Protein AF-0000000079969282 (afdb_homodimer)

Foldseek 3Di:
DPDLVVCLVVLVVAFWAWEFAEQVRDIDTGRLVLVVVQVQFLSNCCQPPPVVPDDPRHHYHHVHHPQLVVQVRCCSRNVGGERDDDDPDDPDDDDDDPPDPDDDDDDDDDDDDDPDDPDPPPPPPPPPPDPPVDDPLQDAFDPLLVLAVPPLPPDPPPGVHPPLPQDVDPSSLLRLLSLLQSLLSNLLVCVVRVVVSSNSVSSSSNSVSLNPHDLQNPNSLVSLLNSQVVNVVRDDAVVVPDDSSLLSSLSSCLVSVVSPPDDSVVVSVVVDDRSVVSNVSNNSSNVSNVVVVVVVVVVVVVVVVVVVVVVVVVVVVVVVVVVVVVVVVVVVVVVVVVVVVVVVVVVVVVD/DPDLVVCLVVLVVAFWAWEFAEPVRDIDTGRLVLVVVQVQFLSVCCQPPPVVPDDDRHHYHHVHHPQLVVQVRCCSRNVGGARDDDDPDDPDPPDDDPPDPDDDDDDDDDDPDDPDDPDPPPPPDPPPPDPPVDDPLQDAFDPLCVLAVPPLPPDPPCGVHHPLPQDVDLSSLLSLLSLLQSLLSNLLVCVVRVVVSSNSVSSSSNSVSLNPHDLQNPNSLVSLLNSQVVNVVRDDAVVVPDDSVLLSSLSSCLVSVVSPPDDSVVVSVVVDDRSVVSNVSNNSSNVSNVVVVVVVVVVVVVVVVVVVVVVVVVVVVVVVVVVVVVVVVVVVVVVVVVVVVVVVVVVVVVD

Solvent-accessible surface area (backbone atoms only — not comparable to full-atom values): 40357 Å² total; per-residue (Å²): 129,77,69,61,75,77,51,51,68,65,26,67,72,44,73,63,36,44,32,29,25,10,90,80,49,47,78,44,76,41,38,50,49,47,48,48,70,40,73,71,16,49,60,22,46,51,64,72,32,82,53,74,67,74,65,95,72,54,46,82,41,40,93,37,52,49,67,46,51,49,32,52,54,38,23,59,72,69,75,45,53,52,77,78,76,75,70,79,77,73,80,82,82,86,72,88,78,81,76,76,82,72,73,90,84,81,85,82,76,82,76,83,78,84,78,80,83,79,79,78,77,77,70,74,72,79,75,78,70,78,79,68,90,64,75,69,56,61,44,67,76,75,54,62,75,65,64,48,85,67,69,70,78,78,69,82,63,81,43,80,42,67,75,76,68,70,50,96,44,74,66,36,36,44,46,50,12,51,44,43,28,47,29,40,49,39,22,50,52,20,56,75,39,37,32,63,68,56,22,51,48,26,50,51,52,36,41,51,54,60,64,67,50,62,73,78,35,76,69,20,39,66,32,46,51,50,26,48,52,50,48,66,71,72,46,72,51,72,90,79,42,83,44,68,66,61,52,45,53,34,49,47,47,46,74,39,40,63,60,49,59,53,69,68,43,38,52,54,36,28,62,16,35,70,61,38,33,53,26,49,56,50,43,34,14,43,52,44,28,51,52,52,48,43,53,52,43,51,50,50,41,53,51,43,51,51,50,41,54,51,46,54,51,51,41,53,53,49,51,50,50,43,53,52,51,51,53,52,42,53,53,52,53,52,50,51,51,52,55,56,55,55,54,53,56,58,59,53,65,74,105,130,78,69,62,76,77,51,50,67,64,26,67,75,44,74,62,35,45,31,28,25,10,90,81,49,46,78,43,76,42,38,51,48,47,48,47,71,38,71,72,17,49,62,22,45,52,64,72,33,82,53,74,66,72,67,87,78,50,48,84,41,40,92,38,52,48,67,45,52,50,32,50,53,38,23,58,72,68,74,45,50,51,76,78,77,75,70,79,78,70,81,78,86,78,72,87,80,82,79,78,80,80,78,82,86,75,88,74,76,83,78,82,75,85,81,79,83,80,79,79,78,76,71,75,72,78,77,78,72,77,78,69,91,63,75,70,56,60,44,67,77,75,55,62,74,66,63,48,85,68,71,72,77,78,69,80,63,78,41,7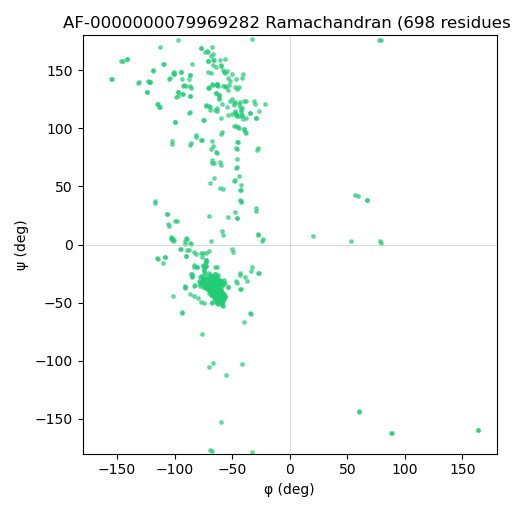7,42,64,73,77,66,71,51,96,44,73,66,35,36,44,47,50,12,51,44,44,27,47,28,41,49,39,22,51,51,18,57,75,38,38,31,62,69,55,23,51,49,25,48,51,51,38,41,51,53,59,66,67,50,64,73,77,36,76,69,20,39,65,33,46,52,51,26,50,52,52,48,66,70,72,46,72,52,71,90,79,40,82,45,66,65,60,51,46,54,33,49,47,47,44,75,39,41,63,60,49,59,52,70,68,44,38,54,54,36,29,63,18,35,69,60,38,34,52,26,48,57,49,43,35,16,44,51,45,28,50,52,52,49,42,52,53,43,52,51,50,40,51,53,42,50,51,51,41,54,52,47,53,52,50,43,51,53,50,51,51,49,42,51,52,51,50,52,53,42,51,53,52,53,51,52,52,51,51,55,56,55,55,51,52,53,60,59,54,64,73,105

pLDDT: mean 71.44, std 25.39, range [17.56, 96.44]

Nearest PDB structures (foldseek):
  8rir-assembly1_B  TM=7.239E-01  e=1.527E-01  Xenopus laevis
  2vkp-assembly1_B-2  TM=7.144E-01  e=1.966E-01  Homo sapiens
  8pnr-assembly2_E  TM=6.491E-01  e=3.430E-01  Homo sapiens
  4bgc-assembly1_A  TM=6.286E-01  e=3.608E-01  Homo sapiens
  7ej2-assembly1_B  TM=2.319E-01  e=1.565E+00  Homo sapiens

Organism: NCBI:txid1448308

Radius of gyration: 41.05 Å; Cα contacts (8 Å, |Δi|>4): 729; chains: 2; bounding box: 100×138×101 Å

InterPro domains:
  IPR011333 SKP1/BTB/POZ domain superfamily [G3DSA:3.30.710.10] (18-230)

Sequence (702 aa):
MKDPTTQFGVYLKEAPLKIFAGEEKTVYYIHVGVLLACKSSTANVRINGHWKDTGDGAIDWTHFDRQTVECVLHYLYTGDYYVPYFLPMKGSAVEGVQKSLDQAENNVDEPPSPLSTLSTCDALPPTESSLLEGDTTKRPLTPIRNCVKAGFPVENMKTAAGFVVVKDSEHDKHVIGASVLMHSKVYSFAHQHFFSDLANFALQRLTQVLALAPDDCALMFPYLADAIRHIYDTTPGPEIQEDPARKLLSQYVAMNYTHLAGEELSALVEEGGDLMIDISKKLVRLLTTNTSEIFCLERKVHSLSAEVGELQTICKDKEQEIQNLQARYESEVTTLSAIKNSRKKKSGSLYMKDPTTQFGVYLKEAPLKIFAGEEKTVYYIHVGVLLACKSSTANVRINGHWKDTGDGAIDWTHFDRQTVECVLHYLYTGDYYVPYFLPMKGSAVEGVQKSLDQAENNVDEPPSPLSTLSTCDALPPTESSLLEGDTTKRPLTPIRNCVKAGFPVENMKTAAGFVVVKDSEHDKHVIGASVLMHSKVYSFAHQHFFSDLANFALQRLTQVLALAPDDCALMFPYLADAIRHIYDTTPGPEIQEDPARKLLSQYVAMNYTHLAGEELSALVEEGGDLMIDISKKLVRLLTTNTSEIFCLERKVHSLSAEVGELQTICKDKEQEIQNLQARYESEVTTLSAIKNSRKKKSGSLY

Structure (mmCIF, N/CA/C/O backbone):
data_AF-0000000079969282-model_v1
#
loop_
_entity.id
_entity.type
_entity.pdbx_description
1 polymer 'BTB domain-containing protein'
#
loop_
_atom_site.group_PDB
_atom_site.id
_atom_site.type_symbol
_atom_site.label_atom_id
_atom_site.label_alt_id
_atom_site.label_comp_id
_atom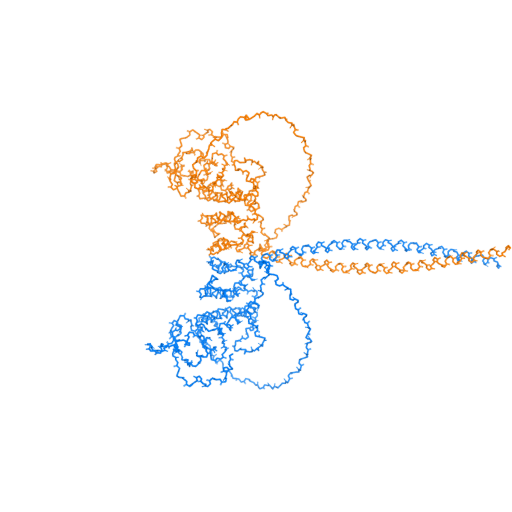_site.label_asym_id
_atom_site.label_entity_id
_atom_site.label_seq_id
_atom_site.pdbx_PDB_ins_code
_atom_site.Cartn_x
_atom_site.Cartn_y
_atom_site.Cartn_z
_atom_site.occupancy
_atom_site.B_iso_or_equiv
_atom_site.auth_seq_id
_atom_site.auth_comp_id
_atom_site.auth_asym_id
_atom_site.auth_atom_id
_atom_site.pdbx_PDB_model_num
ATOM 1 N N . MET A 1 1 ? -39.781 -12.375 -2.195 1 30.23 1 MET A N 1
ATOM 2 C CA . MET A 1 1 ? -39.969 -13.797 -1.923 1 30.23 1 MET A CA 1
ATOM 3 C C . MET A 1 1 ? -41.094 -14.016 -0.913 1 30.23 1 MET A C 1
ATOM 5 O O . MET A 1 1 ? -41.125 -13.352 0.125 1 30.23 1 MET A O 1
ATOM 9 N N . LYS A 1 2 ? -42.125 -14.703 -1.209 1 39.41 2 LYS A N 1
ATOM 10 C CA . LYS A 1 2 ? -43.281 -14.953 -0.346 1 39.41 2 LYS A CA 1
ATOM 11 C C . LYS A 1 2 ? -42.844 -15.523 1 1 39.41 2 LYS A C 1
ATOM 13 O O . LYS A 1 2 ? -41.781 -16.141 1.105 1 39.41 2 LYS A O 1
ATOM 18 N N . ASP A 1 3 ? -43.438 -15.188 2.039 1 41.91 3 ASP A N 1
ATOM 19 C CA . ASP A 1 3 ? -43.25 -15.617 3.42 1 41.91 3 ASP A CA 1
ATOM 20 C C . ASP A 1 3 ? -43.094 -17.141 3.502 1 41.91 3 ASP A C 1
ATOM 22 O O . ASP A 1 3 ? -44 -17.875 3.129 1 41.91 3 ASP A O 1
ATOM 26 N N . PRO A 1 4 ? -41.969 -17.703 3.391 1 47.59 4 PRO A N 1
ATOM 27 C CA . PRO A 1 4 ? -41.75 -19.141 3.404 1 47.59 4 PRO A CA 1
ATOM 28 C C . PRO A 1 4 ? -42.562 -19.844 4.492 1 47.59 4 PRO A C 1
ATOM 30 O O . PRO A 1 4 ? -42.75 -21.062 4.453 1 47.59 4 PRO A O 1
ATOM 33 N N . THR A 1 5 ? -42.844 -19.094 5.484 1 46.47 5 THR A N 1
ATOM 34 C CA . THR A 1 5 ? -43.531 -19.781 6.574 1 46.47 5 THR A CA 1
ATOM 35 C C . THR A 1 5 ? -44.906 -20.297 6.117 1 46.47 5 THR A C 1
ATOM 37 O O . THR A 1 5 ? -45.344 -21.359 6.559 1 46.47 5 THR A O 1
ATOM 40 N N . THR A 1 6 ? -45.469 -19.484 5.359 1 49.09 6 THR A N 1
ATOM 41 C CA . THR A 1 6 ? -46.875 -19.844 5.094 1 49.09 6 THR A CA 1
ATOM 42 C C . THR A 1 6 ? -46.938 -21.094 4.23 1 49.09 6 THR A C 1
ATOM 44 O O . THR A 1 6 ? -47.906 -21.859 4.336 1 49.09 6 THR A O 1
ATOM 47 N N . GLN A 1 7 ? -45.938 -21.344 3.375 1 55.78 7 GLN A N 1
ATOM 48 C CA . GLN A 1 7 ? -46.156 -22.391 2.385 1 55.78 7 GLN A CA 1
ATOM 49 C C . GLN A 1 7 ? -45.375 -23.641 2.742 1 55.78 7 GLN A C 1
ATOM 51 O O . GLN A 1 7 ? -45.219 -24.547 1.917 1 55.78 7 GLN A O 1
ATOM 56 N N . PHE A 1 8 ? -44.938 -23.75 3.977 1 60.38 8 PHE A N 1
ATOM 57 C CA . PHE A 1 8 ? -44.125 -24.906 4.387 1 60.38 8 PHE A CA 1
ATOM 58 C C . PHE A 1 8 ? -44.906 -26.203 4.223 1 60.38 8 PHE A C 1
ATOM 60 O O . PHE A 1 8 ? -44.375 -27.219 3.814 1 60.38 8 PHE A O 1
ATOM 67 N N . GLY A 1 9 ? -46.125 -26.078 4.441 1 63.78 9 GLY A N 1
ATOM 68 C CA . GLY A 1 9 ? -46.938 -27.281 4.32 1 63.78 9 GLY A CA 1
ATOM 69 C C . GLY A 1 9 ? -47 -27.828 2.902 1 63.78 9 GLY A C 1
ATOM 70 O O . GLY A 1 9 ? -47.094 -29.031 2.695 1 63.78 9 GLY A O 1
ATOM 71 N N . VAL A 1 10 ? -46.906 -26.969 2.043 1 64.31 10 VAL A N 1
ATOM 72 C CA . VAL A 1 10 ? -47.031 -27.375 0.646 1 64.31 10 VAL A CA 1
ATOM 73 C C . VAL A 1 10 ? -45.781 -28.188 0.236 1 64.31 10 VAL A C 1
ATOM 75 O O . VAL A 1 10 ? -45.906 -29.125 -0.558 1 64.31 10 VAL A O 1
ATOM 78 N N . TYR A 1 11 ? -44.625 -28.016 0.905 1 65.94 11 TYR A N 1
ATOM 79 C CA . TYR A 1 11 ? -43.406 -28.719 0.543 1 65.94 11 TYR A CA 1
ATOM 80 C C . TYR A 1 11 ? -43.469 -30.172 0.99 1 65.94 11 TYR A C 1
ATOM 82 O O . TYR A 1 11 ? -42.812 -31.031 0.397 1 65.94 11 TYR A O 1
ATOM 90 N N . LEU A 1 12 ? -44.375 -30.375 1.895 1 69.5 12 LEU A N 1
ATOM 91 C CA . LEU A 1 12 ? -44.375 -31.688 2.533 1 69.5 12 LEU A CA 1
ATOM 92 C C . LEU A 1 12 ? -45.219 -32.688 1.746 1 69.5 12 LEU A C 1
ATOM 94 O O . LEU A 1 12 ? -45.219 -33.875 2.047 1 69.5 12 LEU A O 1
ATOM 98 N N . LYS A 1 13 ? -45.812 -32.156 0.773 1 69.12 13 LYS A N 1
ATOM 99 C CA . LYS A 1 13 ? -46.688 -33 -0.001 1 69.12 13 LYS A CA 1
ATOM 100 C C . LYS A 1 13 ? -45.906 -33.812 -1.042 1 69.12 13 LYS A C 1
ATOM 102 O O . LYS A 1 13 ? -46.406 -34.812 -1.543 1 69.12 13 LYS A O 1
ATOM 107 N N . GLU A 1 14 ? -44.812 -33.438 -1.347 1 72.25 14 GLU A N 1
ATOM 108 C CA . GLU A 1 14 ? -44 -34.094 -2.373 1 72.25 14 GLU A CA 1
ATOM 109 C C . GLU A 1 14 ? -42.938 -35 -1.749 1 72.25 14 GLU A C 1
ATOM 111 O O . GLU A 1 14 ? -42.5 -34.75 -0.635 1 72.25 14 GLU A O 1
ATOM 116 N N . ALA A 1 15 ? -42.656 -36.094 -2.48 1 75.94 15 ALA A N 1
ATOM 117 C CA . ALA A 1 15 ? -41.656 -37.062 -2.012 1 75.94 15 ALA A CA 1
ATOM 118 C C . ALA A 1 15 ? -40.281 -36.406 -1.934 1 75.94 15 ALA A C 1
ATOM 120 O O . ALA A 1 15 ? -39.906 -35.594 -2.803 1 75.94 15 ALA A O 1
ATOM 121 N N . PRO A 1 16 ? -39.594 -36.75 -0.814 1 83.06 16 PRO A N 1
ATOM 122 C CA . PRO A 1 16 ? -38.25 -36.156 -0.653 1 83.06 16 PRO A CA 1
ATOM 123 C C . PRO A 1 16 ? -37.25 -36.75 -1.638 1 83.06 16 PRO A C 1
ATOM 125 O O . PRO A 1 16 ? -37.438 -37.844 -2.148 1 83.06 16 PRO A O 1
ATOM 128 N N . LEU A 1 17 ? -36.312 -35.969 -2.039 1 83.69 17 LEU A N 1
ATOM 129 C CA . LEU A 1 17 ? -35.188 -36.344 -2.891 1 83.69 17 LEU A CA 1
ATOM 130 C C . LEU A 1 17 ? -33.938 -36.562 -2.066 1 83.69 17 LEU A C 1
ATOM 132 O O . LEU A 1 17 ? -33.719 -35.875 -1.068 1 83.69 17 LEU A O 1
ATOM 136 N N . LYS A 1 18 ? -33.156 -37.5 -2.564 1 87.62 18 LYS A N 1
ATOM 137 C CA . LYS A 1 18 ? -31.906 -37.812 -1.891 1 87.62 18 LYS A CA 1
ATOM 138 C C . LYS A 1 18 ? -30.797 -36.875 -2.357 1 87.62 18 LYS A C 1
ATOM 140 O O . LYS A 1 18 ? -30.672 -36.594 -3.553 1 87.62 18 LYS A O 1
ATOM 145 N N . ILE A 1 19 ? -30.031 -36.375 -1.367 1 88.88 19 ILE A N 1
ATOM 146 C CA . ILE A 1 19 ? -28.859 -35.531 -1.647 1 88.88 19 ILE A CA 1
ATOM 147 C C . ILE A 1 19 ? -27.625 -36.156 -0.989 1 88.88 19 ILE A C 1
ATOM 149 O O . ILE A 1 19 ? -27.672 -36.562 0.176 1 88.88 19 ILE A O 1
ATOM 153 N N . PHE A 1 20 ? -26.578 -36.281 -1.736 1 91.56 20 PHE A N 1
ATOM 154 C CA . PHE A 1 20 ? -25.297 -36.719 -1.184 1 91.56 20 PHE A CA 1
ATOM 155 C C . PHE A 1 20 ? -24.422 -35.5 -0.882 1 91.56 20 PHE A C 1
ATOM 157 O O . PHE A 1 20 ? -24.281 -34.594 -1.713 1 91.56 20 PHE A O 1
ATOM 164 N N . ALA A 1 21 ? -23.859 -35.5 0.352 1 92.12 21 ALA A N 1
ATOM 165 C CA . ALA A 1 21 ? -23.047 -34.344 0.749 1 92.12 21 ALA A CA 1
ATOM 166 C C . ALA A 1 21 ? -21.719 -34.812 1.339 1 92.12 21 ALA A C 1
ATOM 168 O O . ALA A 1 21 ? -21.672 -35.781 2.102 1 92.12 21 ALA A O 1
ATOM 169 N N . GLY A 1 22 ? -20.609 -34.156 1.021 1 92.12 22 GLY A N 1
ATOM 170 C CA . GLY A 1 22 ? -19.312 -34.375 1.635 1 92.12 22 GLY A CA 1
ATOM 171 C C . GLY A 1 22 ? -18.594 -35.594 1.085 1 92.12 22 GLY A C 1
ATOM 172 O O . GLY A 1 22 ? -19.156 -36.344 0.303 1 92.12 22 GLY A O 1
ATOM 173 N N . GLU A 1 23 ? -17.391 -35.75 1.564 1 91.06 23 GLU A N 1
ATOM 174 C CA . GLU A 1 23 ? -16.547 -36.875 1.143 1 91.06 23 GLU A CA 1
ATOM 175 C C . GLU A 1 23 ? -17.125 -38.188 1.628 1 91.06 23 GLU A C 1
ATOM 177 O O . GLU A 1 23 ? -16.984 -39.219 0.962 1 91.06 23 GLU A O 1
ATOM 182 N N . GLU A 1 24 ? -17.812 -38.125 2.678 1 91.25 24 GLU A N 1
ATOM 183 C CA . GLU A 1 24 ? -18.406 -39.312 3.27 1 91.25 24 GLU A CA 1
ATOM 184 C C . GLU A 1 24 ? -19.719 -39.688 2.576 1 91.25 24 GLU A C 1
ATOM 186 O O . GLU A 1 24 ? -20.312 -40.719 2.869 1 91.25 24 GLU A O 1
ATOM 191 N N . LYS A 1 25 ? -20.203 -38.906 1.73 1 91.5 25 LYS A N 1
ATOM 192 C CA . LYS A 1 25 ? -21.438 -39.125 0.99 1 91.5 25 LYS A CA 1
ATOM 193 C C . LYS A 1 25 ? -22.625 -39.281 1.938 1 91.5 25 LYS A C 1
ATOM 195 O O . LYS A 1 25 ? -23.422 -40.219 1.782 1 91.5 25 LYS A O 1
ATOM 200 N N . THR A 1 26 ? -22.594 -38.438 2.936 1 92.88 26 THR A N 1
ATOM 201 C CA . THR A 1 26 ? -23.734 -38.438 3.846 1 92.88 26 THR A CA 1
ATOM 202 C C . THR A 1 26 ? -25.031 -38.156 3.084 1 92.88 26 THR A C 1
ATOM 204 O O . THR A 1 26 ? -25.078 -37.344 2.186 1 92.88 26 THR A O 1
ATOM 207 N N . VAL A 1 27 ? -26.094 -38.906 3.381 1 91.94 27 VAL A N 1
ATOM 208 C CA . VAL A 1 27 ? -27.359 -38.812 2.645 1 91.94 27 VAL A CA 1
ATOM 209 C C . VAL A 1 27 ? -28.328 -37.906 3.391 1 91.94 27 VAL A C 1
ATOM 211 O O . VAL A 1 27 ? -28.5 -38.031 4.605 1 91.94 27 VAL A O 1
ATOM 214 N N . TYR A 1 28 ? -28.859 -36.938 2.658 1 89.88 28 TYR A N 1
ATOM 215 C CA . TYR A 1 28 ? -29.938 -36.062 3.145 1 89.88 28 TYR A CA 1
ATOM 216 C C . TYR A 1 28 ? -31.188 -36.219 2.273 1 89.88 28 TYR A C 1
ATOM 218 O O . TYR A 1 28 ? -31.078 -36.594 1.101 1 89.88 28 TYR A O 1
ATOM 226 N N . TYR A 1 29 ? -32.344 -36.031 2.912 1 86.56 29 TYR A N 1
ATOM 227 C CA . TYR A 1 29 ? -33.594 -36.062 2.174 1 86.56 29 TYR A CA 1
ATOM 228 C C . TYR A 1 29 ? -34.281 -34.688 2.195 1 86.56 29 TYR A C 1
ATOM 230 O O . TYR A 1 29 ? -34.469 -34.094 3.262 1 86.56 29 TYR A O 1
ATOM 238 N N . ILE A 1 30 ? -34.5 -34.125 1.019 1 84.44 30 ILE A N 1
ATOM 239 C CA . ILE A 1 30 ? -35.062 -32.781 0.917 1 84.44 30 ILE A CA 1
ATOM 240 C C . ILE A 1 30 ? -36.344 -32.844 0.09 1 84.44 30 ILE A C 1
ATOM 242 O O . ILE A 1 30 ? -36.438 -33.594 -0.876 1 84.44 30 ILE A O 1
ATOM 246 N N . HIS A 1 31 ? -37.281 -32.094 0.562 1 81.44 31 HIS A N 1
ATOM 247 C CA . HIS A 1 31 ? -38.531 -31.953 -0.22 1 81.44 31 HIS A CA 1
ATOM 248 C C . HIS A 1 31 ? -38.281 -31.141 -1.489 1 81.44 31 HIS A C 1
ATOM 250 O O . HIS A 1 31 ? -37.688 -30.062 -1.438 1 81.44 31 HIS A O 1
ATOM 256 N N . VAL A 1 32 ? -38.781 -31.578 -2.533 1 76.88 32 VAL A N 1
ATOM 257 C CA . VAL A 1 32 ? -38.5 -31.016 -3.854 1 76.88 32 VAL A CA 1
ATOM 258 C C . VAL A 1 32 ? -39.062 -29.578 -3.916 1 76.88 32 VAL A C 1
ATOM 260 O O . VAL A 1 32 ? -38.469 -28.719 -4.578 1 76.88 32 VAL A O 1
ATOM 263 N N . GLY A 1 33 ? -40.094 -29.344 -3.318 1 74.88 33 GLY A N 1
ATOM 264 C CA . GLY A 1 33 ? -40.719 -28.016 -3.33 1 74.88 33 GLY A CA 1
ATOM 265 C C . GLY A 1 33 ? -39.781 -26.938 -2.811 1 74.88 33 GLY A C 1
ATOM 266 O O . GLY A 1 33 ? -39.875 -25.781 -3.258 1 74.88 33 GLY A O 1
ATOM 267 N N . VAL A 1 34 ? -38.969 -27.312 -1.899 1 76.5 34 VAL A N 1
ATOM 268 C CA . VAL A 1 34 ? -38.062 -26.359 -1.289 1 76.5 34 VAL A CA 1
ATOM 269 C C . VAL A 1 34 ? -37 -25.953 -2.305 1 76.5 34 VAL A C 1
ATOM 271 O O . VAL A 1 34 ? -36.562 -24.797 -2.338 1 76.5 34 VAL A O 1
ATOM 274 N N . LEU A 1 35 ? -36.594 -26.875 -3.096 1 76.25 35 LEU A N 1
ATOM 275 C CA . LEU A 1 35 ? -35.625 -26.609 -4.125 1 76.25 35 LEU A CA 1
ATOM 276 C C . LEU A 1 35 ? -36.219 -25.812 -5.281 1 76.25 35 LEU A C 1
ATOM 278 O O . LEU A 1 35 ? -35.531 -24.984 -5.891 1 76.25 35 LEU A O 1
ATOM 282 N N . LEU A 1 36 ? -37.5 -26 -5.496 1 71.81 36 LEU A N 1
ATOM 283 C CA . LEU A 1 36 ? -38.188 -25.375 -6.621 1 71.81 36 LEU A CA 1
ATOM 284 C C . LEU A 1 36 ? -38.531 -23.938 -6.309 1 71.81 36 LEU A C 1
ATOM 286 O O . LEU A 1 36 ? -38.781 -23.141 -7.223 1 71.81 36 LEU A O 1
ATOM 290 N N . ALA A 1 37 ? -38.531 -23.688 -5.066 1 69.81 37 ALA A N 1
ATOM 291 C CA . ALA A 1 37 ? -38.875 -22.312 -4.672 1 69.81 37 ALA A CA 1
ATOM 292 C C . ALA A 1 37 ? -37.812 -21.344 -5.195 1 69.81 37 ALA A C 1
ATOM 294 O O . ALA A 1 37 ? -38.094 -20.141 -5.359 1 69.81 37 ALA A O 1
ATOM 295 N N . CYS A 1 38 ? -36.719 -21.859 -5.5 1 68.19 38 CYS A N 1
ATOM 296 C CA . CYS A 1 38 ? -35.688 -21.031 -6.105 1 68.19 38 CYS A CA 1
ATOM 297 C C . CYS A 1 38 ? -35.625 -21.266 -7.609 1 68.19 38 CYS A C 1
ATOM 299 O O . CYS A 1 38 ? -34.906 -22.141 -8.086 1 68.19 38 CYS A O 1
ATOM 301 N N . LYS A 1 39 ? -36.375 -20.531 -8.352 1 64.44 39 LYS A N 1
ATOM 302 C CA . LYS A 1 39 ? -36.625 -20.766 -9.773 1 64.44 39 LYS A CA 1
ATOM 303 C C . LYS A 1 39 ? -35.344 -20.688 -10.578 1 64.44 39 LYS A C 1
ATOM 305 O O . LYS A 1 39 ? -35.188 -21.391 -11.586 1 64.44 39 LYS A O 1
ATOM 310 N N . SER A 1 40 ? -34.438 -19.922 -10.195 1 63.56 40 SER A N 1
ATOM 311 C CA . SER A 1 40 ? -33.219 -19.703 -10.992 1 63.56 40 SER A CA 1
ATOM 312 C C . SER A 1 40 ? -32.156 -20.719 -10.617 1 63.56 40 SER A C 1
ATOM 314 O O . SER A 1 40 ? -31.109 -20.781 -11.281 1 63.56 40 SER A O 1
ATOM 316 N N . SER A 1 41 ? -32.406 -21.688 -9.773 1 72.31 41 SER A N 1
ATOM 317 C CA . SER A 1 41 ? -31.391 -22.578 -9.266 1 72.31 41 SER A CA 1
ATOM 318 C C . SER A 1 41 ? -31.172 -23.766 -10.211 1 72.31 41 SER A C 1
ATOM 320 O O . SER A 1 41 ? -32.094 -24.156 -10.93 1 72.31 41 SER A O 1
ATOM 322 N N . THR A 1 42 ? -29.922 -24.234 -10.297 1 70.75 42 THR A N 1
ATOM 323 C CA . THR A 1 42 ? -29.594 -25.422 -11.07 1 70.75 42 THR A CA 1
ATOM 324 C C . THR A 1 42 ? -30.406 -26.625 -10.586 1 70.75 42 THR A C 1
ATOM 326 O O . THR A 1 42 ? -30.734 -27.516 -11.367 1 70.75 42 THR A O 1
ATOM 329 N N . ALA A 1 43 ? -30.688 -26.562 -9.336 1 68.12 43 ALA A N 1
ATOM 330 C CA . ALA A 1 43 ? -31.469 -27.672 -8.789 1 68.12 43 ALA A CA 1
ATOM 331 C C . ALA A 1 43 ? -32.875 -27.703 -9.398 1 68.12 43 ALA A C 1
ATOM 333 O O . ALA A 1 43 ? -33.406 -28.781 -9.68 1 68.12 43 ALA A O 1
ATOM 334 N N . ASN A 1 44 ? -33.312 -26.562 -9.68 1 64.88 44 ASN A N 1
ATOM 335 C CA . ASN A 1 44 ? -34.594 -26.469 -10.328 1 64.88 44 ASN A CA 1
ATOM 336 C C . ASN A 1 44 ? -34.562 -27.047 -11.734 1 64.88 44 ASN A C 1
ATOM 338 O O . ASN A 1 44 ? -35.469 -27.781 -12.133 1 64.88 44 ASN A O 1
ATOM 342 N N . VAL A 1 45 ? -33.5 -26.734 -12.391 1 63.44 45 VAL A N 1
ATOM 343 C CA . VAL A 1 45 ? -33.375 -27.188 -13.773 1 63.44 45 VAL A CA 1
ATOM 344 C C . VAL A 1 45 ? -33.219 -28.703 -13.805 1 63.44 45 VAL A C 1
ATOM 346 O O . VAL A 1 45 ? -33.812 -29.375 -14.672 1 63.44 45 VAL A O 1
ATOM 349 N N . ARG A 1 46 ? -32.469 -29.125 -12.859 1 63.34 46 ARG A N 1
ATOM 350 C CA . ARG A 1 46 ? -32.25 -30.562 -12.805 1 63.34 46 ARG A CA 1
ATOM 351 C C . ARG A 1 46 ? -33.531 -31.297 -12.492 1 63.34 46 ARG A C 1
ATOM 353 O O . ARG A 1 46 ? -33.781 -32.375 -13.047 1 63.34 46 ARG A O 1
ATOM 360 N N . ILE A 1 47 ? -34.281 -30.75 -11.586 1 62 47 ILE A N 1
ATOM 361 C CA . ILE A 1 47 ? -35.531 -31.406 -11.156 1 62 47 ILE A CA 1
ATOM 362 C C . ILE A 1 47 ? -36.594 -31.25 -12.227 1 62 47 ILE A C 1
ATOM 364 O O . ILE A 1 47 ? -37.312 -32.219 -12.547 1 62 47 ILE A O 1
ATOM 368 N N . ASN A 1 48 ? -36.719 -30 -12.625 1 60.09 48 ASN A N 1
ATOM 369 C CA . ASN A 1 48 ? -37.75 -29.75 -13.625 1 60.09 48 ASN A CA 1
ATOM 370 C C . ASN A 1 48 ? -37.281 -30.172 -15.023 1 60.09 48 ASN A C 1
ATOM 372 O O . ASN A 1 48 ? -38.094 -30.422 -15.906 1 60.09 48 ASN A O 1
ATOM 376 N N . GLY A 1 49 ? -35.906 -30.016 -15.203 1 55.56 49 GLY A N 1
ATOM 377 C CA . GLY A 1 49 ? -35.5 -30.469 -16.516 1 55.56 49 GLY A CA 1
ATOM 378 C C . GLY A 1 49 ? -35.656 -31.969 -16.719 1 55.56 49 GLY A C 1
ATOM 379 O O . GLY A 1 49 ? -35.969 -32.688 -15.781 1 55.56 49 GLY A O 1
ATOM 380 N N . HIS A 1 50 ? -35.625 -32.406 -18.062 1 48.56 50 HIS A N 1
ATOM 381 C CA . HIS A 1 50 ? -35.844 -33.719 -18.625 1 48.56 50 HIS A CA 1
ATOM 382 C C . HIS A 1 50 ? -35 -34.781 -17.906 1 48.56 50 HIS A C 1
ATOM 384 O O . HIS A 1 50 ? -35 -35.938 -18.297 1 48.56 50 HIS A O 1
ATOM 390 N N . TRP A 1 51 ? -34.25 -34.344 -17.047 1 43.91 51 TRP A N 1
ATOM 391 C CA . TRP A 1 51 ? -33.375 -35.312 -16.438 1 43.91 51 TRP A CA 1
ATOM 392 C C . TRP A 1 51 ? -34.156 -36.25 -15.5 1 43.91 51 TRP A C 1
ATOM 394 O O . TRP A 1 51 ? -33.594 -37.156 -14.883 1 43.91 51 TRP A O 1
ATOM 404 N N . LYS A 1 52 ? -35.375 -36 -15.25 1 47.06 52 LYS A N 1
ATOM 405 C CA . LYS A 1 52 ? -36.188 -37.031 -14.602 1 47.06 52 LYS A CA 1
ATOM 406 C C . LYS A 1 52 ? -35.844 -38.406 -15.148 1 47.06 52 LYS A C 1
ATOM 408 O O . LYS A 1 52 ? -36.125 -39.438 -14.492 1 47.06 52 LYS A O 1
ATOM 413 N N . ASP A 1 53 ? -35.375 -38.531 -16.391 1 41.38 53 ASP A N 1
ATOM 414 C CA . ASP A 1 53 ? -35.344 -39.844 -17.016 1 41.38 53 ASP A CA 1
ATOM 415 C C . ASP A 1 53 ? -34.062 -40.594 -16.672 1 41.38 53 ASP A C 1
ATOM 417 O O . ASP A 1 53 ? -33.938 -41.781 -16.969 1 41.38 53 ASP A O 1
ATOM 421 N N . THR A 1 54 ? -32.875 -39.906 -16.688 1 44.19 54 THR A N 1
ATOM 422 C CA . THR A 1 54 ? -31.812 -40.906 -16.797 1 44.19 54 THR A CA 1
ATOM 423 C C . THR A 1 54 ? -31.578 -41.594 -15.469 1 44.19 54 THR A C 1
ATOM 425 O O . THR A 1 54 ? -31.219 -42.781 -15.438 1 44.19 54 THR A O 1
ATOM 428 N N . GLY A 1 55 ? -30.875 -41.125 -14.297 1 46.25 55 GLY A N 1
ATOM 429 C CA . GLY A 1 55 ? -30.375 -41.906 -13.164 1 46.25 55 GLY A CA 1
ATOM 430 C C . GLY A 1 55 ? -31.125 -41.594 -11.875 1 46.25 55 GLY A C 1
ATOM 431 O O . GLY A 1 55 ? -32.094 -40.844 -11.875 1 46.25 55 GLY A O 1
ATOM 432 N N . ASP A 1 56 ? -30.891 -42.469 -10.695 1 53.59 56 ASP A N 1
ATOM 433 C CA . ASP A 1 56 ? -31.5 -42.656 -9.391 1 53.59 56 ASP A CA 1
ATOM 434 C C . ASP A 1 56 ? -31.844 -41.312 -8.734 1 53.59 56 ASP A C 1
ATOM 436 O O . ASP A 1 56 ? -32.25 -41.281 -7.574 1 53.59 56 ASP A O 1
ATOM 440 N N . GLY A 1 57 ? -32.312 -40.188 -9.422 1 70.38 57 GLY A N 1
ATOM 441 C CA . GLY A 1 57 ? -33 -38.969 -9.016 1 70.38 57 GLY A CA 1
ATOM 442 C C . GLY A 1 57 ? -32.281 -38.25 -7.902 1 70.38 57 GLY A C 1
ATOM 443 O O . GLY A 1 57 ? -32.844 -37.344 -7.273 1 70.38 57 GLY A O 1
ATOM 444 N N . ALA A 1 58 ? -31.125 -38.719 -7.457 1 80.69 58 ALA A N 1
ATOM 445 C CA . ALA A 1 58 ? -30.469 -38.094 -6.309 1 80.69 58 ALA A CA 1
ATOM 446 C C . ALA A 1 58 ? -29.562 -36.938 -6.742 1 80.69 58 ALA A C 1
ATOM 448 O O . ALA A 1 58 ? -29.062 -36.938 -7.863 1 80.69 58 ALA A O 1
ATOM 449 N N . ILE A 1 59 ? -29.469 -35.875 -6.035 1 85.25 59 ILE A N 1
ATOM 450 C CA . ILE A 1 59 ? -28.594 -34.75 -6.262 1 85.25 59 ILE A CA 1
ATOM 451 C C . ILE A 1 59 ? -27.234 -34.969 -5.633 1 85.25 59 ILE A C 1
ATOM 453 O O . ILE A 1 59 ? -27.141 -35.375 -4.469 1 85.25 59 ILE A O 1
ATOM 457 N N . ASP A 1 60 ? -26.156 -34.812 -6.402 1 89.25 60 ASP A N 1
ATOM 458 C CA . ASP A 1 60 ? -24.797 -35.062 -5.926 1 89.25 60 ASP A CA 1
ATOM 459 C C . ASP A 1 60 ? -24.109 -33.75 -5.555 1 89.25 60 ASP A C 1
ATOM 461 O O . ASP A 1 60 ? -23.656 -33 -6.43 1 89.25 60 ASP A O 1
ATOM 465 N N . TRP A 1 61 ? -23.984 -33.531 -4.297 1 91.44 61 TRP A N 1
ATOM 466 C CA . TRP A 1 61 ? -23.266 -32.375 -3.764 1 91.44 61 TRP A CA 1
ATOM 467 C C . TRP A 1 61 ? -22.047 -32.812 -2.951 1 91.44 61 TRP A C 1
ATOM 469 O O . TRP A 1 61 ? -21.703 -32.219 -1.941 1 91.44 61 TRP A O 1
ATOM 479 N N . THR A 1 62 ? -21.391 -33.844 -3.35 1 91.5 62 THR A N 1
ATOM 480 C CA . THR A 1 62 ? -20.281 -34.438 -2.605 1 91.5 62 THR A CA 1
ATOM 481 C C . THR A 1 62 ? -19.031 -33.562 -2.689 1 91.5 62 THR A C 1
ATOM 483 O O . THR A 1 62 ? -18.125 -33.688 -1.878 1 91.5 62 THR A O 1
ATOM 486 N N . HIS A 1 63 ? -18.906 -32.656 -3.607 1 90.56 63 HIS A N 1
ATOM 487 C CA . HIS A 1 63 ? -17.781 -31.75 -3.75 1 90.56 63 HIS A CA 1
ATOM 488 C C . HIS A 1 63 ? -17.797 -30.672 -2.67 1 90.56 63 HIS A C 1
ATOM 490 O O . HIS A 1 63 ? -16.812 -29.969 -2.471 1 90.56 63 HIS A O 1
ATOM 496 N N . PHE A 1 64 ? -18.922 -30.578 -2.049 1 93.06 64 PHE A N 1
ATOM 497 C CA . PHE A 1 64 ? -19.047 -29.641 -0.94 1 93.06 64 PHE A CA 1
ATOM 498 C C . PHE A 1 64 ? -19.031 -30.375 0.395 1 93.06 64 PHE A C 1
ATOM 500 O O . PHE A 1 64 ? -19.547 -31.484 0.499 1 93.06 64 PHE A O 1
ATOM 507 N N . ASP A 1 65 ? -18.375 -29.719 1.364 1 92.06 65 ASP A N 1
ATOM 508 C CA . ASP A 1 65 ? -18.328 -30.359 2.678 1 92.06 65 ASP A CA 1
ATOM 509 C C . ASP A 1 65 ? -19.719 -30.422 3.309 1 92.06 65 ASP A C 1
ATOM 511 O O . ASP A 1 65 ? -20.594 -29.625 2.961 1 92.06 65 ASP A O 1
ATOM 515 N N . ARG A 1 66 ? -19.844 -31.312 4.23 1 91.94 66 ARG A N 1
ATOM 516 C CA . ARG A 1 66 ? -21.125 -31.594 4.883 1 91.94 66 ARG A CA 1
ATOM 517 C C . ARG A 1 66 ? -21.688 -30.344 5.547 1 91.94 66 ARG A C 1
ATOM 519 O O . ARG A 1 66 ? -22.875 -30.062 5.418 1 91.94 66 ARG A O 1
ATOM 526 N N . GLN A 1 67 ? -20.875 -29.594 6.195 1 90.19 67 GLN A N 1
ATOM 527 C CA . GLN A 1 67 ? -21.328 -28.422 6.93 1 90.19 67 GLN A CA 1
ATOM 528 C C . GLN A 1 67 ? -21.906 -27.375 5.988 1 90.19 67 GLN A C 1
ATOM 530 O O . GLN A 1 67 ? -22.938 -26.75 6.289 1 90.19 67 GLN A O 1
ATOM 535 N N . THR A 1 68 ? -21.297 -27.156 4.941 1 94.5 68 THR A N 1
ATOM 536 C CA . THR A 1 68 ? -21.766 -26.203 3.953 1 94.5 68 THR A CA 1
ATOM 537 C C . THR A 1 68 ? -23.156 -26.594 3.438 1 94.5 68 THR A C 1
ATOM 539 O O . THR A 1 68 ? -24.062 -25.766 3.391 1 94.5 68 THR A O 1
ATOM 542 N N . VAL A 1 69 ? -23.297 -27.844 3.08 1 92.62 69 VAL A N 1
ATOM 543 C CA . VAL A 1 69 ? -24.562 -28.344 2.557 1 92.62 69 VAL A CA 1
ATOM 544 C C . VAL A 1 69 ? -25.656 -28.203 3.617 1 92.62 69 VAL A C 1
ATOM 546 O O . VAL A 1 69 ? -26.781 -27.812 3.309 1 92.62 69 VAL A O 1
ATOM 549 N N . GLU A 1 70 ? -25.281 -28.438 4.824 1 90.56 70 GLU A N 1
ATOM 550 C CA . GLU A 1 70 ? -26.234 -28.312 5.918 1 90.56 70 GLU A CA 1
ATOM 551 C C . GLU A 1 70 ? -26.703 -26.859 6.07 1 90.56 70 GLU A C 1
ATOM 553 O O . GLU A 1 70 ? -27.891 -26.609 6.305 1 90.56 70 GLU A O 1
ATOM 558 N N . CYS A 1 71 ? -25.844 -25.969 5.961 1 91.5 71 CYS A N 1
ATOM 559 C CA . CYS A 1 71 ? -26.219 -24.562 6.02 1 91.5 71 CYS A CA 1
ATOM 560 C C . CYS A 1 71 ? -27.156 -24.188 4.875 1 91.5 71 CYS A C 1
ATOM 562 O O . CYS A 1 71 ? -28.141 -23.469 5.074 1 91.5 71 CYS A O 1
ATOM 564 N N . VAL A 1 72 ? -26.875 -24.719 3.715 1 91.94 72 VAL A N 1
ATOM 565 C CA . VAL A 1 72 ? -27.688 -24.453 2.537 1 91.94 72 VAL A CA 1
ATOM 566 C C . VAL A 1 72 ? -29.094 -25.016 2.742 1 91.94 72 VAL A C 1
ATOM 568 O O . VAL A 1 72 ? -30.078 -24.312 2.498 1 91.94 72 VAL A O 1
ATOM 571 N N . LEU A 1 73 ? -29.125 -26.266 3.215 1 87.38 73 LEU A N 1
ATOM 572 C CA . LEU A 1 73 ? -30.422 -26.906 3.439 1 87.38 73 LEU A CA 1
ATOM 573 C C . LEU A 1 73 ? -31.219 -26.156 4.504 1 87.38 73 LEU A C 1
ATOM 575 O O . LEU A 1 73 ? -32.438 -25.969 4.363 1 87.38 73 LEU A O 1
ATOM 579 N N . HIS A 1 74 ? -30.547 -25.719 5.52 1 85.94 74 HIS A N 1
ATOM 580 C CA . HIS A 1 74 ? -31.203 -24.953 6.566 1 85.94 74 HIS A CA 1
ATOM 581 C C . HIS A 1 74 ? -31.828 -23.672 6.004 1 85.94 74 HIS A C 1
ATOM 583 O O . HIS A 1 74 ? -32.969 -23.344 6.336 1 85.94 74 HIS A O 1
ATOM 589 N N . TYR A 1 75 ? -31.125 -23.016 5.168 1 88.06 75 TYR A N 1
ATOM 590 C CA . TYR A 1 75 ? -31.609 -21.797 4.562 1 88.06 75 TYR A CA 1
ATOM 591 C C . TYR A 1 75 ? -32.812 -22.062 3.678 1 88.06 75 TYR A C 1
ATOM 593 O O . TYR A 1 75 ? -33.781 -21.297 3.695 1 88.06 75 TYR A O 1
ATOM 601 N N . LEU A 1 76 ? -32.75 -23.094 2.908 1 83.88 76 LEU A N 1
ATOM 602 C CA . LEU A 1 76 ? -33.812 -23.422 1.973 1 83.88 76 LEU A CA 1
ATOM 603 C C . LEU A 1 76 ? -35.125 -23.672 2.711 1 83.88 76 LEU A C 1
ATOM 605 O O . LEU A 1 76 ? -36.219 -23.359 2.195 1 83.88 76 LEU A O 1
ATOM 609 N N . TYR A 1 77 ? -35 -24.172 3.932 1 80.88 77 TYR A N 1
ATOM 610 C CA . TYR A 1 77 ? -36.188 -24.5 4.688 1 80.88 77 TYR A CA 1
ATOM 611 C C . TYR A 1 77 ? -36.656 -23.312 5.535 1 80.88 77 TYR A C 1
ATOM 613 O O . TYR A 1 77 ? -37.844 -23.078 5.711 1 80.88 77 TYR A O 1
ATOM 621 N N . THR A 1 78 ? -35.688 -22.547 6.094 1 78.75 78 THR A N 1
ATOM 622 C CA . THR A 1 78 ? -36.031 -21.578 7.125 1 78.75 78 THR A CA 1
ATOM 623 C C . THR A 1 78 ? -35.781 -20.156 6.645 1 78.75 78 THR A C 1
ATOM 625 O O . THR A 1 78 ? -36.281 -19.188 7.234 1 78.75 78 THR A O 1
ATOM 628 N N . GLY A 1 79 ? -35.062 -19.984 5.512 1 81.12 79 GLY A N 1
ATOM 629 C CA . GLY A 1 79 ? -34.656 -18.656 5.062 1 81.12 79 GLY A CA 1
ATOM 630 C C . GLY A 1 79 ? -33.469 -18.094 5.809 1 81.12 79 GLY A C 1
ATOM 631 O O . GLY A 1 79 ? -33.094 -16.938 5.609 1 81.12 79 GLY A O 1
ATOM 632 N N . ASP A 1 80 ? -32.969 -18.938 6.695 1 84.06 80 ASP A N 1
ATOM 633 C CA . ASP A 1 80 ? -31.797 -18.578 7.48 1 84.06 80 ASP A CA 1
ATOM 634 C C . ASP A 1 80 ? -30.938 -19.812 7.758 1 84.06 80 ASP A C 1
ATOM 636 O O . ASP A 1 80 ? -31.344 -20.938 7.492 1 84.06 80 ASP A O 1
ATOM 640 N N . TYR A 1 81 ? -29.641 -19.516 8.055 1 86.5 81 TYR A N 1
ATOM 641 C CA . TYR A 1 81 ? -28.797 -20.609 8.516 1 86.5 81 TYR A CA 1
ATOM 642 C C . TYR A 1 81 ? -27.859 -20.141 9.617 1 86.5 81 TYR A C 1
ATOM 644 O O . TYR A 1 81 ? -27.656 -18.938 9.812 1 86.5 81 TYR A O 1
ATOM 652 N N . TYR A 1 82 ? -27.344 -21.156 10.422 1 78.94 82 TYR A N 1
ATOM 653 C CA . TYR A 1 82 ? -26.422 -20.875 11.516 1 78.94 82 TYR A CA 1
ATOM 654 C C . TYR A 1 82 ? -25.094 -21.609 11.328 1 78.94 82 TYR A C 1
ATOM 656 O O . TYR A 1 82 ? -25.078 -22.734 10.805 1 78.94 82 TYR A O 1
ATOM 664 N N . VAL A 1 83 ? -24.062 -20.875 11.656 1 80.75 83 VAL A N 1
ATOM 665 C CA . VAL A 1 83 ? -22.734 -21.484 11.594 1 80.75 83 VAL A CA 1
ATOM 666 C C . VAL A 1 83 ? -22.438 -22.203 12.906 1 80.75 83 VAL A C 1
ATOM 668 O O . VAL A 1 83 ? -22.422 -21.578 13.969 1 80.75 83 VAL A O 1
ATOM 671 N N . PRO A 1 84 ? -22.328 -23.516 12.852 1 64.56 84 PRO A N 1
ATOM 672 C CA . PRO A 1 84 ? -22.047 -24.234 14.094 1 64.56 84 PRO A CA 1
ATOM 673 C C . PRO A 1 84 ? -20.625 -23.984 14.602 1 64.56 84 PRO A C 1
ATOM 675 O O . PRO A 1 84 ? -19.719 -23.781 13.805 1 64.56 84 PRO A O 1
ATOM 678 N N . TYR A 1 85 ? -20.344 -23.438 15.758 1 58.19 85 TYR A N 1
ATOM 679 C CA . TYR A 1 85 ? -19.016 -23.266 16.344 1 58.19 85 TYR A CA 1
ATOM 680 C C . TYR A 1 85 ? -18.328 -24.609 16.531 1 58.19 85 TYR A C 1
ATOM 682 O O . TYR A 1 85 ? -18.906 -25.531 17.125 1 58.19 85 TYR A O 1
ATOM 690 N N . PHE A 1 86 ? -17.547 -25.031 15.664 1 47.69 86 PHE A N 1
ATOM 691 C CA . PHE A 1 86 ? -16.766 -26.219 16 1 47.69 86 PHE A CA 1
ATOM 692 C C . PHE A 1 86 ? -15.617 -25.859 16.938 1 47.69 86 PHE A C 1
ATOM 694 O O . PHE A 1 86 ? -14.797 -25 16.625 1 47.69 86 PHE A O 1
ATOM 701 N N . LEU A 1 87 ? -15.742 -25.875 18.328 1 40.69 87 LEU A N 1
ATOM 702 C CA . LEU A 1 87 ? -14.555 -25.938 19.172 1 40.69 87 LEU A CA 1
ATOM 703 C C . LEU A 1 87 ? -13.57 -26.969 18.641 1 40.69 87 LEU A C 1
ATOM 705 O O . LEU A 1 87 ? -13.977 -28.047 18.203 1 40.69 87 LEU A O 1
ATOM 709 N N . PRO A 1 88 ? -12.375 -26.594 18.312 1 38.62 88 PRO A N 1
ATOM 710 C CA . PRO A 1 88 ? -11.461 -27.719 18.094 1 38.62 88 PRO A CA 1
ATOM 711 C C . PRO A 1 88 ? -11.602 -28.812 19.125 1 38.62 88 PRO A C 1
ATOM 713 O O . PRO A 1 88 ? -11.844 -28.531 20.297 1 38.62 88 PRO A O 1
ATOM 716 N N . MET A 1 89 ? -12.047 -30.062 18.859 1 30.91 89 MET A N 1
ATOM 717 C CA . MET A 1 89 ? -11.953 -31.219 19.734 1 30.91 89 MET A CA 1
ATOM 718 C C . MET A 1 89 ? -10.609 -31.25 20.453 1 30.91 89 MET A C 1
ATOM 720 O O . MET A 1 89 ? -9.555 -31.234 19.812 1 30.91 89 MET A O 1
ATOM 724 N N . LYS A 1 90 ? -10.367 -30.828 21.766 1 30.77 90 LYS A N 1
ATOM 725 C CA . LYS A 1 90 ? -9.312 -31.516 22.5 1 30.77 90 LYS A CA 1
ATOM 726 C C . LYS A 1 90 ? -9.352 -33.031 22.25 1 30.77 90 LYS A C 1
ATOM 728 O O . LYS A 1 90 ? -10.406 -33.594 21.938 1 30.77 90 LYS A O 1
ATOM 733 N N . GLY A 1 91 ? -8.18 -33.812 22.141 1 25.81 91 GLY A N 1
ATOM 734 C CA . GLY A 1 91 ? -8.156 -35.25 22.312 1 25.81 91 GLY A CA 1
ATOM 735 C C . GLY A 1 91 ? -9.172 -35.75 23.312 1 25.81 91 GLY A C 1
ATOM 736 O O . GLY A 1 91 ? -9.742 -34.969 24.078 1 25.81 91 GLY A O 1
ATOM 737 N N . SER A 1 92 ? -9.312 -37.125 23.531 1 25.52 92 SER A N 1
ATOM 738 C CA . SER A 1 92 ? -10.102 -38.125 24.25 1 25.52 92 SER A CA 1
ATOM 739 C C . SER A 1 92 ? -10.031 -37.875 25.766 1 25.52 92 SER A C 1
ATOM 741 O O . SER A 1 92 ? -9.398 -38.656 26.484 1 25.52 92 SER A O 1
ATOM 743 N N . ALA A 1 93 ? -9.664 -37.031 26.625 1 23.7 93 ALA A N 1
ATOM 744 C CA . ALA A 1 93 ? -9.945 -37.562 27.953 1 23.7 93 ALA A CA 1
ATOM 745 C C . ALA A 1 93 ? -11.422 -37.938 28.094 1 23.7 93 ALA A C 1
ATOM 747 O O . ALA A 1 93 ? -12.289 -37.312 27.5 1 23.7 93 ALA A O 1
ATOM 748 N N . VAL A 1 94 ? -11.773 -39.156 28.703 1 22.8 94 VAL A N 1
ATOM 749 C CA . VAL A 1 94 ? -12.883 -40 29.078 1 22.8 94 VAL A CA 1
ATOM 750 C C . VAL A 1 94 ? -14.023 -39.156 29.641 1 22.8 94 VAL A C 1
ATOM 752 O O . VAL A 1 94 ? -15.156 -39.25 29.156 1 22.8 94 VAL A O 1
ATOM 755 N N . GLU A 1 95 ? -14.172 -39.156 31.016 1 22.67 95 GLU A N 1
ATOM 756 C CA . GLU A 1 95 ? -15.273 -39.625 31.844 1 22.67 95 GLU A CA 1
ATOM 757 C C . GLU A 1 95 ? -16.281 -38.531 32.125 1 22.67 95 GLU A C 1
ATOM 759 O O . GLU A 1 95 ? -17.391 -38.812 32.594 1 22.67 95 GLU A O 1
ATOM 764 N N . GLY A 1 96 ? -15.852 -37.188 32.312 1 20.16 96 GLY A N 1
ATOM 765 C CA . GLY A 1 96 ? -16.594 -36.688 33.469 1 20.16 96 GLY A CA 1
ATOM 766 C C . GLY A 1 96 ? -18.094 -36.625 33.219 1 20.16 96 GLY A C 1
ATOM 767 O O . GLY A 1 96 ? -18.531 -36.656 32.062 1 20.16 96 GLY A O 1
ATOM 768 N N . VAL A 1 97 ? -18.922 -36.75 34.344 1 19.55 97 VAL A N 1
ATOM 769 C CA . VAL A 1 97 ? -20.266 -36.938 34.875 1 19.55 97 VAL A CA 1
ATOM 770 C C . VAL A 1 97 ? -21.172 -35.812 34.375 1 19.55 97 VAL A C 1
ATOM 772 O O . VAL A 1 97 ? -20.75 -34.656 34.312 1 19.55 97 VAL A O 1
ATOM 775 N N . GLN A 1 98 ? -22.219 -36.188 33.688 1 19.72 98 GLN A N 1
ATOM 776 C CA . GLN A 1 98 ? -23.484 -35.625 33.219 1 19.72 98 GLN A CA 1
ATOM 777 C C . GLN A 1 98 ? -24.141 -34.781 34.344 1 19.72 98 GLN A C 1
ATOM 779 O O . GLN A 1 98 ? -24.75 -35.344 35.25 1 19.72 98 GLN A O 1
ATOM 784 N N . LYS A 1 99 ? -23.359 -33.781 35 1 20.33 99 LYS A N 1
ATOM 785 C CA . LYS A 1 99 ? -24.203 -33.156 36 1 20.33 99 LYS A CA 1
ATOM 786 C C . LYS A 1 99 ? -25.547 -32.75 35.438 1 20.33 99 LYS A C 1
ATOM 788 O O . LYS A 1 99 ? -25.625 -32.25 34.312 1 20.33 99 LYS A O 1
ATOM 793 N N . SER A 1 100 ? -26.625 -33.25 36 1 18.34 100 SER A N 1
ATOM 794 C CA . SER A 1 100 ? -28.078 -33.125 35.969 1 18.34 100 SER A CA 1
ATOM 795 C C . SER A 1 100 ? -28.516 -31.672 36 1 18.34 100 SER A C 1
ATOM 797 O O . SER A 1 100 ? -27.953 -30.859 36.719 1 18.34 100 SER A O 1
ATOM 799 N N . LEU A 1 101 ? -29.094 -31.156 34.875 1 19.61 101 LEU A N 1
ATOM 800 C CA . LEU A 1 101 ? -29.797 -29.938 34.531 1 19.61 101 LEU A CA 1
ATOM 801 C C . LEU A 1 101 ? -30.875 -29.609 35.562 1 19.61 101 LEU A C 1
ATOM 803 O O . LEU A 1 101 ? -32.062 -29.688 35.25 1 19.61 101 LEU A O 1
ATOM 807 N N . ASP A 1 102 ? -30.672 -30.047 36.812 1 18.05 102 ASP A N 1
ATOM 808 C CA . ASP A 1 102 ? -32 -29.953 37.438 1 18.05 102 ASP A CA 1
ATOM 809 C C . ASP A 1 102 ? -32.562 -28.531 37.312 1 18.05 102 ASP A C 1
ATOM 811 O O . ASP A 1 102 ? -33.688 -28.344 36.812 1 18.05 102 ASP A O 1
ATOM 815 N N . GLN A 1 103 ? -32.719 -27.75 38.438 1 17.56 103 GLN A N 1
ATOM 816 C CA . GLN A 1 103 ? -33.906 -27.281 39.125 1 17.56 103 GLN A CA 1
ATOM 817 C C . GLN A 1 103 ? -34.188 -25.828 38.781 1 17.56 103 GLN A C 1
ATOM 819 O O . GLN A 1 103 ? -35.312 -25.359 38.938 1 17.56 103 GLN A O 1
ATOM 824 N N . ALA A 1 104 ? -33.219 -24.859 38.75 1 18.42 104 ALA A N 1
ATOM 825 C CA . ALA A 1 104 ? -33.656 -23.719 39.562 1 18.42 104 ALA A CA 1
ATOM 826 C C . ALA A 1 104 ? -34.844 -23.031 38.906 1 18.42 104 ALA A C 1
ATOM 828 O O . ALA A 1 104 ? -35.062 -23.125 37.719 1 18.42 104 ALA A O 1
ATOM 829 N N . GLU A 1 105 ? -35.531 -22 39.75 1 18.83 105 GLU A N 1
ATOM 830 C CA . GLU A 1 105 ? -36.781 -21.344 40.156 1 18.83 105 GLU A CA 1
ATOM 831 C C . GLU A 1 105 ? -37.156 -20.219 39.219 1 18.83 105 GLU A C 1
ATOM 833 O O . GLU A 1 105 ? -36.281 -19.672 38.5 1 18.83 105 GLU A O 1
ATOM 838 N N . ASN A 1 106 ? -38.5 -19.844 39.125 1 19.27 106 ASN A N 1
ATOM 839 C CA . ASN A 1 106 ? -39.562 -19.156 38.406 1 19.27 106 ASN A CA 1
ATOM 840 C C . ASN A 1 106 ? -39.406 -17.656 38.406 1 19.27 106 ASN A C 1
ATOM 842 O O . ASN A 1 106 ? -40.312 -16.906 38.031 1 19.27 106 ASN A O 1
ATOM 846 N N . ASN A 1 107 ? -38.25 -17.062 39.031 1 19.12 107 ASN A N 1
ATOM 847 C CA . ASN A 1 107 ? -38.688 -15.766 39.531 1 19.12 107 ASN A CA 1
ATOM 848 C C . ASN A 1 107 ? -39.125 -14.852 38.375 1 19.12 107 ASN A C 1
ATOM 850 O O . ASN A 1 107 ? -38.562 -14.867 37.312 1 19.12 107 ASN A O 1
ATOM 854 N N . VAL A 1 108 ? -40.25 -14.141 38.625 1 19.78 108 VAL A N 1
ATOM 855 C CA . VAL A 1 108 ? -41.375 -13.391 38.031 1 19.78 108 VAL A CA 1
ATOM 856 C C . VAL A 1 108 ? -40.812 -12.219 37.219 1 19.78 108 VAL A C 1
ATOM 858 O O . VAL A 1 108 ? -39.656 -11.852 37.344 1 19.78 108 VAL A O 1
ATOM 861 N N . ASP A 1 109 ? -41.625 -11.117 37.094 1 20.31 109 ASP A N 1
ATOM 862 C CA . ASP A 1 109 ? -42.406 -10.359 36.094 1 20.31 109 ASP A CA 1
ATOM 863 C C . ASP A 1 109 ? -41.75 -9.008 35.812 1 20.31 109 ASP A C 1
ATOM 865 O O . ASP A 1 109 ? -42.156 -8.305 34.875 1 20.31 109 ASP A O 1
ATOM 869 N N . GLU A 1 110 ? -40.75 -8.414 36.656 1 21.8 110 GLU A N 1
ATOM 870 C CA . GLU A 1 110 ? -41.125 -7.008 36.781 1 21.8 110 GLU A CA 1
ATOM 871 C C . GLU A 1 110 ? -40.906 -6.285 35.438 1 21.8 110 GLU A C 1
ATOM 873 O O . GLU A 1 110 ? -39.938 -6.586 34.719 1 21.8 110 GLU A O 1
ATOM 878 N N . PRO A 1 111 ? -41.906 -5.441 35 1 23.34 111 PRO A N 1
ATOM 879 C CA . PRO A 1 111 ? -42.188 -4.77 33.719 1 23.34 111 PRO A CA 1
ATOM 880 C C . PRO A 1 111 ? -41.156 -3.688 33.375 1 23.34 111 PRO A C 1
ATOM 882 O O . PRO A 1 111 ? -40.969 -2.756 34.188 1 23.34 111 PRO A O 1
ATOM 885 N N . PRO A 1 112 ? -39.938 -3.996 33 1 20.64 112 PRO A N 1
ATOM 886 C CA . PRO A 1 112 ? -39 -2.865 33.031 1 20.64 112 PRO A CA 1
ATOM 887 C C . PRO A 1 112 ? -39.5 -1.655 32.25 1 20.64 112 PRO A C 1
ATOM 889 O O . PRO A 1 112 ? -40.344 -1.804 31.328 1 20.64 112 PRO A O 1
ATOM 892 N N . SER A 1 113 ? -39.438 -0.425 32.812 1 20.86 113 SER A N 1
ATOM 893 C CA . SER A 1 113 ? -39.844 0.956 32.562 1 20.86 113 SER A CA 1
ATOM 894 C C . SER A 1 113 ? -39.344 1.446 31.219 1 20.86 113 SER A C 1
ATOM 896 O O . SER A 1 113 ? -38.312 0.952 30.703 1 20.86 113 SER A O 1
ATOM 898 N N . PRO A 1 114 ? -40.156 2.381 30.609 1 20.83 114 PRO A N 1
ATOM 899 C CA . PRO A 1 114 ? -40.312 2.916 29.25 1 20.83 114 PRO A CA 1
ATOM 900 C C . PRO A 1 114 ? -39.094 3.721 28.797 1 20.83 114 PRO A C 1
ATOM 902 O O . PRO A 1 114 ? -38.594 4.586 29.531 1 20.83 114 PRO A O 1
ATOM 905 N N . LEU A 1 115 ? -38.062 3.107 28.266 1 18.61 115 LEU A N 1
ATOM 906 C CA . LEU A 1 115 ? -36.844 3.77 27.844 1 18.61 115 LEU A CA 1
ATOM 907 C C . LEU A 1 115 ? -37.156 4.969 26.953 1 18.61 115 LEU A C 1
ATOM 909 O O . LEU A 1 115 ? -37.938 4.867 26.016 1 18.61 115 LEU A O 1
ATOM 913 N N . SER A 1 116 ? -36.875 6.203 27.469 1 19.25 116 SER A N 1
ATOM 914 C CA . SER A 1 116 ? -37 7.574 26.984 1 19.25 116 SER A CA 1
ATOM 915 C C . SER A 1 116 ? -36.469 7.715 25.562 1 19.25 116 SER A C 1
ATOM 917 O O . SER A 1 116 ? -35.594 6.949 25.156 1 19.25 116 SER A O 1
ATOM 919 N N . THR A 1 117 ? -37.125 8.539 24.719 1 18.72 117 THR A N 1
ATOM 920 C CA . THR A 1 117 ? -37.312 8.984 23.344 1 18.72 117 THR A CA 1
ATOM 921 C C . THR A 1 117 ? -36.031 9.672 22.844 1 18.72 117 THR A C 1
ATOM 923 O O . THR A 1 117 ? -35.719 10.781 23.281 1 18.72 117 THR A O 1
ATOM 926 N N . LEU A 1 118 ? -34.875 9.094 22.828 1 18.34 118 LEU A N 1
ATOM 927 C CA . LEU A 1 118 ? -33.719 9.852 22.375 1 18.34 118 LEU A CA 1
ATOM 928 C C . LEU A 1 118 ? -33.969 10.453 21 1 18.34 118 LEU A C 1
ATOM 930 O O . LEU A 1 118 ? -34.406 9.766 20.078 1 18.34 118 LEU A O 1
ATOM 934 N N . SER A 1 119 ? -34.094 11.797 20.906 1 18.83 119 SER A N 1
ATOM 935 C CA . SER A 1 119 ? -34.344 12.758 19.844 1 18.83 119 SER A CA 1
ATOM 936 C C . SER A 1 119 ? -33.438 12.492 18.641 1 18.83 119 SER A C 1
ATOM 938 O O . SER A 1 119 ? -32.281 12.094 18.797 1 18.83 119 SER A O 1
ATOM 940 N N . THR A 1 120 ? -34.031 12.273 17.484 1 20 120 THR A N 1
ATOM 941 C CA . THR A 1 120 ? -33.75 11.984 16.094 1 20 120 THR A CA 1
ATOM 942 C C . THR A 1 120 ? -32.875 13.078 15.484 1 20 120 THR A C 1
ATOM 944 O O . THR A 1 120 ? -33.344 14.18 15.195 1 20 120 THR A O 1
ATOM 947 N N . CYS A 1 121 ? -31.766 13.539 16.109 1 19.25 121 CYS A N 1
ATOM 948 C CA . CYS A 1 121 ? -31.062 14.625 15.43 1 19.25 121 CYS A CA 1
ATOM 949 C C . CYS A 1 121 ? -30.938 14.336 13.938 1 19.25 121 CYS A C 1
ATOM 951 O O . CYS A 1 121 ? -30.531 13.242 13.547 1 19.25 121 CYS A O 1
ATOM 953 N N . ASP A 1 122 ? -31.641 15.07 13.117 1 20.42 122 ASP A N 1
ATOM 954 C CA . ASP A 1 122 ? -31.828 15.242 11.68 1 20.42 122 ASP A CA 1
ATOM 955 C C . ASP A 1 122 ? -30.484 15.289 10.953 1 20.42 122 ASP A C 1
ATOM 957 O O . ASP A 1 122 ? -29.719 16.234 11.133 1 20.42 122 ASP A O 1
ATOM 961 N N . ALA A 1 123 ? -29.797 14.305 10.93 1 24.33 123 ALA A N 1
ATOM 962 C CA . ALA A 1 123 ? -28.578 14.312 10.117 1 24.33 123 ALA A CA 1
ATOM 963 C C . ALA A 1 123 ? -28.859 14.875 8.719 1 24.33 123 ALA A C 1
ATOM 965 O O . ALA A 1 123 ? -29.812 14.469 8.062 1 24.33 123 ALA A O 1
ATOM 966 N N . LEU A 1 124 ? -28.5 16.109 8.484 1 23.12 124 LEU A N 1
ATOM 967 C CA . LEU A 1 124 ? -28.562 16.812 7.207 1 23.12 124 LEU A CA 1
ATOM 968 C C . LEU A 1 124 ? -28.156 15.891 6.062 1 23.12 124 LEU A C 1
ATOM 970 O O . LEU A 1 124 ? -27.328 14.992 6.25 1 23.12 124 LEU A O 1
ATOM 974 N N . PRO A 1 125 ? -28.984 15.711 5.086 1 24.98 125 PRO A N 1
ATOM 975 C CA . PRO A 1 125 ? -28.797 14.883 3.893 1 24.98 125 PRO A CA 1
ATOM 976 C C . PRO A 1 125 ? -27.438 15.094 3.236 1 24.98 125 PRO A C 1
ATOM 978 O O . PRO A 1 125 ? -26.891 16.203 3.287 1 24.98 125 PRO A O 1
ATOM 981 N N . PRO A 1 126 ? -26.609 14.148 3.262 1 24.77 126 PRO A N 1
ATOM 982 C CA . PRO A 1 126 ? -25.344 14.336 2.547 1 24.77 126 PRO A CA 1
ATOM 983 C C . PRO A 1 126 ? -25.531 14.969 1.17 1 24.77 126 PRO A C 1
ATOM 985 O O . PRO A 1 126 ? -26.562 14.75 0.523 1 24.77 126 PRO A O 1
ATOM 988 N N . THR A 1 127 ? -25.297 16.234 1.041 1 24.84 127 THR A N 1
ATOM 989 C CA . THR A 1 127 ? -25.266 16.922 -0.249 1 24.84 127 THR A CA 1
ATOM 990 C C . THR A 1 127 ? -24.688 16 -1.325 1 24.84 127 THR A C 1
ATOM 992 O O . THR A 1 127 ? -23.656 15.352 -1.109 1 24.84 127 THR A O 1
ATOM 995 N N . GLU A 1 128 ? -25.5 15.594 -2.299 1 27.05 128 GLU A N 1
ATOM 996 C CA . GLU A 1 128 ? -25.266 14.898 -3.561 1 27.05 128 GLU A CA 1
ATOM 997 C C . GLU A 1 128 ? -24.031 15.445 -4.281 1 27.05 128 GLU A C 1
ATOM 999 O O . GLU A 1 128 ? -24.109 16.5 -4.926 1 27.05 128 GLU A O 1
ATOM 1004 N N . SER A 1 129 ? -22.922 15.648 -3.68 1 25.73 129 SER A N 1
ATOM 1005 C CA . SER A 1 129 ? -21.859 16.125 -4.559 1 25.73 129 SER A CA 1
ATOM 1006 C C . SER A 1 129 ? -21.859 15.383 -5.891 1 25.73 129 SER A C 1
ATOM 1008 O O . SER A 1 129 ? -22.156 14.188 -5.938 1 25.73 129 SER A O 1
ATOM 1010 N N . SER A 1 130 ? -22.188 16 -6.996 1 27.16 130 SER A N 1
ATOM 1011 C CA . SER A 1 130 ? -22.141 15.641 -8.406 1 27.16 130 SER A CA 1
ATOM 1012 C C . SER A 1 130 ? -21 14.664 -8.688 1 27.16 130 SER A C 1
ATOM 1014 O O . SER A 1 130 ? -19.875 14.852 -8.219 1 27.16 130 SER A O 1
ATOM 1016 N N . LEU A 1 131 ? -21.281 13.438 -8.977 1 28.91 131 LEU A N 1
ATOM 1017 C CA . LEU A 1 131 ? -20.516 12.336 -9.562 1 28.91 131 LEU A CA 1
ATOM 1018 C C . LEU A 1 131 ? -19.688 12.812 -10.742 1 28.91 131 LEU A C 1
ATOM 1020 O O . LEU A 1 131 ? -20.141 12.781 -11.891 1 28.91 131 LEU A O 1
ATOM 1024 N N . LEU A 1 132 ? -19.109 13.977 -10.703 1 28.31 132 LEU A N 1
ATOM 1025 C CA . LEU A 1 132 ? -18.266 14.148 -11.883 1 28.31 132 LEU A CA 1
ATOM 1026 C C . LEU A 1 132 ? -17.469 12.883 -12.18 1 28.31 132 LEU A C 1
ATOM 1028 O O . LEU A 1 132 ? -17.062 12.18 -11.25 1 28.31 132 LEU A O 1
ATOM 1032 N N . GLU A 1 133 ? -17.578 12.148 -13.328 1 34.09 133 GLU A N 1
ATOM 1033 C CA . GLU A 1 133 ? -16.906 11.062 -14.039 1 34.09 133 GLU A CA 1
ATOM 1034 C C . GLU A 1 133 ? -15.422 11.016 -13.703 1 34.09 133 GLU A C 1
ATOM 1036 O O . GLU A 1 133 ? -14.594 10.781 -14.586 1 34.09 133 GLU A O 1
ATOM 1041 N N . GLY A 1 134 ? -14.906 11.727 -12.766 1 33.12 134 GLY A N 1
ATOM 1042 C CA . GLY A 1 134 ? -13.469 11.906 -12.602 1 33.12 134 GLY A CA 1
ATOM 1043 C C . GLY A 1 134 ? -12.75 10.633 -12.195 1 33.12 134 GLY A C 1
ATOM 1044 O O . GLY A 1 134 ? -13.375 9.594 -12 1 33.12 134 GLY A O 1
ATOM 1045 N N . ASP A 1 135 ? -11.289 10.656 -11.945 1 41.12 135 ASP A N 1
ATOM 1046 C CA . ASP A 1 135 ? -10.25 9.648 -11.758 1 41.12 135 ASP A CA 1
ATOM 1047 C C . ASP A 1 135 ? -10.508 8.812 -10.508 1 41.12 135 ASP A C 1
ATOM 1049 O O . ASP A 1 135 ? -10.492 9.336 -9.391 1 41.12 135 ASP A O 1
ATOM 1053 N N . THR A 1 136 ? -11.359 7.902 -10.57 1 47.72 136 THR A N 1
ATOM 1054 C CA . THR A 1 136 ? -11.711 6.891 -9.578 1 47.72 136 THR A CA 1
ATOM 1055 C C . THR A 1 136 ? -10.523 6.59 -8.672 1 47.72 136 THR A C 1
ATOM 1057 O O . THR A 1 136 ? -10.695 6.043 -7.578 1 47.72 136 THR A O 1
ATOM 1060 N N . THR A 1 137 ? -9.242 6.82 -9.094 1 51.72 137 THR A N 1
ATOM 1061 C CA . THR A 1 137 ? -8.078 6.445 -8.305 1 51.72 137 THR A CA 1
ATOM 1062 C C . THR A 1 137 ? -7.914 7.371 -7.105 1 51.72 137 THR A C 1
ATOM 1064 O O . THR A 1 137 ? -7.18 7.059 -6.168 1 51.72 137 THR A O 1
ATOM 1067 N N . LYS A 1 138 ? -8.656 8.508 -7.105 1 56.5 138 LYS A N 1
ATOM 1068 C CA . LYS A 1 138 ? -8.438 9.484 -6.043 1 56.5 138 LYS A CA 1
ATOM 1069 C C . LYS A 1 138 ? -9.508 9.375 -4.965 1 56.5 138 LYS A C 1
ATOM 1071 O O . LYS A 1 138 ? -9.539 10.172 -4.023 1 56.5 138 LYS A O 1
ATOM 1076 N N . ARG A 1 139 ? -10.43 8.328 -5.156 1 56.66 139 ARG A N 1
ATOM 1077 C CA . ARG A 1 139 ? -11.492 8.18 -4.168 1 56.66 139 ARG A CA 1
ATOM 1078 C C . ARG A 1 139 ? -11.086 7.203 -3.066 1 56.66 139 ARG A C 1
ATOM 1080 O O . ARG A 1 139 ? -10.438 6.188 -3.34 1 56.66 139 ARG A O 1
ATOM 1087 N N . PRO A 1 140 ? -11.383 7.559 -1.785 1 63.75 140 PRO A N 1
ATOM 1088 C CA . PRO A 1 140 ? -11.086 6.625 -0.695 1 63.75 140 PRO A CA 1
ATOM 1089 C C . PRO A 1 140 ? -11.82 5.293 -0.843 1 63.75 140 PRO A C 1
ATOM 1091 O O . PRO A 1 140 ? -12.789 5.199 -1.597 1 63.75 140 PRO A O 1
ATOM 1094 N N . LEU A 1 141 ? -11.234 4.379 -0.28 1 62.06 141 LEU A N 1
ATOM 1095 C CA . LEU A 1 141 ? -11.859 3.062 -0.317 1 62.06 141 LEU A CA 1
ATOM 1096 C C . LEU A 1 141 ? -13.203 3.08 0.403 1 62.06 141 LEU A C 1
ATOM 1098 O O . LEU A 1 141 ? -13.352 3.73 1.44 1 62.06 141 LEU A O 1
ATOM 1102 N N . THR A 1 142 ? -14.25 2.398 -0.231 1 60.84 142 THR A N 1
ATOM 1103 C CA . THR A 1 142 ? -15.562 2.252 0.382 1 60.84 142 THR A CA 1
ATOM 1104 C C . THR A 1 142 ? -15.477 1.415 1.655 1 60.84 142 THR A C 1
ATOM 1106 O O . THR A 1 142 ? -14.828 0.366 1.672 1 60.84 142 THR A O 1
ATOM 1109 N N . PRO A 1 143 ? -16.094 1.987 2.715 1 62.41 143 PRO A N 1
ATOM 1110 C CA . PRO A 1 143 ? -16.109 1.186 3.939 1 62.41 143 PRO A CA 1
ATOM 1111 C C . PRO A 1 143 ? -16.766 -0.18 3.736 1 62.41 143 PRO A C 1
ATOM 1113 O O . PRO A 1 143 ? -17.625 -0.333 2.867 1 62.41 143 PRO A O 1
ATOM 1116 N N . ILE A 1 144 ? -16.281 -1.141 4.48 1 62.06 144 ILE A N 1
ATOM 1117 C CA . ILE A 1 144 ? -16.672 -2.539 4.332 1 62.06 144 ILE A CA 1
ATOM 1118 C C . ILE A 1 144 ? -18.188 -2.666 4.406 1 62.06 144 ILE A C 1
ATOM 1120 O O . ILE A 1 144 ? -18.797 -3.445 3.666 1 62.06 144 ILE A O 1
ATOM 1124 N N . ARG A 1 145 ? -18.812 -1.875 5.246 1 62.47 145 ARG A N 1
ATOM 1125 C CA . ARG A 1 145 ? -20.25 -1.95 5.469 1 62.47 145 ARG A CA 1
ATOM 1126 C C . ARG A 1 145 ? -21.031 -1.577 4.203 1 62.47 145 ARG A C 1
ATOM 1128 O O . ARG A 1 145 ? -22.141 -2.057 3.984 1 62.47 145 ARG A O 1
ATOM 1135 N N . ASN A 1 146 ? -20.359 -0.791 3.385 1 63.75 146 ASN A N 1
ATOM 1136 C CA . ASN A 1 146 ? -21.031 -0.267 2.205 1 63.75 146 ASN A CA 1
ATOM 1137 C C . ASN A 1 146 ? -20.609 -1.014 0.94 1 63.75 146 ASN A C 1
ATOM 1139 O O . ASN A 1 146 ? -20.969 -0.61 -0.169 1 63.75 146 ASN A O 1
ATOM 1143 N N . CYS A 1 147 ? -19.906 -1.972 1.176 1 58.28 147 CYS A N 1
ATOM 1144 C CA . CYS A 1 147 ? -19.391 -2.688 0.009 1 58.28 147 CYS A CA 1
ATOM 1145 C C . CYS A 1 147 ? -20.5 -3.525 -0.635 1 58.28 147 CYS A C 1
ATOM 1147 O O . CYS A 1 147 ? -20.375 -3.922 -1.796 1 58.28 147 CYS A O 1
ATOM 1149 N N . VAL A 1 148 ? -21.5 -3.873 0.222 1 58.56 148 VAL A N 1
ATOM 1150 C CA . VAL A 1 148 ? -22.578 -4.699 -0.317 1 58.56 148 VAL A CA 1
ATOM 1151 C C . VAL A 1 148 ? -23.875 -3.9 -0.345 1 58.56 148 VAL A C 1
ATOM 1153 O O . VAL A 1 148 ? -24.156 -3.133 0.578 1 58.56 148 VAL A O 1
ATOM 1156 N N . LYS A 1 149 ? -24.469 -3.662 -1.476 1 47.97 149 LYS A N 1
ATOM 1157 C CA . LYS A 1 149 ? -25.703 -2.918 -1.684 1 47.97 149 LYS A CA 1
ATOM 1158 C C . LYS A 1 149 ? -26.781 -3.346 -0.687 1 47.97 149 LYS A C 1
ATOM 1160 O O . LYS A 1 149 ? -27.688 -2.568 -0.362 1 47.97 149 LYS A O 1
ATOM 1165 N N . ALA A 1 150 ? -26.828 -4.488 -0.315 1 45.72 150 ALA A N 1
ATOM 1166 C CA . ALA A 1 150 ? -27.969 -4.949 0.487 1 45.72 150 ALA A CA 1
ATOM 1167 C C . ALA A 1 150 ? -27.875 -4.43 1.919 1 45.72 150 ALA A C 1
ATOM 1169 O O . ALA A 1 150 ? -26.797 -4.438 2.518 1 45.72 150 ALA A O 1
ATOM 1170 N N . GLY A 1 151 ? -28.766 -3.434 2.26 1 42.22 151 GLY A N 1
ATOM 1171 C CA . GLY A 1 151 ? -28.938 -2.838 3.574 1 42.22 151 GLY A CA 1
ATOM 1172 C C . GLY A 1 151 ? -28.625 -3.795 4.707 1 42.22 151 GLY A C 1
ATOM 1173 O O . GLY A 1 151 ? -28.672 -5.016 4.527 1 42.22 151 GLY A O 1
ATOM 1174 N N . PHE A 1 152 ? -27.594 -3.363 5.562 1 44.38 152 PHE A N 1
ATOM 1175 C CA . PHE A 1 152 ? -27.422 -4.125 6.797 1 44.38 152 PHE A CA 1
ATOM 1176 C C . PHE A 1 152 ? -28.781 -4.535 7.367 1 44.38 152 PHE A C 1
ATOM 1178 O O . PHE A 1 152 ? -29.719 -3.744 7.371 1 44.38 152 PHE A O 1
ATOM 1185 N N . PRO A 1 153 ? -29.172 -5.668 7.352 1 38.31 153 PRO A N 1
ATOM 1186 C CA . PRO A 1 153 ? -30.422 -5.875 8.094 1 38.31 153 PRO A CA 1
ATOM 1187 C C . PRO A 1 153 ? -30.484 -5.066 9.383 1 38.31 153 PRO A C 1
ATOM 1189 O O . PRO A 1 153 ? -29.5 -4.98 10.109 1 38.31 153 PRO A O 1
ATOM 1192 N N . VAL A 1 154 ? -31.125 -3.881 9.391 1 33.44 154 VAL A N 1
ATOM 1193 C CA . VAL A 1 154 ? -31.375 -3.049 10.562 1 33.44 154 VAL A CA 1
ATOM 1194 C C . VAL A 1 154 ? -31.609 -3.934 11.781 1 33.44 154 VAL A C 1
ATOM 1196 O O . VAL A 1 154 ? -31.375 -3.514 12.914 1 33.44 154 VAL A O 1
ATOM 1199 N N . GLU A 1 155 ? -32.719 -4.836 11.688 1 32.53 155 GLU A N 1
ATOM 1200 C CA . GLU A 1 155 ? -33.281 -5.434 12.883 1 32.53 155 GLU A CA 1
ATOM 1201 C C . GLU A 1 155 ? -32.281 -6.355 13.578 1 32.53 155 GLU A C 1
ATOM 1203 O O . GLU A 1 155 ? -31.531 -7.066 12.914 1 32.53 155 GLU A O 1
ATOM 1208 N N . ASN A 1 156 ? -31.859 -6.008 14.805 1 32.44 156 ASN A N 1
ATOM 1209 C CA . ASN A 1 156 ? -31.453 -6.93 15.859 1 32.44 156 ASN A CA 1
ATOM 1210 C C . ASN A 1 156 ? -32.062 -8.32 15.656 1 32.44 156 ASN A C 1
ATOM 1212 O O . ASN A 1 156 ? -32.938 -8.719 16.391 1 32.44 156 ASN A O 1
ATOM 1216 N N . MET A 1 157 ? -32.75 -8.586 14.625 1 30.34 157 MET A N 1
ATOM 1217 C CA . MET A 1 157 ? -33.406 -9.891 14.727 1 30.34 157 MET A CA 1
ATOM 1218 C C . MET A 1 157 ? -32.406 -10.945 15.203 1 30.34 157 MET A C 1
ATOM 1220 O O . MET A 1 157 ? -31.281 -11.016 14.711 1 30.34 157 MET A O 1
ATOM 1224 N N . LYS A 1 158 ? -32.625 -11.492 16.391 1 32.34 158 LYS A N 1
ATOM 1225 C CA . LYS A 1 158 ? -32.188 -12.773 16.906 1 32.34 158 LYS A CA 1
ATOM 1226 C C . LYS A 1 158 ? -32.031 -13.797 15.773 1 32.34 158 LYS A C 1
ATOM 1228 O O . LYS A 1 158 ? -33 -14.5 15.445 1 32.34 158 LYS A O 1
ATOM 1233 N N . THR A 1 159 ? -31.75 -13.492 14.656 1 32.5 159 THR A N 1
ATOM 1234 C CA . THR A 1 159 ? -31.734 -14.594 13.703 1 32.5 159 THR A CA 1
ATOM 1235 C C . THR A 1 159 ? -31 -15.797 14.281 1 32.5 159 THR A C 1
ATOM 1237 O O . THR A 1 159 ? -30.188 -15.656 15.203 1 32.5 159 THR A O 1
ATOM 1240 N N . ALA A 1 160 ? -31.531 -16.922 14.172 1 31.78 160 ALA A N 1
ATOM 1241 C CA . ALA A 1 160 ? -30.797 -18.109 14.57 1 31.78 160 ALA A CA 1
ATOM 1242 C C . ALA A 1 160 ? -29.297 -17.938 14.305 1 31.78 160 ALA A C 1
ATOM 1244 O O . ALA A 1 160 ? -28.516 -18.875 14.508 1 31.78 160 ALA A O 1
ATOM 1245 N N . ALA A 1 161 ? -28.906 -17.016 13.461 1 34.91 161 ALA A N 1
ATOM 1246 C CA . ALA A 1 161 ? -27.469 -16.734 13.406 1 34.91 161 ALA A CA 1
ATOM 1247 C C . ALA A 1 161 ? -26.984 -16.094 14.703 1 34.91 161 ALA A C 1
ATOM 1249 O O . ALA A 1 161 ? -27.562 -15.094 15.164 1 34.91 161 ALA A O 1
ATOM 1250 N N . GLY A 1 162 ? -26.594 -16.781 15.656 1 35.25 162 GLY A N 1
ATOM 1251 C CA . GLY A 1 162 ? -26.031 -16.406 16.938 1 35.25 162 GLY A CA 1
ATOM 1252 C C . GLY A 1 162 ? -25.312 -15.07 16.906 1 35.25 162 GLY A C 1
ATOM 1253 O O . GLY A 1 162 ? -24.922 -14.602 15.828 1 35.25 162 GLY A O 1
ATOM 1254 N N . PHE A 1 163 ? -25.875 -14.117 17.656 1 36.53 163 PHE A N 1
ATOM 1255 C CA . PHE A 1 163 ? -25.156 -12.906 18.016 1 36.53 163 PHE A CA 1
ATOM 1256 C C . PHE A 1 163 ? -23.656 -13.148 18.062 1 36.53 163 PHE A C 1
ATOM 1258 O O . PHE A 1 163 ? -23.188 -14.094 18.703 1 36.53 163 PHE A O 1
ATOM 1265 N N . VAL A 1 164 ? -23.109 -13.078 16.938 1 41.69 164 VAL A N 1
ATOM 1266 C CA . VAL A 1 164 ? -21.688 -13.047 17.219 1 41.69 164 VAL A CA 1
ATOM 1267 C C . VAL A 1 164 ? -21.391 -12.008 18.297 1 41.69 164 VAL A C 1
ATOM 1269 O O . VAL A 1 164 ? -21.484 -10.797 18.047 1 41.69 164 VAL A O 1
ATOM 1272 N N . VAL A 1 165 ? -22.062 -12.086 19.484 1 40.03 165 VAL A N 1
ATOM 1273 C CA . VAL A 1 165 ? -21.547 -11.281 20.578 1 40.03 165 VAL A CA 1
ATOM 1274 C C . VAL A 1 165 ? -20.031 -11.438 20.672 1 40.03 165 VAL A C 1
ATOM 1276 O O . VAL A 1 165 ? -19.531 -12.539 20.938 1 40.03 165 VAL A O 1
ATOM 1279 N N . VAL A 1 166 ? -19.375 -10.719 19.891 1 41.81 166 VAL A N 1
ATOM 1280 C CA . VAL A 1 166 ? -17.922 -10.68 19.953 1 41.81 166 VAL A CA 1
ATOM 1281 C C . VAL A 1 166 ? -17.484 -10.203 21.344 1 41.81 166 VAL A C 1
ATOM 1283 O O . VAL A 1 166 ? -17.703 -9.047 21.703 1 41.81 166 VAL A O 1
ATOM 1286 N N . LYS A 1 167 ? -17.719 -11.039 22.359 1 42.31 167 LYS A N 1
ATOM 1287 C CA . LYS A 1 167 ? -16.906 -10.758 23.531 1 42.31 167 LYS A CA 1
ATOM 1288 C C . LYS A 1 167 ? -15.422 -10.891 23.234 1 42.31 167 LYS A C 1
ATOM 1290 O O . LYS A 1 167 ? -15.023 -11.703 22.391 1 42.31 167 LYS A O 1
ATOM 1295 N N . ASP A 1 168 ? -14.664 -9.953 23.547 1 54.28 168 ASP A N 1
ATOM 1296 C CA . ASP A 1 168 ? -13.227 -9.734 23.391 1 54.28 168 ASP A CA 1
ATOM 1297 C C . ASP A 1 168 ? -12.445 -10.977 23.797 1 54.28 168 ASP A C 1
ATOM 1299 O O . ASP A 1 168 ? -11.32 -10.875 24.312 1 54.28 168 ASP A O 1
ATOM 1303 N N . SER A 1 169 ? -13.141 -12.18 23.75 1 57.69 169 SER A N 1
ATOM 1304 C CA . SER A 1 169 ? -12.32 -13.32 24.125 1 57.69 169 SER A CA 1
ATOM 1305 C C . SER A 1 169 ? -11.703 -14 22.906 1 57.69 169 SER A C 1
ATOM 1307 O O . SER A 1 169 ? -12.156 -13.789 21.781 1 57.69 169 SER A O 1
ATOM 1309 N N . GLU A 1 170 ? -10.531 -14.547 23.109 1 60.25 170 GLU A N 1
ATOM 1310 C CA . GLU A 1 170 ? -9.82 -15.352 22.125 1 60.25 170 GLU A CA 1
ATOM 1311 C C . GLU A 1 170 ? -10.766 -16.312 21.406 1 60.25 170 GLU A C 1
ATOM 1313 O O . GLU A 1 170 ? -10.633 -16.516 20.203 1 60.25 170 GLU A O 1
ATOM 1318 N N . HIS A 1 171 ? -11.633 -16.797 22.172 1 59.66 171 HIS A N 1
ATOM 1319 C CA . HIS A 1 171 ? -12.633 -17.703 21.625 1 59.66 171 HIS A CA 1
ATOM 1320 C C . HIS A 1 171 ? -13.516 -17 20.594 1 59.66 171 HIS A C 1
ATOM 1322 O O . HIS A 1 171 ? -13.859 -17.578 19.562 1 59.66 171 HIS A O 1
ATOM 1328 N N . ASP A 1 172 ? -13.625 -15.781 20.844 1 67.44 172 ASP A N 1
ATOM 1329 C CA . ASP A 1 172 ? -14.516 -15.023 19.969 1 67.44 172 ASP A CA 1
ATOM 1330 C C . ASP A 1 172 ? -13.875 -14.781 18.609 1 67.44 172 ASP A C 1
ATOM 1332 O O . ASP A 1 172 ? -14.555 -14.844 17.578 1 67.44 172 ASP A O 1
ATOM 1336 N N . LYS A 1 173 ? -12.633 -14.867 18.672 1 73.56 173 LYS A N 1
ATOM 1337 C CA . LYS A 1 173 ? -11.945 -14.57 17.422 1 73.56 173 LYS A CA 1
ATOM 1338 C C . LYS A 1 173 ? -11.922 -15.797 16.5 1 73.56 173 LYS A C 1
ATOM 1340 O O . LYS A 1 173 ? -12.047 -15.664 15.281 1 73.56 173 LYS A O 1
ATOM 1345 N N . HIS A 1 174 ? -11.812 -16.953 17.078 1 77.94 174 HIS A N 1
ATOM 1346 C CA . HIS A 1 174 ? -11.867 -18.188 16.297 1 77.94 174 HIS A CA 1
ATOM 1347 C C . HIS A 1 174 ? -13.25 -18.391 15.703 1 77.94 174 HIS A C 1
ATOM 1349 O O . HIS A 1 174 ? -13.375 -18.828 14.555 1 77.94 174 HIS A O 1
ATOM 1355 N N . VAL A 1 175 ? -14.164 -17.969 16.531 1 78.81 175 VAL A N 1
ATOM 1356 C CA . VAL A 1 175 ? -15.547 -18.125 16.078 1 78.81 175 VAL A CA 1
ATOM 1357 C C . VAL A 1 175 ? -15.828 -17.188 14.906 1 78.81 175 VAL A C 1
ATOM 1359 O O . VAL A 1 175 ? -16.469 -17.594 13.93 1 78.81 175 VAL A O 1
ATOM 1362 N N . ILE A 1 176 ? -15.297 -16.109 14.984 1 82.88 176 ILE A N 1
ATOM 1363 C CA . ILE A 1 176 ? -15.484 -15.133 13.906 1 82.88 176 ILE A CA 1
ATOM 1364 C C . ILE A 1 176 ? -14.82 -15.641 12.633 1 82.88 176 ILE A C 1
ATOM 1366 O O . ILE A 1 176 ? -15.414 -15.586 11.555 1 82.88 176 ILE A O 1
ATOM 1370 N N . GLY A 1 177 ? -13.633 -16.172 12.828 1 87.06 177 GLY A N 1
ATOM 1371 C CA . GLY A 1 177 ? -12.914 -16.703 11.688 1 87.06 177 GLY A CA 1
ATOM 1372 C C . GLY A 1 177 ? -13.633 -17.875 11.023 1 87.06 177 GLY A C 1
ATOM 1373 O O . GLY A 1 177 ? -13.742 -17.922 9.797 1 87.06 177 GLY A O 1
ATOM 1374 N N . ALA A 1 178 ? -14.109 -18.719 11.797 1 87.94 178 ALA A N 1
ATOM 1375 C CA . ALA A 1 178 ? -14.844 -19.875 11.281 1 87.94 178 ALA A CA 1
ATOM 1376 C C . ALA A 1 178 ? -16.109 -19.438 10.555 1 87.94 178 ALA A C 1
ATOM 1378 O O . ALA A 1 178 ? -16.484 -20.031 9.539 1 87.94 178 ALA A O 1
ATOM 1379 N N . SER A 1 179 ? -16.719 -18.453 11.125 1 90.12 179 SER A N 1
ATOM 1380 C CA . SER A 1 179 ? -17.922 -17.922 10.492 1 90.12 179 SER A CA 1
ATOM 1381 C C . SER A 1 179 ? -17.609 -17.312 9.125 1 90.12 179 SER A C 1
ATOM 1383 O O . SER A 1 179 ? -18.375 -17.484 8.172 1 90.12 179 SER A O 1
ATOM 1385 N N . VAL A 1 180 ? -16.516 -16.672 9.062 1 92.31 180 VAL A N 1
ATOM 1386 C CA . VAL A 1 180 ? -16.094 -16.078 7.797 1 92.31 180 VAL A CA 1
ATOM 1387 C C . VAL A 1 180 ? -15.914 -17.156 6.742 1 92.31 180 VAL A C 1
ATOM 1389 O O . VAL A 1 180 ? -16.406 -17.031 5.617 1 92.31 180 VAL A O 1
ATOM 1392 N N . LEU A 1 181 ? -15.266 -18.188 7.098 1 94.56 181 LEU A N 1
ATOM 1393 C CA . LEU A 1 181 ? -15.016 -19.281 6.176 1 94.56 181 LEU A CA 1
ATOM 1394 C C . LEU A 1 181 ? -16.328 -19.953 5.766 1 94.56 181 LEU A C 1
ATOM 1396 O O . LEU A 1 181 ? -16.531 -20.25 4.586 1 94.56 181 LEU A O 1
ATOM 1400 N N . MET A 1 182 ? -17.172 -20.109 6.664 1 94 182 MET A N 1
ATOM 1401 C CA . MET A 1 182 ? -18.422 -20.797 6.387 1 94 182 MET A CA 1
ATOM 1402 C C . MET A 1 182 ? -19.297 -19.984 5.441 1 94 182 MET A C 1
ATOM 1404 O O . MET A 1 182 ? -19.844 -20.516 4.477 1 94 182 MET A O 1
ATOM 1408 N N . HIS A 1 183 ? -19.484 -18.75 5.746 1 94.31 183 HIS A N 1
ATOM 1409 C CA . HIS A 1 183 ? -20.266 -17.906 4.871 1 94.31 183 HIS A CA 1
ATOM 1410 C C . HIS A 1 183 ? -19.688 -17.859 3.463 1 94.31 183 HIS A C 1
ATOM 1412 O O . HIS A 1 183 ? -20.438 -17.797 2.48 1 94.31 183 HIS A O 1
ATOM 1418 N N . SER A 1 184 ? -18.375 -17.906 3.404 1 95.88 184 SER A N 1
ATOM 1419 C CA . SER A 1 184 ? -17.719 -17.906 2.096 1 95.88 184 SER A CA 1
ATOM 1420 C C . SER A 1 184 ? -18.031 -19.203 1.341 1 95.88 184 SER A C 1
ATOM 1422 O O . SER A 1 184 ? -18.266 -19.172 0.132 1 95.88 184 SER A O 1
ATOM 1424 N N . LYS A 1 185 ? -17.984 -20.266 2.035 1 96.31 185 LYS A N 1
ATOM 1425 C CA . LYS A 1 185 ? -18.297 -21.547 1.409 1 96.31 185 LYS A CA 1
ATOM 1426 C C . LYS A 1 185 ? -19.75 -21.594 0.938 1 96.31 185 LYS A C 1
ATOM 1428 O O . LYS A 1 185 ? -20.031 -22.062 -0.161 1 96.31 185 LYS A O 1
ATOM 1433 N N . VAL A 1 186 ? -20.625 -21.094 1.744 1 95.69 186 VAL A N 1
ATOM 1434 C CA . VAL A 1 186 ? -22.047 -21.062 1.382 1 95.69 186 VAL A CA 1
ATOM 1435 C C . VAL A 1 186 ? -22.25 -20.156 0.177 1 95.69 186 VAL A C 1
ATOM 1437 O O . VAL A 1 186 ? -23.016 -20.469 -0.729 1 95.69 186 VAL A O 1
ATOM 1440 N N . TYR A 1 187 ? -21.562 -19.062 0.196 1 95.62 187 TYR A N 1
ATOM 1441 C CA . TYR A 1 187 ? -21.641 -18.156 -0.944 1 95.62 187 TYR A CA 1
ATOM 1442 C C . TYR A 1 187 ? -21.203 -18.859 -2.225 1 95.62 187 TYR A C 1
ATOM 1444 O O . TYR A 1 187 ? -21.859 -18.766 -3.256 1 95.62 187 TYR A O 1
ATOM 1452 N N . SER A 1 188 ? -20.094 -19.562 -2.164 1 95.81 188 SER A N 1
ATOM 1453 C CA . SER A 1 188 ? -19.578 -20.266 -3.332 1 95.81 188 SER A CA 1
ATOM 1454 C C . SER A 1 188 ? -20.562 -21.312 -3.83 1 95.81 188 SER A C 1
ATOM 1456 O O . SER A 1 188 ? -20.766 -21.453 -5.039 1 95.81 188 SER A O 1
ATOM 1458 N N . PHE A 1 189 ? -21.156 -22.031 -2.932 1 93.75 189 PHE A N 1
ATOM 1459 C CA . PHE A 1 189 ? -22.172 -23.016 -3.291 1 93.75 189 PHE A CA 1
ATOM 1460 C C . PHE A 1 189 ? -23.328 -22.359 -4.02 1 93.75 189 PHE A C 1
ATOM 1462 O O . PHE A 1 189 ? -23.75 -22.812 -5.086 1 93.75 189 PHE A O 1
ATOM 1469 N N . ALA A 1 190 ? -23.828 -21.312 -3.359 1 93 190 ALA A N 1
ATOM 1470 C CA . ALA A 1 190 ? -25 -20.609 -3.895 1 93 190 ALA A CA 1
ATOM 1471 C C . ALA A 1 190 ? -24.688 -20.031 -5.273 1 93 190 ALA A C 1
ATOM 1473 O O . ALA A 1 190 ? -25.547 -20.062 -6.168 1 93 190 ALA A O 1
ATOM 1474 N N . HIS A 1 191 ? -23.5 -19.516 -5.395 1 90.25 191 HIS A N 1
ATOM 1475 C CA . HIS A 1 191 ? -23.078 -18.906 -6.656 1 90.25 191 HIS A CA 1
ATOM 1476 C C . HIS A 1 191 ? -22.969 -19.953 -7.758 1 90.25 191 HIS A C 1
ATOM 1478 O O . HIS A 1 191 ? -23.422 -19.734 -8.883 1 90.25 191 HIS A O 1
ATOM 1484 N N . GLN A 1 192 ? -22.438 -21.078 -7.523 1 89.94 192 GLN A N 1
ATOM 1485 C CA . GLN A 1 192 ? -22.219 -22.141 -8.492 1 89.94 192 GLN A CA 1
ATOM 1486 C C . GLN A 1 192 ? -23.547 -22.781 -8.914 1 89.94 192 GLN A C 1
ATOM 1488 O O . GLN A 1 192 ? -23.719 -23.188 -10.062 1 89.94 192 GLN A O 1
ATOM 1493 N N . HIS A 1 193 ? -24.453 -22.844 -8.031 1 89.19 193 HIS A N 1
ATOM 1494 C CA . HIS A 1 193 ? -25.719 -23.5 -8.312 1 89.19 193 HIS A CA 1
ATOM 1495 C C . HIS A 1 193 ? -26.812 -22.484 -8.578 1 89.19 193 HIS A C 1
ATOM 1497 O O . HIS A 1 193 ? -28 -22.828 -8.617 1 89.19 193 HIS A O 1
ATOM 1503 N N . PHE A 1 194 ? -26.484 -21.172 -8.617 1 88.12 194 PHE A N 1
ATOM 1504 C CA . PHE A 1 194 ? -27.328 -20.078 -9.039 1 88.12 194 PHE A CA 1
ATOM 1505 C C . PHE A 1 194 ? -28.484 -19.875 -8.062 1 88.12 194 PHE A C 1
ATOM 1507 O O . PHE A 1 194 ? -29.625 -19.656 -8.477 1 88.12 194 PHE A O 1
ATOM 1514 N N . PHE A 1 195 ? -28.203 -20.031 -6.762 1 88.88 195 PHE A N 1
ATOM 1515 C CA . PHE A 1 195 ? -29.109 -19.578 -5.715 1 88.88 195 PHE A CA 1
ATOM 1516 C C . PHE A 1 195 ? -28.859 -18.125 -5.375 1 88.88 195 PHE A C 1
ATOM 1518 O O . PHE A 1 195 ? -28.141 -17.812 -4.418 1 88.88 195 PHE A O 1
ATOM 1525 N N . SER A 1 196 ? -29.438 -17.219 -6.062 1 88.06 196 SER A N 1
ATOM 1526 C CA . SER A 1 196 ? -29.109 -15.797 -5.984 1 88.06 196 SER A CA 1
ATOM 1527 C C . SER A 1 196 ? -29.453 -15.219 -4.617 1 88.06 196 SER A C 1
ATOM 1529 O O . SER A 1 196 ? -28.656 -14.469 -4.039 1 88.06 196 SER A O 1
ATOM 1531 N N . ASP A 1 197 ? -30.625 -15.562 -4.145 1 88.19 197 ASP A N 1
ATOM 1532 C CA . ASP A 1 197 ? -31.031 -15.031 -2.854 1 88.19 197 ASP A CA 1
ATOM 1533 C C . ASP A 1 197 ? -30.125 -15.539 -1.733 1 88.19 197 ASP A C 1
ATOM 1535 O O . ASP A 1 197 ? -29.766 -14.781 -0.826 1 88.19 197 ASP A O 1
ATOM 1539 N N . LEU A 1 198 ? -29.781 -16.781 -1.778 1 89.62 198 LEU A N 1
ATOM 1540 C CA . LEU A 1 198 ? -28.875 -17.344 -0.786 1 89.62 198 LEU A CA 1
ATOM 1541 C C . LEU A 1 198 ? -27.5 -16.703 -0.89 1 89.62 198 LEU A C 1
ATOM 1543 O O . LEU A 1 198 ? -26.844 -16.453 0.128 1 89.62 198 LEU A O 1
ATOM 1547 N N . ALA A 1 199 ? -27.062 -16.5 -2.084 1 92.56 199 ALA A N 1
ATOM 1548 C CA . ALA A 1 199 ? -25.766 -15.852 -2.291 1 92.56 199 ALA A CA 1
ATOM 1549 C C . ALA A 1 199 ? -25.75 -14.461 -1.659 1 92.56 199 ALA A C 1
ATOM 1551 O O . ALA A 1 199 ? -24.797 -14.102 -0.964 1 92.56 199 ALA A O 1
ATOM 1552 N N . ASN A 1 200 ? -26.797 -13.75 -1.921 1 90.19 200 ASN A N 1
ATOM 1553 C CA . ASN A 1 200 ? -26.906 -12.414 -1.337 1 90.19 200 ASN A CA 1
ATOM 1554 C C . ASN A 1 200 ? -26.969 -12.477 0.187 1 90.19 200 ASN A C 1
ATOM 1556 O O . ASN A 1 200 ? -26.344 -11.648 0.867 1 90.19 200 ASN A O 1
ATOM 1560 N N . PHE A 1 201 ? -27.688 -13.406 0.612 1 88.12 201 PHE A N 1
ATOM 1561 C CA . PHE A 1 201 ? -27.812 -13.578 2.055 1 88.12 201 PHE A CA 1
ATOM 1562 C C . PHE A 1 201 ? -26.453 -13.898 2.676 1 88.12 201 PHE A C 1
ATOM 1564 O O . PHE A 1 201 ? -26.062 -13.305 3.684 1 88.12 201 PHE A O 1
ATOM 1571 N N . ALA A 1 202 ? -25.766 -14.867 2.137 1 92.69 202 ALA A N 1
ATOM 1572 C CA . ALA A 1 202 ? -24.453 -15.258 2.619 1 92.69 202 ALA A CA 1
ATOM 1573 C C . ALA A 1 202 ? -23.484 -14.078 2.584 1 92.69 202 ALA A C 1
ATOM 1575 O O . ALA A 1 202 ? -22.688 -13.891 3.508 1 92.69 202 ALA A O 1
ATOM 1576 N N . LEU A 1 203 ? -23.531 -13.32 1.519 1 91.56 203 LEU A N 1
ATOM 1577 C CA . LEU A 1 203 ? -22.672 -12.148 1.368 1 91.56 203 LEU A CA 1
ATOM 1578 C C . LEU A 1 203 ? -22.969 -11.117 2.447 1 91.56 203 LEU A C 1
ATOM 1580 O O . LEU A 1 203 ? -22.062 -10.492 2.99 1 91.56 203 LEU A O 1
ATOM 1584 N N . GLN A 1 204 ? -24.172 -10.914 2.67 1 88.62 204 GLN A N 1
ATOM 1585 C CA . GLN A 1 204 ? -24.578 -9.977 3.719 1 88.62 204 GLN A CA 1
ATOM 1586 C C . GLN A 1 204 ? -24.031 -10.414 5.078 1 88.62 204 GLN A C 1
ATOM 1588 O O . GLN A 1 204 ? -23.516 -9.594 5.832 1 88.62 204 GLN A O 1
ATOM 1593 N N . ARG A 1 205 ? -24.234 -11.617 5.375 1 87.38 205 ARG A N 1
ATOM 1594 C CA . ARG A 1 205 ? -23.734 -12.133 6.645 1 87.38 205 ARG A CA 1
ATOM 1595 C C . ARG A 1 205 ? -22.219 -12.023 6.723 1 87.38 205 ARG A C 1
ATOM 1597 O O . ARG A 1 205 ? -21.656 -11.688 7.773 1 87.38 205 ARG A O 1
ATOM 1604 N N . LEU A 1 206 ? -21.594 -12.367 5.66 1 90.19 206 LEU A N 1
ATOM 1605 C CA . LEU A 1 206 ? -20.141 -12.242 5.594 1 90.19 206 LEU A CA 1
ATOM 1606 C C . LEU A 1 206 ? -19.703 -10.805 5.867 1 90.19 206 LEU A C 1
ATOM 1608 O O . LEU A 1 206 ? -18.766 -10.57 6.633 1 90.19 206 LEU A O 1
ATOM 1612 N N . THR A 1 207 ? -20.359 -9.867 5.254 1 88.12 207 THR A N 1
ATOM 1613 C CA . THR A 1 207 ? -20.062 -8.453 5.445 1 88.12 207 THR A CA 1
ATOM 1614 C C . THR A 1 207 ? -20.25 -8.055 6.906 1 88.12 207 THR A C 1
ATOM 1616 O O . THR A 1 207 ? -19.422 -7.328 7.465 1 88.12 207 THR A O 1
ATOM 1619 N N . GLN A 1 208 ? -21.281 -8.555 7.453 1 82.75 208 GLN A N 1
ATOM 1620 C CA . GLN A 1 208 ? -21.578 -8.242 8.844 1 82.75 208 GLN A CA 1
ATOM 1621 C C . GLN A 1 208 ? -20.484 -8.758 9.773 1 82.75 208 GLN A C 1
ATOM 1623 O O . GLN A 1 208 ? -20.016 -8.039 10.664 1 82.75 208 GLN A O 1
ATOM 1628 N N . VAL A 1 209 ? -20.125 -9.945 9.586 1 85 209 VAL A N 1
ATOM 1629 C CA . VAL A 1 209 ? -19.109 -10.562 10.43 1 85 209 VAL A CA 1
ATOM 1630 C C . VAL A 1 209 ? -17.797 -9.82 10.273 1 85 209 VAL A C 1
ATOM 1632 O O . VAL A 1 209 ? -17.078 -9.586 11.258 1 85 209 VAL A O 1
ATOM 1635 N N . LEU A 1 210 ? -17.406 -9.422 9.07 1 86.5 210 LEU A N 1
ATOM 1636 C CA . LEU A 1 210 ? -16.156 -8.727 8.82 1 86.5 210 LEU A CA 1
ATOM 1637 C C . LEU A 1 210 ? -16.172 -7.324 9.422 1 86.5 210 LEU A C 1
ATOM 1639 O O . LEU A 1 210 ? -15.148 -6.812 9.859 1 86.5 210 LEU A O 1
ATOM 1643 N N . ALA A 1 211 ? -17.297 -6.711 9.391 1 80.75 211 ALA A N 1
ATOM 1644 C CA . ALA A 1 211 ? -17.438 -5.371 9.953 1 80.75 211 ALA A CA 1
ATOM 1645 C C . ALA A 1 211 ? -17.25 -5.391 11.469 1 80.75 211 ALA A C 1
ATOM 1647 O O . ALA A 1 211 ? -16.781 -4.414 12.062 1 80.75 211 ALA A O 1
ATOM 1648 N N . LEU A 1 212 ? -17.578 -6.547 12.055 1 77.56 212 LEU A N 1
ATOM 1649 C CA . LEU A 1 212 ? -17.516 -6.656 13.508 1 77.56 212 LEU A CA 1
ATOM 1650 C C . LEU A 1 212 ? -16.188 -7.242 13.953 1 77.56 212 LEU A C 1
ATOM 1652 O O . LEU A 1 212 ? -15.891 -7.289 15.148 1 77.56 212 LEU A O 1
ATOM 1656 N N . ALA A 1 213 ? -15.398 -7.602 13.031 1 81.38 213 ALA A N 1
ATOM 1657 C CA . ALA A 1 213 ? -14.125 -8.234 13.367 1 81.38 213 ALA A CA 1
ATOM 1658 C C . ALA A 1 213 ? -13.195 -7.254 14.07 1 81.38 213 ALA A C 1
ATOM 1660 O O . ALA A 1 213 ? -13.125 -6.078 13.703 1 81.38 213 ALA A O 1
ATOM 1661 N N . PRO A 1 214 ? -12.57 -7.781 15.094 1 75.75 214 PRO A N 1
ATOM 1662 C CA . PRO A 1 214 ? -11.633 -6.906 15.812 1 75.75 214 PRO A CA 1
ATOM 1663 C C . PRO A 1 214 ? -10.375 -6.605 15.008 1 75.75 214 PRO A C 1
ATOM 1665 O O . PRO A 1 214 ? -10.086 -7.293 14.023 1 75.75 214 PRO A O 1
ATOM 1668 N N . ASP A 1 215 ? -9.633 -5.621 15.445 1 72.31 215 ASP A N 1
ATOM 1669 C CA . ASP A 1 215 ? -8.414 -5.188 14.773 1 72.31 215 ASP A CA 1
ATOM 1670 C C . ASP A 1 215 ? -7.309 -6.23 14.906 1 72.31 215 ASP A C 1
ATOM 1672 O O . ASP A 1 215 ? -6.48 -6.387 14.008 1 72.31 215 ASP A O 1
ATOM 1676 N N . ASP A 1 216 ? -7.426 -6.859 16.016 1 74.75 216 ASP A N 1
ATOM 1677 C CA . ASP A 1 216 ? -6.441 -7.926 16.172 1 74.75 216 ASP A CA 1
ATOM 1678 C C . ASP A 1 216 ? -6.883 -9.188 15.43 1 74.75 216 ASP A C 1
ATOM 1680 O O . ASP A 1 216 ? -7.66 -9.984 15.969 1 74.75 216 ASP A O 1
ATOM 1684 N N . CYS A 1 217 ? -6.469 -9.297 14.273 1 73.31 217 CYS A N 1
ATOM 1685 C CA . CYS A 1 217 ? -6.949 -10.344 13.375 1 73.31 217 CYS A CA 1
ATOM 1686 C C . CYS A 1 217 ? -5.984 -11.523 13.352 1 73.31 217 CYS A C 1
ATOM 1688 O O . CYS A 1 217 ? -6.09 -12.398 12.484 1 73.31 217 CYS A O 1
ATOM 1690 N N . ALA A 1 218 ? -5.168 -11.688 14.305 1 77 218 ALA A N 1
ATOM 1691 C CA . ALA A 1 218 ? -4.152 -12.742 14.234 1 77 218 ALA A CA 1
ATOM 1692 C C . ALA A 1 218 ? -4.793 -14.125 14.297 1 77 218 ALA A C 1
ATOM 1694 O O . ALA A 1 218 ? -4.402 -15.031 13.555 1 77 218 ALA A O 1
ATOM 1695 N N . LEU A 1 219 ? -5.863 -14.242 15.125 1 78.81 219 LEU A N 1
ATOM 1696 C CA . LEU A 1 219 ? -6.465 -15.562 15.32 1 78.81 219 LEU A CA 1
ATOM 1697 C C . LEU A 1 219 ? -7.469 -15.867 14.211 1 78.81 219 LEU A C 1
ATOM 1699 O O . LEU A 1 219 ? -7.715 -17.031 13.898 1 78.81 219 LEU A O 1
ATOM 1703 N N . MET A 1 220 ? -8 -14.852 13.648 1 85.38 220 MET A N 1
ATOM 1704 C CA . MET A 1 220 ? -9.016 -15.07 12.625 1 85.38 220 MET A CA 1
ATOM 1705 C C . MET A 1 220 ? -8.383 -15.172 11.242 1 85.38 220 MET A C 1
ATOM 1707 O O . MET A 1 220 ? -9.008 -15.672 10.305 1 85.38 220 MET A O 1
ATOM 1711 N N . PHE A 1 221 ? -7.094 -14.859 11.086 1 88.12 221 PHE A N 1
ATOM 1712 C CA . PHE A 1 221 ? -6.504 -14.641 9.773 1 88.12 221 PHE A CA 1
ATOM 1713 C C . PHE A 1 221 ? -6.344 -15.961 9.023 1 88.12 221 PHE A C 1
ATOM 1715 O O . PHE A 1 221 ? -6.574 -16.016 7.812 1 88.12 221 PHE A O 1
ATOM 1722 N N . PRO A 1 222 ? -6.008 -17.031 9.688 1 88.88 222 PRO A N 1
ATOM 1723 C CA . PRO A 1 222 ? -5.922 -18.281 8.922 1 88.88 222 PRO A CA 1
ATOM 1724 C C . PRO A 1 222 ? -7.246 -18.656 8.266 1 88.88 222 PRO A C 1
ATOM 1726 O O . PRO A 1 222 ? -7.258 -19.125 7.117 1 88.88 222 PRO A O 1
ATOM 1729 N N . TYR A 1 223 ? -8.328 -18.422 8.977 1 90.62 223 TYR A N 1
ATOM 1730 C CA . TYR A 1 223 ? -9.648 -18.703 8.414 1 90.62 223 TYR A CA 1
ATOM 1731 C C . TYR A 1 223 ? -9.961 -17.734 7.281 1 90.62 223 TYR A C 1
ATOM 1733 O O . TYR A 1 223 ? -10.531 -18.125 6.262 1 90.62 223 TYR A O 1
ATOM 1741 N N . LEU A 1 224 ? -9.602 -16.5 7.547 1 92.06 224 LEU A N 1
ATOM 1742 C CA . LEU A 1 224 ? -9.812 -15.5 6.512 1 92.06 224 LEU A CA 1
ATOM 1743 C C . LEU A 1 224 ? -9.023 -15.844 5.25 1 92.06 224 LEU A C 1
ATOM 1745 O O . LEU A 1 224 ? -9.547 -15.734 4.141 1 92.06 224 LEU A O 1
ATOM 1749 N N . ALA A 1 225 ? -7.781 -16.266 5.445 1 93.75 225 ALA A N 1
ATOM 1750 C CA . ALA A 1 225 ? -6.941 -16.656 4.316 1 93.75 225 ALA A CA 1
ATOM 1751 C C . ALA A 1 225 ? -7.559 -17.812 3.541 1 93.75 225 ALA A C 1
ATOM 1753 O O . ALA A 1 225 ? -7.602 -17.797 2.309 1 93.75 225 ALA A O 1
ATOM 1754 N N . ASP A 1 226 ? -8.023 -18.781 4.227 1 94.5 226 ASP A N 1
ATOM 1755 C CA . ASP A 1 226 ? -8.672 -19.922 3.586 1 94.5 226 ASP A CA 1
ATOM 1756 C C . ASP A 1 226 ? -9.93 -19.484 2.832 1 94.5 226 ASP A C 1
ATOM 1758 O O . ASP A 1 226 ? -10.211 -19.984 1.739 1 94.5 226 ASP A O 1
ATOM 1762 N N . ALA A 1 227 ? -10.711 -18.641 3.471 1 95.31 227 ALA A N 1
ATOM 1763 C CA . ALA A 1 227 ? -11.914 -18.125 2.83 1 95.31 227 ALA A CA 1
ATOM 1764 C C . ALA A 1 227 ? -11.57 -17.406 1.524 1 95.31 227 ALA A C 1
ATOM 1766 O O . ALA A 1 227 ? -12.25 -17.594 0.511 1 95.31 227 ALA A O 1
ATOM 1767 N N . ILE A 1 228 ? -10.531 -16.641 1.572 1 95.44 228 ILE A N 1
ATOM 1768 C CA . ILE A 1 228 ? -10.086 -15.883 0.404 1 95.44 228 ILE A CA 1
ATOM 1769 C C . ILE A 1 228 ? -9.656 -16.844 -0.699 1 95.44 228 ILE A C 1
ATOM 1771 O O . ILE A 1 228 ? -10.086 -16.719 -1.848 1 95.44 228 ILE A O 1
ATOM 1775 N N . ARG A 1 229 ? -8.898 -17.781 -0.346 1 95.44 229 ARG A N 1
ATOM 1776 C CA . ARG A 1 229 ? -8.461 -18.781 -1.321 1 95.44 229 ARG A CA 1
ATOM 1777 C C . ARG A 1 229 ? -9.656 -19.5 -1.95 1 95.44 229 ARG A C 1
ATOM 1779 O O . ARG A 1 229 ? -9.703 -19.688 -3.168 1 95.44 229 ARG A O 1
ATOM 1786 N N . HIS A 1 230 ? -10.539 -19.844 -1.109 1 95.88 230 HIS A N 1
ATOM 1787 C CA . HIS A 1 230 ? -11.719 -20.562 -1.576 1 95.88 230 HIS A CA 1
ATOM 1788 C C . HIS A 1 230 ? -12.508 -19.734 -2.574 1 95.88 230 HIS A C 1
ATOM 1790 O O . HIS A 1 230 ? -12.883 -20.219 -3.645 1 95.88 230 HIS A O 1
ATOM 1796 N N . ILE A 1 231 ? -12.789 -18.484 -2.277 1 96 231 ILE A N 1
ATOM 1797 C CA . ILE A 1 231 ? -13.578 -17.609 -3.125 1 96 231 ILE A CA 1
ATOM 1798 C C . ILE A 1 231 ? -12.852 -17.359 -4.441 1 96 231 ILE A C 1
ATOM 1800 O O . ILE A 1 231 ? -13.445 -17.438 -5.52 1 96 231 ILE A O 1
ATOM 1804 N N . TYR A 1 232 ? -11.602 -17.125 -4.41 1 95.12 232 TYR A N 1
ATOM 1805 C CA . TYR A 1 232 ? -10.859 -16.797 -5.621 1 95.12 232 TYR A CA 1
ATOM 1806 C C . TYR A 1 232 ? -10.656 -18.031 -6.496 1 95.12 232 TYR A C 1
ATOM 1808 O O . TYR A 1 232 ? -10.477 -17.906 -7.707 1 95.12 232 TYR A O 1
ATOM 1816 N N . ASP A 1 233 ? -10.781 -19.172 -5.934 1 94.25 233 ASP A N 1
ATOM 1817 C CA . ASP A 1 233 ? -10.664 -20.422 -6.695 1 94.25 233 ASP A CA 1
ATOM 1818 C C . ASP A 1 233 ? -12 -20.797 -7.332 1 94.25 233 ASP A C 1
ATOM 1820 O O . ASP A 1 233 ? -12.031 -21.484 -8.352 1 94.25 233 ASP A O 1
ATOM 1824 N N . THR A 1 234 ? -13.07 -20.375 -6.715 1 93.69 234 THR A N 1
ATOM 1825 C CA . THR A 1 234 ? -14.367 -20.922 -7.121 1 93.69 234 THR A CA 1
ATOM 1826 C C . THR A 1 234 ? -15.172 -19.859 -7.875 1 93.69 234 THR A C 1
ATOM 1828 O O . THR A 1 234 ? -16.234 -20.156 -8.422 1 93.69 234 THR A O 1
ATOM 1831 N N . THR A 1 235 ? -14.797 -18.672 -7.895 1 91.69 235 THR A N 1
ATOM 1832 C CA . THR A 1 235 ? -15.523 -17.609 -8.586 1 91.69 235 THR A CA 1
ATOM 1833 C C . THR A 1 235 ? -14.75 -17.141 -9.82 1 91.69 235 THR A C 1
ATOM 1835 O O . THR A 1 235 ? -13.531 -17.312 -9.898 1 91.69 235 THR A O 1
ATOM 1838 N N . PRO A 1 23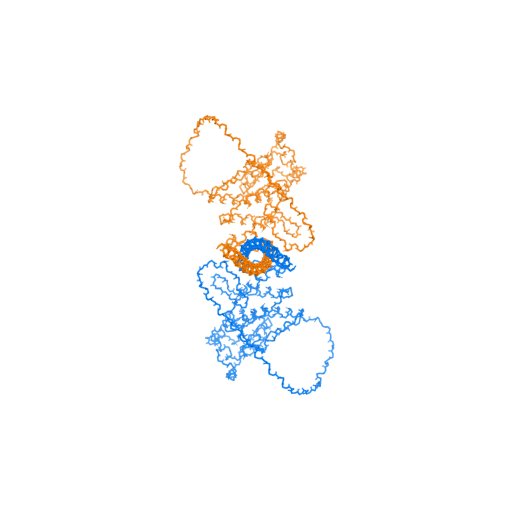6 ? -15.477 -16.594 -10.758 1 86.75 236 PRO A N 1
ATOM 1839 C CA . PRO A 1 236 ? -14.82 -16.156 -11.992 1 86.75 236 PRO A CA 1
ATOM 1840 C C . PRO A 1 236 ? -13.953 -14.922 -11.789 1 86.75 236 PRO A C 1
ATOM 1842 O O . PRO A 1 236 ? -14.195 -14.125 -10.883 1 86.75 236 PRO A O 1
ATOM 1845 N N . GLY A 1 237 ? -13.016 -14.758 -12.688 1 82.69 237 GLY A N 1
ATOM 1846 C CA . GLY A 1 237 ? -12.078 -13.648 -12.633 1 82.69 237 GLY A CA 1
ATOM 1847 C C . GLY A 1 237 ? -12.688 -12.336 -13.102 1 82.69 237 GLY A C 1
ATOM 1848 O O . GLY A 1 237 ? -13.797 -12.312 -13.625 1 82.69 237 GLY A O 1
ATOM 1849 N N . PRO A 1 238 ? -11.875 -11.305 -12.812 1 76.31 238 PRO A N 1
ATOM 1850 C CA . PRO A 1 238 ? -12.375 -9.961 -13.133 1 76.31 238 PRO A CA 1
ATOM 1851 C C . PRO A 1 238 ? -12.609 -9.758 -14.625 1 76.31 238 PRO A C 1
ATOM 1853 O O . PRO A 1 238 ? -13.406 -8.898 -15.016 1 76.31 238 PRO A O 1
ATOM 1856 N N . GLU A 1 239 ? -11.93 -10.445 -15.438 1 77.06 239 GLU A N 1
ATOM 1857 C CA . GLU A 1 239 ? -12.094 -10.305 -16.875 1 77.06 239 GLU A CA 1
ATOM 1858 C C . GLU A 1 239 ? -13.492 -10.703 -17.328 1 77.06 239 GLU A C 1
ATOM 1860 O O . GLU A 1 239 ? -14.008 -10.188 -18.312 1 77.06 239 GLU A O 1
ATOM 1865 N N . ILE A 1 240 ? -14.094 -11.57 -16.609 1 77.25 240 ILE A N 1
ATOM 1866 C CA . ILE A 1 240 ? -15.422 -12.07 -16.969 1 77.25 240 ILE A CA 1
ATOM 1867 C C . ILE A 1 240 ? -16.484 -11.242 -16.266 1 77.25 240 ILE A C 1
ATOM 1869 O O . ILE A 1 240 ? -17.359 -10.656 -16.906 1 77.25 240 ILE A O 1
ATOM 1873 N N . GLN A 1 241 ? -16.484 -11.18 -14.93 1 77.06 241 GLN A N 1
ATOM 1874 C CA . GLN A 1 241 ? -17.453 -10.438 -14.117 1 77.06 241 GLN A CA 1
ATOM 1875 C C . GLN A 1 241 ? -16.859 -10.062 -12.766 1 77.06 241 GLN A C 1
ATOM 1877 O O . GLN A 1 241 ? -16.0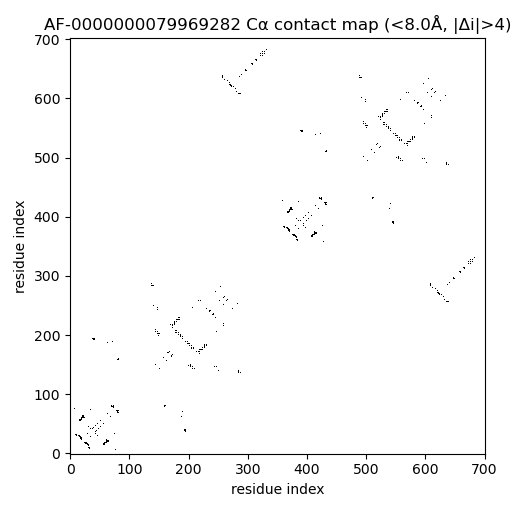78 -10.82 -12.188 1 77.06 241 GLN A O 1
ATOM 1882 N N . GLU A 1 242 ? -17.266 -8.906 -12.453 1 84.06 242 GLU A N 1
ATOM 1883 C CA . GLU A 1 242 ? -16.875 -8.523 -11.094 1 84.06 242 GLU A CA 1
ATOM 1884 C C . GLU A 1 242 ? -17.688 -9.289 -10.055 1 84.06 242 GLU A C 1
ATOM 1886 O O . GLU A 1 242 ? -18.922 -9.234 -10.055 1 84.06 242 GLU A O 1
ATOM 1891 N N . ASP A 1 243 ? -17.031 -10 -9.258 1 90.62 243 ASP A N 1
ATOM 1892 C CA . ASP A 1 243 ? -17.688 -10.773 -8.211 1 90.62 243 ASP A CA 1
ATOM 1893 C C . ASP A 1 243 ? -17.75 -9.992 -6.898 1 90.62 243 ASP A C 1
ATOM 1895 O O . ASP A 1 243 ? -16.719 -9.516 -6.41 1 90.62 243 ASP A O 1
ATOM 1899 N N . PRO A 1 244 ? -18.875 -9.914 -6.328 1 90.31 244 PRO A N 1
ATOM 1900 C CA . PRO A 1 244 ? -19.031 -9.117 -5.109 1 90.31 244 PRO A CA 1
ATOM 1901 C C . PRO A 1 244 ? -18.234 -9.688 -3.932 1 90.31 244 PRO A C 1
ATOM 1903 O O . PRO A 1 244 ? -17.766 -8.93 -3.078 1 90.31 244 PRO A O 1
ATOM 1906 N N . ALA A 1 245 ? -18.141 -10.938 -3.811 1 93.44 245 ALA A N 1
ATOM 1907 C CA . ALA A 1 245 ? -17.391 -11.531 -2.711 1 93.44 245 ALA A CA 1
ATOM 1908 C C . ALA A 1 245 ? -15.898 -11.211 -2.836 1 93.44 245 ALA A C 1
ATOM 1910 O O . ALA A 1 245 ? -15.234 -10.938 -1.838 1 93.44 245 ALA A O 1
ATOM 1911 N N . ARG A 1 246 ? -15.383 -11.32 -4.078 1 93 246 ARG A N 1
ATOM 1912 C CA . ARG A 1 246 ? -14 -10.93 -4.328 1 93 246 ARG A CA 1
ATOM 1913 C C . ARG A 1 246 ? -13.766 -9.477 -3.932 1 93 246 ARG A C 1
ATOM 1915 O O . ARG A 1 246 ? -12.766 -9.156 -3.283 1 93 246 ARG A O 1
ATOM 1922 N N . LYS A 1 247 ? -14.703 -8.664 -4.332 1 91.06 247 LYS A N 1
ATOM 1923 C CA . LYS A 1 247 ? -14.617 -7.242 -4.027 1 91.06 247 LYS A CA 1
ATOM 1924 C C . LYS A 1 247 ? -14.617 -7.004 -2.518 1 91.06 247 LYS A C 1
ATOM 1926 O O . LYS A 1 247 ? -13.797 -6.238 -2.006 1 91.06 247 LYS A O 1
ATOM 1931 N N . LEU A 1 248 ? -15.477 -7.652 -1.829 1 91.06 248 LEU A N 1
ATOM 1932 C CA . LEU A 1 248 ? -15.617 -7.484 -0.386 1 91.06 248 LEU A CA 1
ATOM 1933 C C . LEU A 1 248 ? -14.344 -7.926 0.333 1 91.06 248 LEU A C 1
ATOM 1935 O O . LEU A 1 248 ? -13.805 -7.188 1.164 1 91.06 248 LEU A O 1
ATOM 1939 N N . LEU A 1 249 ? -13.883 -9.086 0.023 1 93 249 LEU A N 1
ATOM 1940 C CA . LEU A 1 249 ? -12.742 -9.656 0.734 1 93 249 LEU A CA 1
ATOM 1941 C C . LEU A 1 249 ? -11.469 -8.875 0.437 1 93 249 LEU A C 1
ATOM 1943 O O . LEU A 1 249 ? -10.664 -8.625 1.339 1 93 249 LEU A O 1
ATOM 1947 N N . SER A 1 250 ? -11.25 -8.531 -0.823 1 93.06 250 SER A N 1
ATOM 1948 C CA . SER A 1 250 ? -10.078 -7.738 -1.166 1 93.06 250 SER A CA 1
ATOM 1949 C C . SER A 1 250 ? -10.117 -6.371 -0.497 1 93.06 250 SER A C 1
ATOM 1951 O O . SER A 1 250 ? -9.086 -5.859 -0.053 1 93.06 250 SER A O 1
ATOM 1953 N N . GLN A 1 251 ? -11.297 -5.793 -0.46 1 90.69 251 GLN A N 1
ATOM 1954 C CA . GLN A 1 251 ? -11.445 -4.5 0.197 1 90.69 251 GLN A CA 1
ATOM 1955 C C . GLN A 1 251 ? -11.141 -4.602 1.689 1 90.69 251 GLN A C 1
ATOM 1957 O O . GLN A 1 251 ? -10.484 -3.729 2.256 1 90.69 251 GLN A O 1
ATOM 1962 N N . TYR A 1 252 ? -11.633 -5.617 2.299 1 91.44 252 TYR A N 1
ATOM 1963 C CA . TYR A 1 252 ? -11.367 -5.82 3.719 1 91.44 252 TYR A CA 1
ATOM 1964 C C . TYR A 1 252 ? -9.867 -5.93 3.979 1 91.44 252 TYR A C 1
ATOM 1966 O O . TYR A 1 252 ? -9.344 -5.297 4.898 1 91.44 252 TYR A O 1
ATOM 1974 N N . VAL A 1 253 ? -9.203 -6.746 3.215 1 92.25 253 VAL A N 1
ATOM 1975 C CA . VAL A 1 253 ? -7.773 -6.957 3.396 1 92.25 253 VAL A CA 1
ATOM 1976 C C . VAL A 1 253 ? -7.027 -5.641 3.178 1 92.25 253 VAL A C 1
ATOM 1978 O O . VAL A 1 253 ? -6.125 -5.297 3.947 1 92.25 253 VAL A O 1
ATOM 1981 N N . ALA A 1 254 ? -7.363 -4.922 2.123 1 91.25 254 ALA A N 1
ATOM 1982 C CA . ALA A 1 254 ? -6.699 -3.658 1.821 1 91.25 254 ALA A CA 1
ATOM 1983 C C . ALA A 1 254 ? -6.875 -2.66 2.963 1 91.25 254 ALA A C 1
ATOM 1985 O O . ALA A 1 254 ? -5.918 -1.996 3.367 1 91.25 254 ALA A O 1
ATOM 1986 N N . MET A 1 255 ? -8.07 -2.568 3.471 1 87.31 255 MET A N 1
ATOM 1987 C CA . MET A 1 255 ? -8.375 -1.611 4.531 1 87.31 255 MET A CA 1
ATOM 1988 C C . MET A 1 255 ? -7.648 -1.974 5.82 1 87.31 255 MET A C 1
ATOM 1990 O O . MET A 1 255 ? -7.309 -1.095 6.613 1 87.31 255 MET A O 1
ATOM 1994 N N . ASN A 1 256 ? -7.477 -3.232 6.02 1 88.75 256 ASN A N 1
ATOM 1995 C CA . ASN A 1 256 ? -6.812 -3.707 7.23 1 88.75 256 ASN A CA 1
ATOM 1996 C C . ASN A 1 256 ? -5.402 -4.211 6.938 1 88.75 256 ASN A C 1
ATOM 1998 O O . ASN A 1 256 ? -4.887 -5.07 7.648 1 88.75 256 ASN A O 1
ATOM 2002 N N . TYR A 1 257 ? -4.777 -3.736 5.922 1 91.62 257 TYR A N 1
ATOM 2003 C CA . TYR A 1 257 ? -3.506 -4.242 5.414 1 91.62 257 TYR A CA 1
ATOM 2004 C C . TYR A 1 257 ? -2.416 -4.133 6.473 1 91.62 257 TYR A C 1
ATOM 2006 O O . TYR A 1 257 ? -1.596 -5.043 6.625 1 91.62 257 TYR A O 1
ATOM 2014 N N . THR A 1 258 ? -2.396 -3.041 7.219 1 89.44 258 THR A N 1
ATOM 2015 C CA . THR A 1 258 ? -1.376 -2.811 8.234 1 89.44 258 THR A CA 1
ATOM 2016 C C . THR A 1 258 ? -1.6 -3.717 9.445 1 89.44 258 THR A C 1
ATOM 2018 O O . THR A 1 258 ? -0.642 -4.207 10.047 1 89.44 258 THR A O 1
ATOM 2021 N N . HIS A 1 259 ? -2.82 -3.959 9.773 1 86.19 259 HIS A N 1
ATOM 2022 C CA . HIS A 1 259 ? -3.166 -4.789 10.922 1 86.19 259 HIS A CA 1
ATOM 2023 C C . HIS A 1 259 ? -2.943 -6.266 10.625 1 86.19 259 HIS A C 1
ATOM 2025 O O . HIS A 1 259 ? -2.697 -7.059 11.539 1 86.19 259 HIS A O 1
ATOM 2031 N N . LEU A 1 260 ? -3.104 -6.547 9.375 1 88.12 260 LEU A N 1
ATOM 2032 C CA . LEU A 1 260 ? -2.959 -7.938 8.969 1 88.12 260 LEU A CA 1
ATOM 2033 C C . LEU A 1 260 ? -1.501 -8.266 8.664 1 88.12 260 LEU A C 1
ATOM 2035 O O . LEU A 1 260 ? -1.178 -9.398 8.312 1 88.12 260 LEU A O 1
ATOM 2039 N N . ALA A 1 261 ? -0.665 -7.277 8.836 1 87 261 ALA A N 1
ATOM 2040 C CA . ALA A 1 261 ? 0.745 -7.465 8.5 1 87 261 ALA A CA 1
ATOM 2041 C C . ALA A 1 261 ? 1.366 -8.57 9.344 1 87 261 ALA A C 1
ATOM 2043 O O . ALA A 1 261 ? 1.149 -8.641 10.555 1 87 261 ALA A O 1
ATOM 2044 N N . GLY A 1 262 ? 1.964 -9.57 8.773 1 84.56 262 GLY A N 1
ATOM 2045 C CA . GLY A 1 262 ? 2.584 -10.703 9.438 1 84.56 262 GLY A CA 1
ATOM 2046 C C . GLY A 1 262 ? 2.838 -11.875 8.5 1 84.56 262 GLY A C 1
ATOM 2047 O O . GLY A 1 262 ? 2.9 -11.703 7.281 1 84.56 262 GLY A O 1
ATOM 2048 N N . GLU A 1 263 ? 2.992 -13.023 9.039 1 81.44 263 GLU A N 1
ATOM 2049 C CA . GLU A 1 263 ? 3.398 -14.203 8.273 1 81.44 263 GLU A CA 1
ATOM 2050 C C . GLU A 1 263 ? 2.268 -14.688 7.367 1 81.44 263 GLU A C 1
ATOM 2052 O O . GLU A 1 263 ? 2.51 -15.117 6.238 1 81.44 263 GLU A O 1
ATOM 2057 N N . GLU A 1 264 ? 1.124 -14.586 7.902 1 83.62 264 GLU A N 1
ATOM 2058 C CA . GLU A 1 264 ? 0.012 -15.086 7.098 1 83.62 264 GLU A CA 1
ATOM 2059 C C . GLU A 1 264 ? -0.238 -14.188 5.887 1 83.62 264 GLU A C 1
ATOM 2061 O O . GLU A 1 264 ? -0.551 -14.688 4.801 1 83.62 264 GLU A O 1
ATOM 2066 N N . LEU A 1 265 ? -0.15 -12.93 6.137 1 89.94 265 LEU A N 1
ATOM 2067 C CA . LEU A 1 265 ? -0.286 -12.031 4.992 1 89.94 265 LEU A CA 1
ATOM 2068 C C . LEU A 1 265 ? 0.83 -12.273 3.979 1 89.94 265 LEU A C 1
ATOM 2070 O O . LEU A 1 265 ? 0.588 -12.266 2.77 1 89.94 265 LEU A O 1
ATOM 2074 N N . SER A 1 266 ? 1.995 -12.508 4.504 1 91.31 266 SER A N 1
ATOM 2075 C CA . SER A 1 266 ? 3.131 -12.781 3.627 1 91.31 266 SER A CA 1
ATOM 2076 C C . SER A 1 266 ? 2.893 -14.031 2.781 1 91.31 266 SER A C 1
ATOM 2078 O O . SER A 1 266 ? 3.256 -14.062 1.604 1 91.31 266 SER A O 1
ATOM 2080 N N . ALA A 1 267 ? 2.303 -15 3.357 1 92.12 267 ALA A N 1
ATOM 2081 C CA . ALA A 1 267 ? 1.992 -16.219 2.625 1 92.12 267 ALA A CA 1
ATOM 2082 C C . ALA A 1 267 ? 0.998 -15.953 1.5 1 92.12 267 ALA A C 1
ATOM 2084 O O . ALA A 1 267 ? 1.149 -16.469 0.391 1 92.12 267 ALA A O 1
ATOM 2085 N N . LEU A 1 268 ? -0.002 -15.164 1.831 1 91.75 268 LEU A N 1
ATOM 2086 C CA . LEU A 1 268 ? -0.995 -14.812 0.822 1 91.75 268 LEU A CA 1
ATOM 2087 C C . LEU A 1 268 ? -0.362 -14 -0.306 1 91.75 268 LEU A C 1
ATOM 2089 O O . LEU A 1 268 ? -0.659 -14.227 -1.481 1 91.75 268 LEU A O 1
ATOM 2093 N N . VAL A 1 269 ? 0.473 -13.094 0.07 1 93.75 269 VAL A N 1
ATOM 2094 C CA . VAL A 1 269 ? 1.142 -12.211 -0.881 1 93.75 269 VAL A CA 1
ATOM 2095 C C . VAL A 1 269 ? 2.066 -13.023 -1.782 1 93.75 269 VAL A C 1
ATOM 2097 O O . VAL A 1 269 ? 2.164 -12.758 -2.982 1 93.75 269 VAL A O 1
ATOM 2100 N N . GLU A 1 270 ? 2.686 -13.977 -1.219 1 93.44 270 GLU A N 1
ATOM 2101 C CA . GLU A 1 270 ? 3.605 -14.828 -1.961 1 93.44 270 GLU A CA 1
ATOM 2102 C C . GLU A 1 270 ? 2.875 -15.617 -3.047 1 93.44 270 GLU A C 1
ATOM 2104 O O . GLU A 1 270 ? 3.438 -15.883 -4.109 1 93.44 270 GLU A O 1
ATOM 2109 N N . GLU A 1 271 ? 1.678 -15.992 -2.773 1 93.56 271 GLU A N 1
ATOM 2110 C CA . GLU A 1 271 ? 0.885 -16.766 -3.727 1 93.56 271 GLU A CA 1
ATOM 2111 C C . GLU A 1 271 ? 0.531 -15.93 -4.953 1 93.56 271 GLU A C 1
ATOM 2113 O O . GLU A 1 271 ? 0.393 -16.469 -6.055 1 93.56 271 GLU A O 1
ATOM 2118 N N . GLY A 1 272 ? 0.443 -14.609 -4.809 1 94 272 GLY A N 1
ATOM 2119 C CA . GLY A 1 272 ? 0.079 -13.727 -5.902 1 94 272 GLY A CA 1
ATOM 2120 C C . GLY A 1 272 ? -1.295 -14.016 -6.477 1 94 272 GLY A C 1
ATOM 2121 O O . GLY A 1 272 ? -2.258 -14.195 -5.73 1 94 272 GLY A O 1
ATOM 2122 N N . GLY A 1 273 ? -1.451 -13.867 -7.805 1 92.88 273 GLY A N 1
ATOM 2123 C CA . GLY A 1 273 ? -2.699 -14.188 -8.484 1 92.88 273 GLY A CA 1
ATOM 2124 C C . GLY A 1 273 ? -3.666 -13.016 -8.523 1 92.88 273 GLY A C 1
ATOM 2125 O O . GLY A 1 273 ? -3.268 -11.867 -8.328 1 92.88 273 GLY A O 1
ATOM 2126 N N . ASP A 1 274 ? -4.875 -13.344 -8.781 1 93.31 274 ASP A N 1
ATOM 2127 C CA . ASP A 1 274 ? -5.918 -12.336 -8.945 1 93.31 274 ASP A CA 1
ATOM 2128 C C . ASP A 1 274 ? -6.137 -11.555 -7.648 1 93.31 274 ASP A C 1
ATOM 2130 O O . ASP A 1 274 ? -6.457 -10.367 -7.68 1 93.31 274 ASP A O 1
ATOM 2134 N N . LEU A 1 275 ? -5.973 -12.289 -6.602 1 93.62 275 LEU A N 1
ATOM 2135 C CA . LEU A 1 275 ? -6.191 -11.641 -5.312 1 93.62 275 LEU A CA 1
ATOM 2136 C C . LEU A 1 275 ? -5.262 -10.445 -5.137 1 93.62 275 LEU A C 1
ATOM 2138 O O . LEU A 1 275 ? -5.707 -9.352 -4.781 1 93.62 275 LEU A O 1
ATOM 2142 N N . MET A 1 276 ? -4.027 -10.688 -5.355 1 94.5 276 MET A N 1
ATOM 2143 C CA . MET A 1 276 ? -3.045 -9.633 -5.113 1 94.5 276 MET A CA 1
ATOM 2144 C C . MET A 1 276 ? -3.223 -8.484 -6.098 1 94.5 276 MET A C 1
ATOM 2146 O O . MET A 1 276 ? -2.943 -7.332 -5.77 1 94.5 276 MET A O 1
ATOM 2150 N N . ILE A 1 277 ? -3.637 -8.781 -7.297 1 93.5 277 ILE A N 1
ATOM 2151 C CA . ILE A 1 277 ? -3.943 -7.715 -8.242 1 93.5 277 ILE A CA 1
ATOM 2152 C C . ILE A 1 277 ? -5.043 -6.82 -7.68 1 93.5 277 ILE A C 1
ATOM 2154 O O . ILE A 1 277 ? -4.922 -5.594 -7.695 1 93.5 277 ILE A O 1
ATOM 2158 N N . ASP A 1 278 ? -6.105 -7.422 -7.184 1 92.25 278 ASP A N 1
ATOM 2159 C CA . ASP A 1 278 ? -7.215 -6.672 -6.605 1 92.25 278 ASP A CA 1
ATOM 2160 C C . ASP A 1 278 ? -6.75 -5.836 -5.414 1 92.25 278 ASP A C 1
ATOM 2162 O O . ASP A 1 278 ? -7.117 -4.664 -5.289 1 92.25 278 ASP A O 1
ATOM 2166 N N . ILE A 1 279 ? -6.004 -6.445 -4.578 1 94.06 279 ILE A N 1
ATOM 2167 C CA . ILE A 1 279 ? -5.52 -5.762 -3.387 1 94.06 279 ILE A CA 1
ATOM 2168 C C . ILE A 1 279 ? -4.609 -4.602 -3.793 1 94.06 279 ILE A C 1
ATOM 2170 O O . ILE A 1 279 ? -4.691 -3.51 -3.227 1 94.06 279 ILE A O 1
ATOM 2174 N N . SER A 1 280 ? -3.723 -4.867 -4.75 1 94.38 280 SER A N 1
ATOM 2175 C CA . SER A 1 280 ? -2.789 -3.85 -5.211 1 94.38 280 SER A CA 1
ATOM 2176 C C . SER A 1 280 ? -3.525 -2.621 -5.738 1 94.38 280 SER A C 1
ATOM 2178 O O . SER A 1 280 ? -3.143 -1.487 -5.441 1 94.38 280 SER A O 1
ATOM 2180 N N . LYS A 1 281 ? -4.535 -2.834 -6.512 1 91 281 LYS A N 1
ATOM 2181 C CA . LYS A 1 281 ? -5.324 -1.722 -7.035 1 91 281 LYS A CA 1
ATOM 2182 C C . LYS A 1 281 ? -5.918 -0.891 -5.902 1 91 281 LYS A C 1
ATOM 2184 O O . LYS A 1 281 ? -5.93 0.34 -5.969 1 91 281 LYS A O 1
ATOM 2189 N N . LYS A 1 282 ? -6.406 -1.487 -4.926 1 90.38 282 LYS A N 1
ATOM 2190 C CA . LYS A 1 282 ? -7.012 -0.796 -3.789 1 90.38 282 LYS A CA 1
ATOM 2191 C C . LYS A 1 282 ? -5.953 -0.095 -2.945 1 90.38 282 LYS A C 1
ATOM 2193 O O . LYS A 1 282 ? -6.207 0.967 -2.373 1 90.38 282 LYS A O 1
ATOM 2198 N N . LEU A 1 283 ? -4.809 -0.736 -2.816 1 92.94 283 LEU A N 1
ATOM 2199 C CA . LEU A 1 283 ? -3.715 -0.097 -2.092 1 92.94 283 LEU A CA 1
ATOM 2200 C C . LEU A 1 283 ? -3.264 1.177 -2.801 1 92.94 283 LEU A C 1
ATOM 2202 O O . LEU A 1 283 ? -2.932 2.17 -2.15 1 92.94 283 LEU A O 1
ATOM 2206 N N . VAL A 1 284 ? -3.203 1.103 -4.125 1 91.12 284 VAL A N 1
ATOM 2207 C CA . VAL A 1 284 ? -2.857 2.287 -4.902 1 91.12 284 VAL A CA 1
ATOM 2208 C C . VAL A 1 284 ? -3.83 3.42 -4.582 1 91.12 284 VAL A C 1
ATOM 2210 O O . VAL A 1 284 ? -3.416 4.559 -4.363 1 91.12 284 VAL A O 1
ATOM 2213 N N . ARG A 1 285 ? -5.059 3.139 -4.531 1 89.38 285 ARG A N 1
ATOM 2214 C CA . ARG A 1 285 ? -6.078 4.137 -4.219 1 89.38 285 ARG A CA 1
ATOM 2215 C C . ARG A 1 285 ? -5.902 4.672 -2.803 1 89.38 285 ARG A C 1
ATOM 2217 O O . ARG A 1 285 ? -6.012 5.879 -2.57 1 89.38 285 ARG A O 1
ATOM 2224 N N . LEU A 1 286 ? -5.645 3.793 -1.924 1 90.25 286 LEU A N 1
ATOM 2225 C CA . LEU A 1 286 ? -5.441 4.188 -0.534 1 90.25 286 LEU A CA 1
ATOM 2226 C C . LEU A 1 286 ? -4.246 5.125 -0.402 1 90.25 286 LEU A C 1
ATOM 2228 O O . LEU A 1 286 ? -4.324 6.145 0.287 1 90.25 286 LEU A O 1
ATOM 2232 N N . LEU A 1 287 ? -3.229 4.754 -1.023 1 91 287 LEU A N 1
ATOM 2233 C CA . LEU A 1 287 ? -2.014 5.559 -0.952 1 91 287 LEU A CA 1
ATOM 2234 C C . LEU A 1 287 ? -2.225 6.922 -1.605 1 91 287 LEU A C 1
ATOM 2236 O O . LEU A 1 287 ? -1.764 7.941 -1.088 1 91 287 LEU A O 1
ATOM 2240 N N . THR A 1 288 ? -2.889 6.926 -2.695 1 88.56 288 THR A N 1
ATOM 2241 C CA . THR A 1 288 ? -3.176 8.18 -3.391 1 88.56 288 THR A CA 1
ATOM 2242 C C . THR A 1 288 ? -4.039 9.094 -2.525 1 88.56 288 THR A C 1
ATOM 2244 O O . THR A 1 288 ? -3.768 10.289 -2.414 1 88.56 288 THR A O 1
ATOM 2247 N N . THR A 1 289 ? -5.043 8.539 -1.911 1 87.88 289 THR A N 1
ATOM 2248 C CA . THR A 1 289 ? -5.926 9.312 -1.046 1 87.88 289 THR A CA 1
ATOM 2249 C C . THR A 1 289 ? -5.164 9.844 0.166 1 87.88 289 THR A C 1
ATOM 2251 O O . THR A 1 289 ? -5.344 11 0.558 1 87.88 289 THR A O 1
ATOM 2254 N N . ASN A 1 290 ? -4.348 9.016 0.754 1 89.75 290 ASN A N 1
ATOM 2255 C CA . ASN A 1 290 ? -3.555 9.445 1.9 1 89.75 290 ASN A CA 1
ATOM 2256 C C . ASN A 1 290 ? -2.629 10.602 1.539 1 89.75 290 ASN A C 1
ATOM 2258 O O . ASN A 1 290 ? -2.498 11.562 2.303 1 89.75 290 ASN A O 1
ATOM 2262 N N . THR A 1 291 ? -2.061 10.484 0.438 1 88.31 291 THR A N 1
ATOM 2263 C CA . THR A 1 291 ? -1.146 11.531 0.007 1 88.31 291 THR A CA 1
ATOM 2264 C C . THR A 1 291 ? -1.897 12.836 -0.243 1 88.31 291 THR A C 1
ATOM 2266 O O . THR A 1 291 ? -1.425 13.914 0.129 1 88.31 291 THR A O 1
ATOM 2269 N N . SER A 1 292 ? -3.037 12.781 -0.857 1 89.38 292 SER A N 1
ATOM 2270 C CA . SER A 1 292 ? -3.852 13.969 -1.088 1 89.38 292 SER A CA 1
ATOM 2271 C C . SER A 1 292 ? -4.316 14.586 0.227 1 89.38 292 SER A C 1
ATOM 2273 O O . SER A 1 292 ? -4.328 15.812 0.374 1 89.38 292 SER A O 1
ATOM 2275 N N . GLU A 1 293 ? -4.648 13.719 1.123 1 89.62 293 GLU A N 1
ATOM 2276 C CA . GLU A 1 293 ? -5.09 14.203 2.428 1 89.62 293 GLU A CA 1
ATOM 2277 C C . GLU A 1 293 ? -3.953 14.898 3.17 1 89.62 293 GLU A C 1
ATOM 2279 O O . GLU A 1 293 ? -4.16 15.938 3.801 1 89.62 293 GLU A O 1
ATOM 2284 N N . ILE A 1 294 ? -2.82 14.383 3.127 1 91.06 294 ILE A N 1
ATOM 2285 C CA . ILE A 1 294 ? -1.659 14.977 3.779 1 91.06 294 ILE A CA 1
ATOM 2286 C C . ILE A 1 294 ? -1.375 16.344 3.172 1 91.06 294 ILE A C 1
ATOM 2288 O O . ILE A 1 294 ? -1.159 17.328 3.896 1 91.06 294 ILE A O 1
ATOM 2292 N N . PHE A 1 295 ? -1.473 16.406 1.905 1 91.62 295 PHE A N 1
ATOM 2293 C CA . PHE A 1 295 ? -1.241 17.688 1.229 1 91.62 295 PHE A CA 1
ATOM 2294 C C . PHE A 1 295 ? -2.283 18.719 1.642 1 91.62 295 PHE A C 1
ATOM 2296 O O . PHE A 1 295 ? -1.947 19.859 1.917 1 91.62 295 PHE A O 1
ATOM 2303 N N . CYS A 1 296 ? -3.504 18.297 1.692 1 91.94 296 CYS A N 1
ATOM 2304 C CA . CYS A 1 296 ? -4.59 19.188 2.08 1 91.94 296 CYS A CA 1
ATOM 2305 C C . CYS A 1 296 ? -4.406 19.688 3.512 1 91.94 296 CYS A C 1
ATOM 2307 O O . CYS A 1 296 ? -4.559 20.875 3.787 1 91.94 296 CYS A O 1
ATOM 2309 N N . LEU A 1 297 ? -4.016 18.797 4.348 1 92.12 297 LEU A N 1
ATOM 2310 C CA . LEU A 1 297 ? -3.826 19.156 5.75 1 92.12 297 LEU A CA 1
ATOM 2311 C C . LEU A 1 297 ? -2.621 20.078 5.922 1 92.12 297 LEU A C 1
ATOM 2313 O O . LEU A 1 297 ? -2.648 21 6.738 1 92.12 297 LEU A O 1
ATOM 2317 N N . GLU A 1 298 ? -1.599 19.844 5.156 1 94.38 298 GLU A N 1
ATOM 2318 C CA . GLU A 1 298 ? -0.426 20.703 5.199 1 94.38 298 GLU A CA 1
ATOM 2319 C C . GLU A 1 298 ? -0.776 22.125 4.77 1 94.38 298 GLU A C 1
ATOM 2321 O O . GLU A 1 298 ? -0.327 23.094 5.387 1 94.38 298 GLU A O 1
ATOM 2326 N N . ARG A 1 299 ? -1.545 22.281 3.818 1 94.25 299 ARG A N 1
ATOM 2327 C CA . ARG A 1 299 ? -1.986 23.594 3.35 1 94.25 299 ARG A CA 1
ATOM 2328 C C . ARG A 1 299 ? -2.83 24.297 4.406 1 94.25 299 ARG A C 1
ATOM 2330 O O . ARG A 1 299 ? -2.67 25.5 4.637 1 94.25 299 ARG A O 1
ATOM 2337 N N . LYS A 1 300 ? -3.67 23.594 5 1 95.56 300 LYS A N 1
ATOM 2338 C CA . LYS A 1 300 ? -4.512 24.156 6.051 1 95.56 300 LYS A CA 1
ATOM 2339 C C . LYS A 1 300 ? -3.672 24.625 7.234 1 95.56 300 LYS A C 1
ATOM 2341 O O . LYS A 1 300 ? -3.924 25.703 7.801 1 95.56 300 LYS A O 1
ATOM 2346 N N . VAL A 1 301 ? -2.719 23.844 7.578 1 95.81 301 VAL A N 1
ATOM 2347 C CA . VAL A 1 301 ? -1.824 24.203 8.672 1 95.81 301 VAL A CA 1
ATOM 2348 C C . VAL A 1 301 ? -1.073 25.484 8.328 1 95.81 301 VAL A C 1
ATOM 2350 O O . VAL A 1 301 ? -0.941 26.391 9.164 1 95.81 301 VAL A O 1
ATOM 2353 N N . HIS A 1 302 ? -0.646 25.531 7.145 1 95.88 302 HIS A N 1
ATOM 2354 C CA . HIS A 1 302 ? 0.067 26.719 6.711 1 95.88 302 HIS A CA 1
ATOM 2355 C C . HIS A 1 302 ? -0.839 27.953 6.746 1 95.88 302 HIS A C 1
ATOM 2357 O O . HIS A 1 302 ? -0.428 29.016 7.207 1 95.88 302 HIS A O 1
ATOM 2363 N N . SER A 1 303 ? -2.033 27.812 6.301 1 96.31 303 SER A N 1
ATOM 2364 C CA . SER A 1 303 ? -2.994 28.906 6.297 1 96.31 303 SER A CA 1
ATOM 2365 C C . SER A 1 303 ? -3.342 29.344 7.715 1 96.31 303 SER A C 1
ATOM 2367 O O . SER A 1 303 ? -3.357 30.547 8.016 1 96.31 303 SER A O 1
ATOM 2369 N N . LEU A 1 304 ? -3.58 28.422 8.531 1 95.38 304 LEU A N 1
ATOM 2370 C CA . LEU A 1 304 ? -3.936 28.719 9.914 1 95.38 304 LEU A CA 1
ATOM 2371 C C . LEU A 1 304 ? -2.76 29.359 10.648 1 95.38 304 LEU A C 1
ATOM 2373 O O . LEU A 1 304 ? -2.947 30.266 11.469 1 95.38 304 LEU A O 1
ATOM 2377 N N . SER A 1 305 ? -1.578 28.922 10.406 1 96 305 SER A N 1
ATOM 2378 C CA . SER A 1 305 ? -0.385 29.5 11.016 1 96 305 SER A CA 1
ATOM 2379 C C . SER A 1 305 ? -0.196 30.953 10.594 1 96 305 SER A C 1
ATOM 2381 O O . SER A 1 305 ? 0.166 31.797 11.414 1 96 305 SER A O 1
ATOM 2383 N N . ALA A 1 306 ? -0.432 31.172 9.367 1 96.31 306 ALA A N 1
ATOM 2384 C CA . ALA A 1 306 ? -0.356 32.531 8.875 1 96.31 306 ALA A CA 1
ATOM 2385 C C . ALA A 1 306 ? -1.41 33.438 9.539 1 96.31 306 ALA A C 1
ATOM 2387 O O . ALA A 1 306 ? -1.127 34.562 9.914 1 96.31 306 ALA A O 1
ATOM 2388 N N . GLU A 1 307 ? -2.588 32.938 9.664 1 96.19 307 GLU A N 1
ATOM 2389 C CA . GLU A 1 307 ? -3.672 33.656 10.312 1 96.19 307 GLU A CA 1
ATOM 2390 C C . GLU A 1 307 ? -3.342 33.969 11.781 1 96.19 307 GLU A C 1
ATOM 2392 O O . GLU A 1 307 ? -3.613 35.062 12.273 1 96.19 307 GLU A O 1
ATOM 2397 N N . VAL A 1 308 ? -2.787 33.031 12.438 1 96.25 308 VAL A N 1
ATOM 2398 C CA . VAL A 1 308 ? -2.379 33.219 13.828 1 96.25 308 VAL A CA 1
ATOM 2399 C C . VAL A 1 308 ? -1.332 34.312 13.914 1 96.25 308 VAL A C 1
ATOM 2401 O O . VAL A 1 308 ? -1.414 35.188 14.781 1 96.25 308 VAL A O 1
ATOM 2404 N N . GLY A 1 309 ? -0.376 34.25 13.023 1 95.56 309 GLY A N 1
ATOM 2405 C CA . GLY A 1 309 ? 0.628 35.312 12.984 1 95.56 309 GLY A CA 1
ATOM 2406 C C . GLY A 1 309 ? 0.038 36.688 12.766 1 95.56 309 GLY A C 1
ATOM 2407 O O . GLY A 1 309 ? 0.425 37.656 13.438 1 95.56 309 GLY A O 1
ATOM 2408 N N . GLU A 1 310 ? -0.888 36.812 11.898 1 96.12 310 GLU A N 1
ATOM 2409 C CA . GLU A 1 310 ? -1.559 38.094 11.617 1 96.12 310 GLU A CA 1
ATOM 2410 C C . GLU A 1 310 ? -2.348 38.562 12.836 1 96.12 310 GLU A C 1
ATOM 2412 O O . GLU A 1 310 ? -2.268 39.75 13.203 1 96.12 310 GLU A O 1
ATOM 2417 N N . LEU A 1 311 ? -3.098 37.656 13.461 1 95.12 311 LEU A N 1
ATOM 2418 C CA . LEU A 1 311 ? -3.922 38.031 14.609 1 95.12 311 LEU A CA 1
ATOM 2419 C C . LEU A 1 311 ? -3.053 38.438 15.797 1 95.12 311 LEU A C 1
ATOM 2421 O O . LEU A 1 311 ? -3.406 39.344 16.547 1 95.12 311 LEU A O 1
ATOM 2425 N N . GLN A 1 312 ? -1.915 37.812 15.953 1 95.56 312 GLN A N 1
ATOM 2426 C CA . GLN A 1 312 ? -0.982 38.188 17.016 1 95.56 312 GLN A CA 1
ATOM 2427 C C . GLN A 1 312 ? -0.442 39.594 16.797 1 95.56 312 GLN A C 1
ATOM 2429 O O . GLN A 1 312 ? -0.299 40.375 17.766 1 95.56 312 GLN A O 1
ATOM 2434 N N . THR A 1 313 ? -0.176 39.969 15.562 1 96.44 313 THR A N 1
ATOM 2435 C CA . THR A 1 313 ? 0.291 41.312 15.242 1 96.44 313 THR A CA 1
ATOM 2436 C C . THR A 1 313 ? -0.803 42.344 15.516 1 96.44 313 THR A C 1
ATOM 2438 O O . THR A 1 313 ? -0.537 43.406 16.078 1 96.44 313 THR A O 1
ATOM 2441 N N . ILE A 1 314 ? -1.988 42 15.125 1 95.19 314 ILE A N 1
ATOM 2442 C CA . ILE A 1 314 ? -3.121 42.906 15.344 1 95.19 314 ILE A CA 1
ATOM 2443 C C . ILE A 1 314 ? -3.332 43.094 16.844 1 95.19 314 ILE A C 1
ATOM 2445 O O . ILE A 1 314 ? -3.588 44.219 17.297 1 95.19 314 ILE A O 1
ATOM 2449 N N . CYS A 1 315 ? -3.25 42.094 17.594 1 94.31 315 CYS A N 1
ATOM 2450 C CA . CYS A 1 315 ? -3.418 42.156 19.047 1 94.31 315 CYS A CA 1
ATOM 2451 C C . CYS A 1 315 ? -2.342 43.031 19.672 1 94.31 315 CYS A C 1
ATOM 2453 O O . CYS A 1 315 ? -2.629 43.844 20.578 1 94.31 315 CYS A O 1
ATOM 2455 N N . LYS A 1 316 ? -1.157 42.938 19.172 1 95.19 316 LYS A N 1
ATOM 2456 C CA . LYS A 1 316 ? -0.069 43.75 19.688 1 95.19 316 LYS A CA 1
ATOM 2457 C C . LYS A 1 316 ? -0.299 45.219 19.359 1 95.19 316 LYS A C 1
ATOM 2459 O O . LYS A 1 316 ? -0.079 46.094 20.203 1 95.19 316 LYS A O 1
ATOM 2464 N N . ASP A 1 317 ? -0.779 45.531 18.172 1 95.44 317 ASP A N 1
ATOM 2465 C CA . ASP A 1 317 ? -1.073 46.906 17.75 1 95.44 317 ASP A CA 1
ATOM 2466 C C . ASP A 1 317 ? -2.191 47.5 18.594 1 95.44 317 ASP A C 1
ATOM 2468 O O . ASP A 1 317 ? -2.107 48.656 19.016 1 95.44 317 ASP A O 1
ATOM 2472 N N . LYS A 1 318 ? -3.205 46.719 18.859 1 94.12 318 LYS A N 1
ATOM 2473 C CA . LYS A 1 318 ? -4.324 47.188 19.672 1 94.12 318 LYS A CA 1
ATOM 2474 C C . LYS A 1 318 ? -3.902 47.406 21.125 1 94.12 318 LYS A C 1
ATOM 2476 O O . LYS A 1 318 ? -4.375 48.344 21.781 1 94.12 318 LYS A O 1
ATOM 2481 N N . GLU A 1 319 ? -2.988 46.562 21.578 1 94.25 319 GLU A N 1
ATOM 2482 C CA . GLU A 1 319 ? -2.449 46.75 22.922 1 94.25 319 GLU A CA 1
ATOM 2483 C C . GLU A 1 319 ? -1.657 48.031 23.031 1 94.25 319 GLU A C 1
ATOM 2485 O O . GLU A 1 319 ? -1.763 48.75 24.031 1 94.25 319 GLU A O 1
ATOM 2490 N N . GLN A 1 320 ? -0.933 48.438 21.984 1 95 320 GLN A N 1
ATOM 2491 C CA . GLN A 1 320 ? -0.185 49.688 21.969 1 95 320 GLN A CA 1
ATOM 2492 C C . GLN A 1 320 ? -1.125 50.875 21.906 1 95 320 GLN A C 1
ATOM 2494 O O . GLN A 1 320 ? -0.884 51.906 22.547 1 95 320 GLN A O 1
ATOM 2499 N N . GLU A 1 321 ? -2.189 50.719 21.172 1 93.69 321 GLU A N 1
ATOM 2500 C CA . GLU A 1 321 ? -3.188 51.781 21.062 1 93.69 321 GLU A CA 1
ATOM 2501 C C . GLU A 1 321 ? -3.877 52 22.406 1 93.69 321 GLU A C 1
ATOM 2503 O O . GLU A 1 321 ? -4.129 53.156 22.781 1 93.69 321 GLU A O 1
ATOM 2508 N N . ILE A 1 322 ? -4.156 50.969 23.125 1 93.38 322 ILE A N 1
ATOM 2509 C CA . ILE A 1 322 ? -4.805 51.062 24.422 1 93.38 322 ILE A CA 1
ATOM 2510 C C . ILE A 1 322 ? -3.869 51.781 25.406 1 93.38 322 ILE A C 1
ATOM 2512 O O . ILE A 1 322 ? -4.293 52.656 26.141 1 93.38 322 ILE A O 1
ATOM 2516 N N . GLN A 1 323 ? -2.584 51.5 25.328 1 93.69 323 GLN A N 1
ATOM 2517 C CA . GLN A 1 323 ? -1.604 52.094 26.219 1 93.69 323 GLN A CA 1
ATOM 2518 C C . GLN A 1 323 ? -1.452 53.594 25.906 1 93.69 323 GLN A C 1
ATOM 2520 O O . GLN A 1 323 ? -1.358 54.406 26.828 1 93.69 323 GLN A O 1
ATOM 2525 N N . ASN A 1 324 ? -1.498 53.969 24.625 1 93.44 324 ASN A N 1
ATOM 2526 C CA . ASN A 1 324 ? -1.395 55.375 24.219 1 93.44 324 ASN A CA 1
ATOM 2527 C C . ASN A 1 324 ? -2.615 56.156 24.656 1 93.44 324 ASN A C 1
ATOM 2529 O O . ASN A 1 324 ? -2.48 57.281 25.141 1 93.44 324 ASN A O 1
ATOM 2533 N N . LEU A 1 325 ? -3.799 55.531 24.562 1 91.19 325 LEU A N 1
ATOM 2534 C CA . LEU A 1 325 ? -5.035 56.188 24.953 1 91.19 325 LEU A CA 1
ATOM 2535 C C . LEU A 1 325 ? -5.113 56.344 26.469 1 91.19 325 LEU A C 1
ATOM 2537 O O . LEU A 1 325 ? -5.598 57.375 26.969 1 91.19 325 LEU A O 1
ATOM 2541 N N . GLN A 1 326 ? -4.59 55.375 27.141 1 90.81 326 GLN A N 1
ATOM 2542 C CA . GLN A 1 326 ? -4.559 55.438 28.594 1 90.81 326 GLN A CA 1
ATOM 2543 C C . GLN A 1 326 ? -3.621 56.531 29.078 1 90.81 326 GLN A C 1
ATOM 2545 O O . GLN A 1 326 ? -3.945 57.281 30 1 90.81 326 GLN A O 1
ATOM 2550 N N . ALA A 1 327 ? -2.525 56.781 28.359 1 90.94 327 ALA A N 1
ATOM 2551 C CA . ALA A 1 327 ? -1.562 57.812 28.703 1 90.94 327 ALA A CA 1
ATOM 2552 C C . ALA A 1 327 ? -2.137 59.188 28.422 1 90.94 327 ALA A C 1
ATOM 2554 O O . ALA A 1 327 ? -1.965 60.125 29.219 1 90.94 327 ALA A O 1
ATOM 2555 N N . ARG A 1 328 ? -2.879 59.312 27.391 1 88.56 328 ARG A N 1
ATOM 2556 C CA . ARG A 1 328 ? -3.51 60.594 27.047 1 88.56 328 ARG A CA 1
ATOM 2557 C C . ARG A 1 328 ? -4.625 60.938 28.016 1 88.56 328 ARG A C 1
ATOM 2559 O O . ARG A 1 328 ? -4.77 62.094 28.422 1 88.56 328 ARG A O 1
ATOM 2566 N N . TYR A 1 329 ? -5.359 59.906 28.406 1 87.25 329 TYR A N 1
ATOM 2567 C CA . TYR A 1 329 ? -6.449 60.094 29.359 1 87.25 329 TYR A CA 1
ATOM 2568 C C . TYR A 1 329 ? -5.91 60.531 30.719 1 87.25 329 TYR A C 1
ATOM 2570 O O . TYR A 1 329 ? -6.434 61.438 31.344 1 87.25 329 TYR A O 1
ATOM 2578 N N . GLU A 1 330 ? -4.824 59.938 31.141 1 86.81 330 GLU A N 1
ATOM 2579 C CA . GLU A 1 330 ? -4.23 60.281 32.438 1 86.81 330 GLU A CA 1
ATOM 2580 C C . GLU A 1 330 ? -3.646 61.688 32.438 1 86.81 330 GLU A C 1
ATOM 2582 O O . GLU A 1 330 ? -3.732 62.406 33.406 1 86.81 330 GLU A O 1
ATOM 2587 N N . SER A 1 331 ? -3.188 62.188 31.297 1 86.88 331 SER A N 1
ATOM 2588 C CA . SER A 1 331 ? -2.645 63.531 31.156 1 86.88 331 SER A CA 1
ATOM 2589 C C . SER A 1 331 ? -3.75 64.562 31.219 1 86.88 331 SER A C 1
ATOM 2591 O O . SER A 1 331 ? -3.59 65.625 31.859 1 86.88 331 SER A O 1
ATOM 2593 N N . GLU A 1 332 ? -4.891 64.25 30.656 1 83.81 332 GLU A N 1
ATOM 2594 C CA . GLU A 1 332 ? -6.023 65.125 30.656 1 83.81 332 GLU A CA 1
ATOM 2595 C C . GLU A 1 332 ? -6.676 65.25 32.031 1 83.81 332 GLU A C 1
ATOM 2597 O O . GLU A 1 332 ? -7.082 66.312 32.469 1 83.81 332 GLU A O 1
ATOM 2602 N N . VAL A 1 333 ? -6.676 64.062 32.656 1 84.69 333 VAL A N 1
ATOM 2603 C CA . VAL A 1 333 ? -7.262 64 34 1 84.69 333 VAL A CA 1
ATOM 2604 C C . VAL A 1 333 ? -6.375 64.75 35 1 84.69 333 VAL A C 1
ATOM 2606 O O . VAL A 1 333 ? -6.875 65.5 35.875 1 84.69 333 VAL A O 1
ATOM 2609 N N . THR A 1 334 ? -5.078 64.75 34.812 1 85.5 334 THR A N 1
ATOM 2610 C CA . THR A 1 334 ? -4.148 65.5 35.656 1 85.5 334 THR A CA 1
ATOM 2611 C C . THR A 1 334 ? -4.254 67 35.438 1 85.5 334 THR A C 1
ATOM 2613 O O . THR A 1 334 ? -4.195 67.75 36.375 1 85.5 334 THR A O 1
ATOM 2616 N N . THR A 1 335 ? -4.492 67.375 34.219 1 83.88 335 THR A N 1
ATOM 2617 C CA . THR A 1 335 ? -4.648 68.75 33.875 1 83.88 335 THR A CA 1
ATOM 2618 C C . THR A 1 335 ? -5.945 69.312 34.469 1 83.88 335 THR A C 1
ATOM 2620 O O . THR A 1 335 ? -5.969 70.438 34.969 1 83.88 335 THR A O 1
ATOM 2623 N N . LEU A 1 336 ? -6.992 68.562 34.438 1 81.5 336 LEU A N 1
ATOM 2624 C CA . LEU A 1 336 ? -8.289 69 34.969 1 81.5 336 LEU A CA 1
ATOM 2625 C C . LEU A 1 336 ? -8.234 69.125 36.469 1 81.5 336 LEU A C 1
ATOM 2627 O O . LEU A 1 336 ? -8.812 70.062 37.062 1 81.5 336 LEU A O 1
ATOM 2631 N N . SER A 1 337 ? -7.566 68.25 37.094 1 84.06 337 SER A N 1
ATOM 2632 C CA . SER A 1 337 ? -7.422 68.312 38.531 1 84.06 337 SER A CA 1
ATOM 2633 C C . SER A 1 337 ? -6.594 69.5 38.969 1 84.06 337 SER A C 1
ATOM 2635 O O . SER A 1 337 ? -6.887 70.125 39.969 1 84.06 337 SER A O 1
ATOM 2637 N N . ALA A 1 338 ? -5.629 69.875 38.188 1 83 338 ALA A N 1
ATOM 2638 C CA . ALA A 1 338 ? -4.801 71.062 38.469 1 83 338 ALA A CA 1
ATOM 2639 C C . ALA A 1 338 ? -5.605 72.375 38.312 1 83 338 ALA A C 1
ATOM 2641 O O . ALA A 1 338 ? -5.461 73.25 39.125 1 83 338 ALA A O 1
ATOM 2642 N N . ILE A 1 339 ? -6.512 72.312 37.469 1 78.38 339 ILE A N 1
ATOM 2643 C CA . ILE A 1 339 ? -7.348 73.5 37.219 1 78.38 339 ILE A CA 1
ATOM 2644 C C . ILE A 1 339 ? -8.367 73.625 38.344 1 78.38 339 ILE A C 1
ATOM 2646 O O . ILE A 1 339 ? -8.617 74.75 38.812 1 78.38 339 ILE A O 1
ATOM 2650 N N . LYS A 1 340 ? -8.852 72.562 38.844 1 76.62 340 LYS A N 1
ATOM 2651 C CA . LYS A 1 340 ? -9.836 72.625 39.938 1 76.62 340 LYS A CA 1
ATOM 2652 C C . LYS A 1 340 ? -9.188 73 41.25 1 76.62 340 LYS A C 1
ATOM 2654 O O . LYS A 1 340 ? -9.781 73.812 42 1 76.62 340 LYS A O 1
ATOM 2659 N N . ASN A 1 341 ? -7.996 72.625 41.438 1 82.12 341 ASN A N 1
ATOM 2660 C CA . ASN A 1 341 ? -7.281 72.938 42.656 1 82.12 341 ASN A CA 1
ATOM 2661 C C . ASN A 1 341 ? -6.855 74.438 42.625 1 82.12 341 ASN A C 1
ATOM 2663 O O . ASN A 1 341 ? -6.879 75.062 43.688 1 82.12 341 ASN A O 1
ATOM 2667 N N . SER A 1 342 ? -6.555 75 41.562 1 78.75 342 SER A N 1
ATOM 2668 C CA . SER A 1 342 ? -6.188 76.438 41.438 1 78.75 342 SER A CA 1
ATOM 2669 C C . SER A 1 342 ? -7.395 77.312 41.656 1 78.75 342 SER A C 1
ATOM 2671 O O . SER A 1 342 ? -7.266 78.375 42.281 1 78.75 342 SER A O 1
ATOM 2673 N N . ARG A 1 343 ? -8.562 77 41.406 1 71.5 343 ARG A N 1
ATOM 2674 C CA . ARG A 1 343 ? -9.773 77.812 41.625 1 71.5 343 ARG A CA 1
ATOM 2675 C C . ARG A 1 343 ? -10.172 77.812 43.094 1 71.5 343 ARG A C 1
ATOM 2677 O O . ARG A 1 343 ? -10.648 78.812 43.625 1 71.5 343 ARG A O 1
ATOM 2684 N N . LYS A 1 344 ? -9.953 76.812 43.75 1 75.12 344 LYS A N 1
ATOM 2685 C CA . LYS A 1 344 ? -10.266 76.688 45.156 1 75.12 344 LYS A CA 1
ATOM 2686 C C . LYS A 1 344 ? -9.352 77.625 46 1 75.12 344 LYS A C 1
ATOM 2688 O O . LYS A 1 344 ? -9.789 78.25 46.938 1 75.12 344 LYS A O 1
ATOM 2693 N N . LYS A 1 345 ? -8.211 77.75 45.594 1 75.88 345 LYS A N 1
ATOM 2694 C CA . LYS A 1 345 ? -7.27 78.625 46.312 1 75.88 345 LYS A CA 1
ATOM 2695 C C . LYS A 1 345 ? -7.602 80.125 46.094 1 75.88 345 LYS A C 1
ATOM 2697 O O . LYS A 1 345 ? -7.484 80.938 47.031 1 75.88 345 LYS A O 1
ATOM 2702 N N . LYS A 1 346 ? -8.039 80.438 45.062 1 70.94 346 LYS A N 1
ATOM 2703 C CA . LYS A 1 346 ? -8.367 81.812 44.812 1 70.94 346 LYS A CA 1
ATOM 2704 C C . LYS A 1 346 ? -9.68 82.25 45.5 1 70.94 346 LYS A C 1
ATOM 2706 O O . LYS A 1 346 ? -9.844 83.375 45.906 1 70.94 346 LYS A O 1
ATOM 2711 N N . SER A 1 347 ? -10.492 81.312 45.562 1 67.75 347 SER A N 1
ATOM 2712 C CA . SER A 1 347 ? -11.742 81.625 46.25 1 67.75 347 SER A CA 1
ATOM 2713 C C . SER A 1 347 ? -11.547 81.625 47.75 1 67.75 347 SER A C 1
ATOM 2715 O O . SER A 1 347 ? -12.305 82.312 48.469 1 67.75 347 SER A O 1
ATOM 2717 N N . GLY A 1 348 ? -10.68 80.938 48.188 1 65.94 348 GLY A N 1
ATOM 2718 C CA . GLY A 1 348 ? -10.391 81 49.625 1 65.94 348 GLY A CA 1
ATOM 2719 C C . GLY A 1 348 ? -9.648 82.25 50.031 1 65.94 348 GLY A C 1
ATOM 2720 O O . GLY A 1 348 ? -9.594 82.562 51.188 1 65.94 348 GLY A O 1
ATOM 2721 N N . SER A 1 349 ? -8.961 82.75 49.219 1 59.22 349 SER A N 1
ATOM 2722 C CA . SE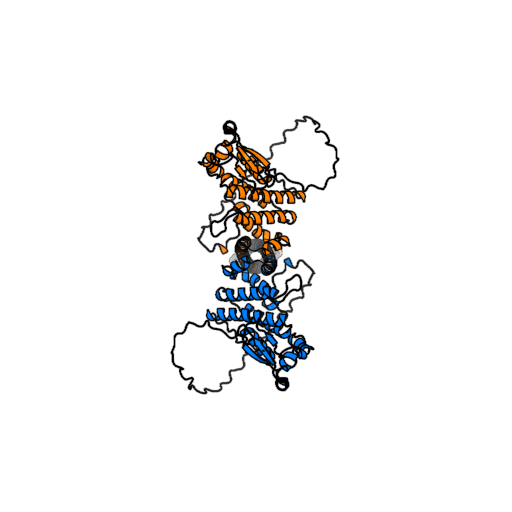R A 1 349 ? -8.266 83.938 49.625 1 59.22 349 SER A CA 1
ATOM 2723 C C . SER A 1 349 ? -9.211 85.125 49.625 1 59.22 349 SER A C 1
ATOM 2725 O O . SER A 1 349 ? -8.805 86.25 49.969 1 59.22 349 SER A O 1
ATOM 2727 N N . LEU A 1 350 ? -10.289 85.062 49.219 1 52.06 350 LEU A N 1
ATOM 2728 C CA . LEU A 1 350 ? -11.195 86.25 49.312 1 52.06 350 LEU A CA 1
ATOM 2729 C C . LEU A 1 350 ? -11.992 86.188 50.625 1 52.06 350 LEU A C 1
ATOM 2731 O O . LEU A 1 350 ? -12.852 87 50.875 1 52.06 350 LEU A O 1
ATOM 2735 N N . TYR A 1 351 ? -11.836 85.25 51.438 1 42.69 351 TYR A N 1
ATOM 2736 C CA . TYR A 1 351 ? -12.281 85.5 52.812 1 42.69 351 TYR A CA 1
ATOM 2737 C C . TYR A 1 351 ? -11.109 85.875 53.719 1 42.69 351 TYR A C 1
ATOM 2739 O O . TYR A 1 351 ? -10.023 85.25 53.594 1 42.69 351 TYR A O 1
ATOM 2747 N N . MET B 1 1 ? 41.656 0.18 -3.336 1 30.06 1 MET B N 1
ATOM 2748 C CA . MET B 1 1 ? 42.125 -0.483 -4.547 1 30.06 1 MET B CA 1
ATOM 2749 C C . MET B 1 1 ? 43.188 0.369 -5.258 1 30.06 1 MET B C 1
ATOM 2751 O O . MET B 1 1 ? 43 1.573 -5.441 1 30.06 1 MET B O 1
ATOM 2755 N N . LYS B 1 2 ? 44.375 -0.052 -5.461 1 39.12 2 LYS B N 1
ATOM 2756 C CA . LYS B 1 2 ? 45.469 0.679 -6.109 1 39.12 2 LYS B CA 1
ATOM 2757 C C . LYS B 1 2 ? 45.031 1.231 -7.465 1 39.12 2 LYS B C 1
ATOM 2759 O O . LYS B 1 2 ? 44.125 0.694 -8.094 1 39.12 2 LYS B O 1
ATOM 2764 N N . ASP B 1 3 ? 45.406 2.365 -7.824 1 42.06 3 ASP B N 1
ATOM 2765 C CA . ASP B 1 3 ? 45.156 3.084 -9.07 1 42.06 3 ASP B CA 1
ATOM 2766 C C . ASP B 1 3 ? 45.375 2.172 -10.281 1 42.06 3 ASP B C 1
ATOM 2768 O O . ASP B 1 3 ? 46.469 1.652 -10.492 1 42.06 3 ASP B O 1
ATOM 2772 N N . PRO B 1 4 ? 44.406 1.453 -10.727 1 47.44 4 PRO B N 1
ATOM 2773 C CA . PRO B 1 4 ? 44.562 0.522 -11.844 1 47.44 4 PRO B CA 1
ATOM 2774 C C . PRO B 1 4 ? 45.375 1.101 -12.984 1 47.44 4 PRO B C 1
ATOM 2776 O O . PRO B 1 4 ? 45.844 0.361 -13.859 1 47.44 4 PRO B O 1
ATOM 2779 N N . THR B 1 5 ? 45.375 2.375 -13.039 1 46.59 5 THR B N 1
ATOM 2780 C CA . THR B 1 5 ? 46.094 2.932 -14.188 1 46.59 5 THR B CA 1
ATOM 2781 C C . THR B 1 5 ? 47.562 2.57 -14.133 1 46.59 5 THR B C 1
ATOM 2783 O O . THR B 1 5 ? 48.188 2.338 -15.172 1 46.59 5 THR B O 1
ATOM 2786 N N . THR B 1 6 ? 48.031 2.625 -12.961 1 49.25 6 THR B N 1
ATOM 2787 C CA . THR B 1 6 ? 49.5 2.52 -12.906 1 49.25 6 THR B CA 1
ATOM 2788 C C . THR B 1 6 ? 49.938 1.111 -13.289 1 49.25 6 THR B C 1
ATOM 2790 O O . THR B 1 6 ? 51.031 0.931 -13.836 1 49.25 6 THR B O 1
ATOM 2793 N N . GLN B 1 7 ? 49.125 0.099 -13.023 1 55.56 7 GLN B N 1
ATOM 2794 C CA . GLN B 1 7 ? 49.656 -1.245 -13.148 1 55.56 7 GLN B CA 1
ATOM 2795 C C . GLN B 1 7 ? 49.156 -1.932 -14.414 1 55.56 7 GLN B C 1
ATOM 2797 O O . GLN B 1 7 ? 49.312 -3.145 -14.57 1 55.56 7 GLN B O 1
ATOM 2802 N N . PHE B 1 8 ? 48.625 -1.169 -15.336 1 60.38 8 PHE B N 1
ATOM 2803 C CA . PHE B 1 8 ? 48.062 -1.751 -16.562 1 60.38 8 PHE B CA 1
ATOM 2804 C C . PHE B 1 8 ? 49.156 -2.488 -17.344 1 60.38 8 PHE B C 1
ATOM 2806 O O . PHE B 1 8 ? 48.906 -3.553 -17.906 1 60.38 8 PHE B O 1
ATOM 2813 N N . GLY B 1 9 ? 50.281 -1.951 -17.266 1 63.5 9 GLY B N 1
ATOM 2814 C CA . GLY B 1 9 ? 51.344 -2.594 -18 1 63.5 9 GLY B CA 1
ATOM 2815 C C . GLY B 1 9 ? 51.688 -3.975 -17.469 1 63.5 9 GLY B C 1
ATOM 2816 O O . GLY B 1 9 ? 52.125 -4.852 -18.234 1 63.5 9 GLY B O 1
ATOM 2817 N N . VAL B 1 10 ? 51.5 -4.117 -16.297 1 64 10 VAL B N 1
ATOM 2818 C CA . VAL B 1 10 ? 51.844 -5.387 -15.664 1 64 10 VAL B CA 1
ATOM 2819 C C . VAL B 1 10 ? 50.906 -6.48 -16.141 1 64 10 VAL B C 1
ATOM 2821 O O . VAL B 1 10 ? 51.312 -7.633 -16.312 1 64 10 VAL B O 1
ATOM 2824 N N . TYR B 1 11 ? 49.688 -6.141 -16.562 1 66 11 TYR B N 1
ATOM 2825 C CA . TYR B 1 11 ? 48.688 -7.137 -16.984 1 66 11 TYR B CA 1
ATOM 2826 C C . TYR B 1 11 ? 49.031 -7.691 -18.359 1 66 11 TYR B C 1
ATOM 2828 O O . TYR B 1 11 ? 48.688 -8.82 -18.688 1 66 11 TYR B O 1
ATOM 2836 N N . LEU B 1 12 ? 49.875 -6.934 -19.016 1 69.44 12 LEU B N 1
ATOM 2837 C CA . LEU B 1 12 ? 50.094 -7.27 -20.406 1 69.44 12 LEU B CA 1
ATOM 2838 C C . LEU B 1 12 ? 51.219 -8.273 -20.562 1 69.44 12 LEU B C 1
ATOM 2840 O O . LEU B 1 12 ? 51.469 -8.797 -21.641 1 69.44 12 LEU B O 1
ATOM 2844 N N . LYS B 1 13 ? 51.781 -8.523 -19.453 1 69.12 13 LYS B N 1
ATOM 2845 C CA . LYS B 1 13 ? 52.938 -9.43 -19.5 1 69.12 13 LYS B CA 1
ATOM 2846 C C . LYS B 1 13 ? 52.5 -10.891 -19.5 1 69.12 13 LYS B C 1
ATOM 2848 O O . LYS B 1 13 ? 53.25 -11.781 -19.891 1 69.12 13 LYS B O 1
ATOM 2853 N N . GLU B 1 14 ? 51.344 -11.148 -19.125 1 72.31 14 GLU B N 1
ATOM 2854 C CA . GLU B 1 14 ? 50.844 -12.516 -19.031 1 72.31 14 GLU B CA 1
ATOM 2855 C C . GLU B 1 14 ? 49.969 -12.859 -20.234 1 72.31 14 GLU B C 1
ATOM 2857 O O . GLU B 1 14 ? 49.344 -11.984 -20.828 1 72.31 14 GLU B O 1
ATOM 2862 N N . ALA B 1 15 ? 50.031 -14.164 -20.609 1 75.75 15 ALA B N 1
ATOM 2863 C CA . ALA B 1 15 ? 49.219 -14.633 -21.75 1 75.75 15 ALA B CA 1
ATOM 2864 C C . ALA B 1 15 ? 47.75 -14.5 -21.469 1 75.75 15 ALA B C 1
ATOM 2866 O O . ALA B 1 15 ? 47.281 -14.734 -20.344 1 75.75 15 ALA B O 1
ATOM 2867 N N . PRO B 1 16 ? 47.062 -14.023 -22.516 1 82.94 16 PRO B N 1
ATOM 2868 C CA . PRO B 1 16 ? 45.594 -13.859 -22.344 1 82.94 16 PRO B CA 1
ATOM 2869 C C . PRO B 1 16 ? 44.875 -15.195 -22.234 1 82.94 16 PRO B C 1
ATOM 2871 O O . PRO B 1 16 ? 45.375 -16.219 -22.719 1 82.94 16 PRO B O 1
ATOM 2874 N N . LEU B 1 17 ? 43.844 -15.227 -21.5 1 83.62 17 LEU B N 1
ATOM 2875 C CA . LEU B 1 17 ? 42.938 -16.375 -21.359 1 83.62 17 LEU B CA 1
ATOM 2876 C C . LEU B 1 17 ? 41.688 -16.188 -22.188 1 83.62 17 LEU B C 1
ATOM 2878 O O . LEU B 1 17 ? 41.188 -15.055 -22.344 1 83.62 17 LEU B O 1
ATOM 2882 N N . LYS B 1 18 ? 41.188 -17.312 -22.641 1 87.62 18 LYS B N 1
ATOM 2883 C CA . LYS B 1 18 ? 39.969 -17.281 -23.438 1 87.62 18 LYS B CA 1
ATOM 2884 C C . LYS B 1 18 ? 38.75 -17.312 -22.547 1 87.62 18 LYS B C 1
ATOM 2886 O O . LYS B 1 18 ? 38.688 -18.062 -21.578 1 87.62 18 LYS B O 1
ATOM 2891 N N . ILE B 1 19 ? 37.781 -16.453 -22.906 1 88.88 19 ILE B N 1
ATOM 2892 C CA . ILE B 1 19 ? 36.5 -16.422 -22.234 1 88.88 19 ILE B CA 1
ATOM 2893 C C . ILE B 1 19 ? 35.375 -16.609 -23.25 1 88.88 19 ILE B C 1
ATOM 2895 O O . ILE B 1 19 ? 35.375 -15.969 -24.297 1 88.88 19 ILE B O 1
ATOM 2899 N N . PHE B 1 20 ? 34.469 -17.484 -22.969 1 91.62 20 PHE B N 1
ATOM 2900 C CA . PHE B 1 20 ? 33.281 -17.656 -23.797 1 91.62 20 PHE B CA 1
ATOM 2901 C C . PHE B 1 20 ? 32.125 -16.891 -23.188 1 91.62 20 PHE B C 1
ATOM 2903 O O . PHE B 1 20 ? 31.859 -16.984 -21.984 1 91.62 20 PHE B O 1
ATOM 2910 N N . ALA B 1 21 ? 31.438 -16.094 -24.047 1 92.19 21 ALA B N 1
ATOM 2911 C CA . ALA B 1 21 ? 30.328 -15.281 -23.547 1 92.19 21 ALA B CA 1
ATOM 2912 C C . ALA B 1 21 ? 29.094 -15.445 -24.422 1 92.19 21 ALA B C 1
ATOM 2914 O O . ALA B 1 21 ? 29.188 -15.484 -25.656 1 92.19 21 ALA B O 1
ATOM 2915 N N . GLY B 1 22 ? 27.891 -15.523 -23.844 1 92.19 22 GLY B N 1
ATOM 2916 C CA . GLY B 1 22 ? 26.625 -15.516 -24.547 1 92.19 22 GLY B CA 1
ATOM 2917 C C . GLY B 1 22 ? 26.281 -16.844 -25.188 1 92.19 22 GLY B C 1
ATOM 2918 O O . GLY B 1 22 ? 27.094 -17.781 -25.172 1 92.19 22 GLY B O 1
ATOM 2919 N N . GLU B 1 23 ? 25.109 -16.859 -25.75 1 91 23 GLU B N 1
ATOM 2920 C CA . GLU B 1 23 ? 24.609 -18.062 -26.406 1 91 23 GLU B CA 1
ATOM 2921 C C . GLU B 1 23 ? 25.422 -18.391 -27.656 1 91 23 GLU B C 1
ATOM 2923 O O . GLU B 1 23 ? 25.594 -19.562 -28 1 91 23 GLU B O 1
ATOM 2928 N N . GLU B 1 24 ? 25.969 -17.406 -28.203 1 91.31 24 GLU B N 1
ATOM 2929 C CA . GLU B 1 24 ? 26.766 -17.562 -29.422 1 91.31 24 GLU B CA 1
ATOM 2930 C C . GLU B 1 24 ? 28.188 -18 -29.094 1 91.31 24 GLU B C 1
ATOM 2932 O O . GLU B 1 24 ? 28.969 -18.297 -30 1 91.31 24 GLU B O 1
ATOM 2937 N N . LYS B 1 25 ? 28.547 -18.047 -27.906 1 91.38 25 LYS B N 1
ATOM 2938 C CA . LYS B 1 25 ? 29.875 -18.438 -27.438 1 91.38 25 LYS B CA 1
ATOM 2939 C C . LYS B 1 25 ? 30.969 -17.562 -28.062 1 91.38 25 LYS B C 1
ATOM 2941 O O . LYS B 1 25 ? 31.969 -18.062 -28.562 1 91.38 25 LYS B O 1
ATOM 2946 N N . THR B 1 26 ? 30.641 -16.281 -28.094 1 92.81 26 THR B N 1
ATOM 2947 C CA . THR B 1 26 ? 31.641 -15.32 -28.547 1 92.81 26 THR B CA 1
ATOM 2948 C C . THR B 1 26 ? 32.906 -15.43 -27.703 1 92.81 26 THR B C 1
ATOM 2950 O O . THR B 1 26 ? 32.844 -15.578 -26.484 1 92.81 26 THR B O 1
ATOM 2953 N N . VAL B 1 27 ? 34.094 -15.406 -28.312 1 92 27 VAL B N 1
ATOM 2954 C CA . VAL B 1 27 ? 35.344 -15.602 -27.641 1 92 27 VAL B CA 1
ATOM 2955 C C . VAL B 1 27 ? 36 -14.25 -27.344 1 92 27 VAL B C 1
ATOM 2957 O O . VAL B 1 27 ? 36.062 -13.383 -28.219 1 92 27 VAL B O 1
ATOM 2960 N N . TYR B 1 28 ? 36.344 -14.07 -26.078 1 89.88 28 TYR B N 1
ATOM 2961 C CA . TYR B 1 28 ? 37.125 -12.922 -25.656 1 89.88 28 TYR B CA 1
ATOM 2962 C C . TYR B 1 28 ? 38.469 -13.375 -25.047 1 89.88 28 TYR B C 1
ATOM 2964 O O . TYR B 1 28 ? 38.594 -14.492 -24.562 1 89.88 28 TYR B O 1
ATOM 2972 N N . TYR B 1 29 ? 39.469 -12.508 -25.203 1 86.44 29 TYR B N 1
ATOM 2973 C CA . TYR B 1 29 ? 40.781 -12.773 -24.609 1 86.44 29 TYR B CA 1
ATOM 2974 C C . TYR B 1 29 ? 41.094 -11.75 -23.531 1 86.44 29 TYR B C 1
ATOM 2976 O O . TYR B 1 29 ? 41.031 -10.547 -23.766 1 86.44 29 TYR B O 1
ATOM 2984 N N . ILE B 1 30 ? 41.312 -12.242 -22.312 1 84.38 30 ILE B N 1
ATOM 2985 C CA . ILE B 1 30 ? 41.562 -11.352 -21.188 1 84.38 30 ILE B CA 1
ATOM 2986 C C . ILE B 1 30 ? 42.906 -11.695 -20.547 1 84.38 30 ILE B C 1
ATOM 2988 O O . ILE B 1 30 ? 43.281 -12.875 -20.469 1 84.38 30 ILE B O 1
ATOM 2992 N N . HIS B 1 31 ? 43.594 -10.648 -20.172 1 81.31 31 HIS B N 1
ATOM 2993 C CA . HIS B 1 31 ? 44.812 -10.859 -19.438 1 81.31 31 HIS B CA 1
ATOM 2994 C C . HIS B 1 31 ? 44.531 -11.359 -18.016 1 81.31 31 HIS B C 1
ATOM 2996 O O . HIS B 1 31 ? 43.719 -10.789 -17.312 1 81.31 31 HIS B O 1
ATOM 3002 N N . VAL B 1 32 ? 45.219 -12.297 -17.609 1 76.81 32 VAL B N 1
ATOM 3003 C CA . VAL B 1 32 ? 45 -12.984 -16.359 1 76.81 32 VAL B CA 1
ATOM 3004 C C . VAL B 1 32 ? 45.188 -12.023 -15.188 1 76.81 32 VAL B C 1
ATOM 3006 O O . VAL B 1 32 ? 44.469 -12.117 -14.172 1 76.81 32 VAL B O 1
ATOM 3009 N N . GLY B 1 33 ? 46.062 -11.172 -15.297 1 74.81 33 GLY B N 1
ATOM 3010 C CA . GLY B 1 33 ? 46.344 -10.219 -14.242 1 74.81 33 GLY B CA 1
ATOM 3011 C C . GLY B 1 33 ? 45.156 -9.375 -13.867 1 74.81 33 GLY B C 1
ATOM 3012 O O . GLY B 1 33 ? 45 -8.969 -12.711 1 74.81 33 GLY B O 1
ATOM 3013 N N . VAL B 1 34 ? 44.344 -9.133 -14.852 1 76.38 34 VAL B N 1
ATOM 3014 C CA . VAL B 1 34 ? 43.156 -8.305 -14.641 1 76.38 34 VAL B CA 1
ATOM 3015 C C . VAL B 1 34 ? 42.156 -9.055 -13.773 1 76.38 34 VAL B C 1
ATOM 3017 O O . VAL B 1 34 ? 41.469 -8.461 -12.938 1 76.38 34 VAL B O 1
ATOM 3020 N N . LEU B 1 35 ? 42.094 -10.312 -13.977 1 76.19 35 LEU B N 1
ATOM 3021 C CA . LEU B 1 35 ? 41.188 -11.148 -13.203 1 76.19 35 LEU B CA 1
ATOM 3022 C C . LEU B 1 35 ? 41.719 -11.375 -11.797 1 76.19 35 LEU B C 1
ATOM 3024 O O . LEU B 1 35 ? 40.938 -11.461 -10.844 1 76.19 35 LEU B O 1
ATOM 3028 N N . LEU B 1 36 ? 43.031 -11.359 -11.648 1 71.5 36 LEU B N 1
ATOM 3029 C CA . LEU B 1 36 ? 43.656 -11.641 -10.375 1 71.5 36 LEU B CA 1
ATOM 3030 C C . LEU B 1 36 ? 43.625 -10.43 -9.461 1 71.5 36 LEU B C 1
ATOM 3032 O O . LEU B 1 36 ? 43.75 -10.562 -8.234 1 71.5 36 LEU B O 1
ATOM 3036 N N . ALA B 1 37 ? 43.438 -9.344 -10.102 1 69.38 37 ALA B N 1
ATOM 3037 C CA . ALA B 1 37 ? 43.375 -8.117 -9.297 1 69.38 37 ALA B CA 1
ATOM 3038 C C . ALA B 1 37 ? 42.188 -8.156 -8.344 1 69.38 37 ALA B C 1
ATOM 3040 O O . ALA B 1 37 ? 42.188 -7.469 -7.316 1 69.38 37 ALA B O 1
ATOM 3041 N N . CYS B 1 38 ? 41.312 -8.977 -8.656 1 67.69 38 CYS B N 1
ATOM 3042 C CA . CYS B 1 38 ? 40.156 -9.164 -7.766 1 67.69 38 CYS B CA 1
ATOM 3043 C C . CYS B 1 38 ? 40.312 -10.438 -6.945 1 67.69 38 CYS B C 1
ATOM 3045 O O . CYS B 1 38 ? 39.906 -11.508 -7.371 1 67.69 38 CYS B O 1
ATOM 3047 N N . LYS B 1 39 ? 40.969 -10.359 -5.844 1 64.25 39 LYS B N 1
ATOM 3048 C CA . LYS B 1 39 ? 41.438 -11.508 -5.062 1 64.25 39 LYS B CA 1
ATOM 3049 C C . LYS B 1 39 ? 40.25 -12.367 -4.609 1 64.25 39 LYS B C 1
ATOM 3051 O O . LYS B 1 39 ? 40.375 -13.586 -4.484 1 64.25 39 LYS B O 1
ATOM 3056 N N . SER B 1 40 ? 39.156 -11.812 -4.387 1 63 40 SER B N 1
ATOM 3057 C CA . SER B 1 40 ? 38.031 -12.57 -3.838 1 63 40 SER B CA 1
ATOM 3058 C C . SER B 1 40 ? 37.188 -13.172 -4.949 1 63 40 SER B C 1
ATOM 3060 O O . SER B 1 40 ? 36.281 -13.961 -4.68 1 63 40 SER B O 1
ATOM 3062 N N . SER B 1 41 ? 37.562 -13.086 -6.207 1 72 41 SER B N 1
ATOM 3063 C CA . SER B 1 41 ? 36.719 -13.508 -7.316 1 72 41 SER B CA 1
ATOM 3064 C C . SER B 1 41 ? 36.906 -14.992 -7.605 1 72 41 SER B C 1
ATOM 3066 O O . SER B 1 41 ? 37.938 -15.57 -7.332 1 72 41 SER B O 1
ATOM 3068 N N . THR B 1 42 ? 35.812 -15.656 -8.023 1 70 42 THR B N 1
ATOM 3069 C CA . THR B 1 42 ? 35.875 -17.047 -8.445 1 70 42 THR B CA 1
ATOM 3070 C C . THR B 1 42 ? 36.906 -17.234 -9.57 1 70 42 THR B C 1
ATOM 3072 O O . THR B 1 42 ? 37.5 -18.297 -9.703 1 70 42 THR B O 1
ATOM 3075 N N . ALA B 1 43 ? 36.969 -16.203 -10.32 1 67.69 43 ALA B N 1
ATOM 3076 C CA . ALA B 1 43 ? 37.938 -16.297 -11.422 1 67.69 43 ALA B CA 1
ATOM 3077 C C . ALA B 1 43 ? 39.375 -16.438 -10.906 1 67.69 43 ALA B C 1
ATOM 3079 O O . ALA B 1 43 ? 40.156 -17.188 -11.477 1 67.69 43 ALA B O 1
ATOM 3080 N N . ASN B 1 44 ? 39.562 -15.836 -9.82 1 64.31 44 ASN B N 1
ATOM 3081 C CA . ASN B 1 44 ? 40.875 -15.961 -9.203 1 64.31 44 ASN B CA 1
ATOM 3082 C C . ASN B 1 44 ? 41.125 -17.391 -8.711 1 64.31 44 ASN B C 1
ATOM 3084 O O . ASN B 1 44 ? 42.219 -17.922 -8.898 1 64.31 44 ASN B O 1
ATOM 3088 N N . VAL B 1 45 ? 40.094 -17.922 -8.164 1 62.72 45 VAL B N 1
ATOM 3089 C CA . VAL B 1 45 ? 40.219 -19.281 -7.617 1 62.72 45 VAL B CA 1
ATOM 3090 C C . VAL B 1 45 ? 40.438 -20.281 -8.75 1 62.72 45 VAL B C 1
ATOM 3092 O O . VAL B 1 45 ? 41.25 -21.203 -8.617 1 62.72 45 VAL B O 1
ATOM 3095 N N . ARG B 1 46 ? 39.688 -20 -9.75 1 62.75 46 ARG B N 1
ATOM 3096 C CA . ARG B 1 46 ? 39.812 -20.906 -10.891 1 62.75 46 ARG B CA 1
ATOM 3097 C C . ARG B 1 46 ? 41.188 -20.828 -11.516 1 62.75 46 ARG B C 1
ATOM 3099 O O . ARG B 1 46 ? 41.75 -21.844 -11.93 1 62.75 46 ARG B O 1
ATOM 3106 N N . ILE B 1 47 ? 41.719 -19.625 -11.594 1 61.53 47 ILE B N 1
ATOM 3107 C CA . ILE B 1 47 ? 43 -19.406 -12.234 1 61.53 47 ILE B CA 1
ATOM 3108 C C . ILE B 1 47 ? 44.125 -19.859 -11.297 1 61.53 47 ILE B C 1
ATOM 3110 O O . ILE B 1 47 ? 45.062 -20.531 -11.727 1 61.53 47 ILE B O 1
ATOM 3114 N N . ASN B 1 48 ? 44 -19.375 -10.078 1 59.72 48 ASN B N 1
ATOM 3115 C CA . ASN B 1 48 ? 45.031 -19.734 -9.133 1 59.72 48 ASN B CA 1
ATOM 3116 C C . ASN B 1 48 ? 44.844 -21.141 -8.578 1 59.72 48 ASN B C 1
ATOM 3118 O O . ASN B 1 48 ? 45.812 -21.75 -8.102 1 59.72 48 ASN B O 1
ATOM 3122 N N . GLY B 1 49 ? 43.5 -21.516 -8.5 1 55.22 49 GLY B N 1
ATOM 3123 C CA . GLY B 1 49 ? 43.375 -22.891 -8.023 1 55.22 49 GLY B CA 1
ATOM 3124 C C . GLY B 1 49 ? 43.875 -23.922 -9 1 55.22 49 GLY B C 1
ATOM 3125 O O . GLY B 1 49 ? 44.25 -23.594 -10.133 1 55.22 49 GLY B O 1
ATOM 3126 N N . HIS B 1 50 ? 44.125 -25.203 -8.422 1 48.19 50 HIS B N 1
ATOM 3127 C CA . HIS B 1 50 ? 44.719 -26.391 -9.023 1 48.19 50 HIS B CA 1
ATOM 3128 C C . HIS B 1 50 ? 44.062 -26.703 -10.367 1 48.19 50 HIS B C 1
ATOM 3130 O O . HIS B 1 50 ? 44.375 -27.734 -10.984 1 48.19 50 HIS B O 1
ATOM 3136 N N . TRP B 1 51 ? 43.125 -26.016 -10.633 1 43.72 51 TRP B N 1
ATOM 3137 C CA . TRP B 1 51 ? 42.438 -26.375 -11.859 1 43.72 51 TRP B CA 1
ATOM 3138 C C . TRP B 1 51 ? 43.281 -26.062 -13.086 1 43.72 51 TRP B C 1
ATOM 3140 O O . TRP B 1 51 ? 42.844 -26.25 -14.219 1 43.72 51 TRP B O 1
ATOM 3150 N N . LYS B 1 52 ? 44.344 -25.469 -12.945 1 46.97 52 LYS B N 1
ATOM 3151 C CA . LYS B 1 52 ? 45.281 -25.469 -14.055 1 46.97 52 LYS B CA 1
ATOM 3152 C C . LYS B 1 52 ? 45.281 -26.812 -14.781 1 46.97 52 LYS B C 1
ATOM 3154 O O . LYS B 1 52 ? 45.688 -26.891 -15.945 1 46.97 52 LYS B O 1
ATOM 3159 N N . ASP B 1 53 ? 45.031 -27.906 -14.07 1 41.84 53 ASP B N 1
ATOM 3160 C CA . ASP B 1 53 ? 45.312 -29.219 -14.641 1 41.84 53 ASP B CA 1
ATOM 3161 C C . ASP B 1 53 ? 44.156 -29.688 -15.523 1 41.84 53 ASP B C 1
ATOM 3163 O O . ASP B 1 53 ? 44.281 -30.719 -16.203 1 41.84 53 ASP B O 1
ATOM 3167 N N . THR B 1 54 ? 42.844 -29.516 -15.055 1 44.22 54 THR B N 1
ATOM 3168 C CA . THR B 1 54 ? 42 -30.391 -15.867 1 44.22 54 THR B CA 1
ATOM 3169 C C . THR B 1 54 ? 41.969 -29.922 -17.312 1 44.22 54 THR B C 1
ATOM 3171 O O . THR B 1 54 ? 42 -30.734 -18.234 1 44.22 54 THR B O 1
ATOM 3174 N N . GLY B 1 55 ? 40.875 -29.156 -17.984 1 45.28 55 GLY B N 1
ATOM 3175 C CA . GLY B 1 55 ? 40.562 -28.891 -19.375 1 45.28 55 GLY B CA 1
ATOM 3176 C C . GLY B 1 55 ? 41.062 -27.547 -19.859 1 45.28 55 GLY B C 1
ATOM 3177 O O . GLY B 1 55 ? 41.688 -26.797 -19.094 1 45.28 55 GLY B O 1
ATOM 3178 N N . ASP B 1 56 ? 40.875 -27.203 -21.297 1 53.44 56 ASP B N 1
ATOM 3179 C CA . ASP B 1 56 ? 41.312 -26.094 -22.141 1 53.44 56 ASP B CA 1
ATOM 3180 C C . ASP B 1 56 ? 41.094 -24.75 -21.453 1 53.44 56 ASP B C 1
ATOM 3182 O O . ASP B 1 56 ? 39.938 -24.453 -21.062 1 53.44 56 ASP B O 1
ATOM 3186 N N . GLY B 1 57 ? 41.875 -24.234 -20.359 1 70.31 57 GLY B N 1
ATOM 3187 C CA . GLY B 1 57 ? 42.219 -23 -19.656 1 70.31 57 GLY B CA 1
ATOM 3188 C C . GLY B 1 57 ? 41.188 -21.891 -19.922 1 70.31 57 GLY B C 1
ATOM 3189 O O . GLY B 1 57 ? 41.469 -20.719 -19.656 1 70.31 57 GLY B O 1
ATOM 3190 N N . ALA B 1 58 ? 40.094 -22.172 -20.578 1 80.62 58 ALA B N 1
ATOM 3191 C CA . ALA B 1 58 ? 39.188 -21.094 -20.953 1 80.62 58 ALA B CA 1
ATOM 3192 C C . ALA B 1 58 ? 38.094 -20.922 -19.891 1 80.62 58 ALA B C 1
ATOM 3194 O O . ALA B 1 58 ? 37.719 -21.875 -19.203 1 80.62 58 ALA B O 1
ATOM 3195 N N . ILE B 1 59 ? 37.656 -19.766 -19.562 1 85.12 59 ILE B N 1
ATOM 3196 C CA . ILE B 1 59 ? 36.562 -19.422 -18.641 1 85.12 59 ILE B CA 1
ATOM 3197 C C . ILE B 1 59 ? 35.25 -19.438 -19.391 1 85.12 59 ILE B C 1
ATOM 3199 O O . ILE B 1 59 ? 35.125 -18.828 -20.453 1 85.12 59 ILE B O 1
ATOM 3203 N N . ASP B 1 60 ? 34.25 -20.172 -18.891 1 89.31 60 ASP B N 1
ATOM 3204 C CA . ASP B 1 60 ? 32.938 -20.297 -19.531 1 89.31 60 ASP B CA 1
ATOM 3205 C C . ASP B 1 60 ? 31.922 -19.359 -18.859 1 89.31 60 ASP B C 1
ATOM 3207 O O . ASP B 1 60 ? 31.406 -19.672 -17.781 1 89.31 60 ASP B O 1
ATOM 3211 N N . TRP B 1 61 ? 31.609 -18.312 -19.516 1 91.38 61 TRP B N 1
ATOM 3212 C CA . TRP B 1 61 ? 30.578 -17.375 -19.078 1 91.38 61 TRP B CA 1
ATOM 3213 C C . TRP B 1 61 ? 29.422 -17.328 -20.094 1 91.38 61 TRP B C 1
ATOM 3215 O O . TRP B 1 61 ? 28.844 -16.281 -20.328 1 91.38 61 TRP B O 1
ATOM 3225 N N . THR B 1 62 ? 29.078 -18.422 -20.672 1 91.44 62 THR B N 1
ATOM 3226 C CA . THR B 1 62 ? 28.062 -18.5 -21.719 1 91.44 62 THR B CA 1
ATOM 3227 C C . THR B 1 62 ? 26.672 -18.312 -21.141 1 91.44 62 THR B C 1
ATOM 3229 O O . THR B 1 62 ? 25.719 -18 -21.875 1 91.44 62 THR B O 1
ATOM 3232 N N . HIS B 1 63 ? 26.438 -18.469 -19.891 1 90.62 63 HIS B N 1
ATOM 3233 C CA . HIS B 1 63 ? 25.141 -18.281 -19.234 1 90.62 63 HIS B CA 1
ATOM 3234 C C . HIS B 1 63 ? 24.797 -16.797 -19.141 1 90.62 63 HIS B C 1
ATOM 3236 O O . HIS B 1 63 ? 23.656 -16.453 -18.828 1 90.62 63 HIS B O 1
ATOM 3242 N N . PHE B 1 64 ? 25.781 -16 -19.344 1 93.06 64 PHE B N 1
ATOM 3243 C CA . PHE B 1 64 ? 25.547 -14.562 -19.359 1 93.06 64 PHE B CA 1
ATOM 3244 C C . PHE B 1 64 ? 25.562 -14.023 -20.781 1 93.06 64 PHE B C 1
ATOM 3246 O O . PHE B 1 64 ? 26.312 -14.516 -21.625 1 93.06 64 PHE B O 1
ATOM 3253 N N . ASP B 1 65 ? 24.672 -13.055 -21 1 92.06 65 ASP B N 1
ATOM 3254 C CA . ASP B 1 65 ? 24.625 -12.477 -22.344 1 92.06 65 ASP B CA 1
ATOM 3255 C C . ASP B 1 65 ? 25.922 -11.719 -22.656 1 92.06 65 ASP B C 1
ATOM 3257 O O . ASP B 1 65 ? 26.625 -11.289 -21.734 1 92.06 65 ASP B O 1
ATOM 3261 N N . ARG B 1 66 ? 26.172 -11.547 -23.906 1 92 66 ARG B N 1
ATOM 3262 C CA . ARG B 1 66 ? 27.391 -10.93 -24.406 1 92 66 ARG B CA 1
ATOM 3263 C C . ARG B 1 66 ? 27.578 -9.531 -23.844 1 92 66 ARG B C 1
ATOM 3265 O O . ARG B 1 66 ? 28.672 -9.164 -23.406 1 92 66 ARG B O 1
ATOM 3272 N N . GLN B 1 67 ? 26.547 -8.766 -23.797 1 90.19 67 GLN B N 1
ATOM 3273 C CA . GLN B 1 67 ? 26.625 -7.375 -23.359 1 90.19 67 GLN B CA 1
ATOM 3274 C C . GLN B 1 67 ? 27.031 -7.293 -21.891 1 90.19 67 GLN B C 1
ATOM 3276 O O . GLN B 1 67 ? 27.844 -6.445 -21.5 1 90.19 67 GLN B O 1
ATOM 3281 N N . THR B 1 68 ? 26.5 -8.102 -21.109 1 94.56 68 THR B N 1
ATOM 3282 C CA . THR B 1 68 ? 26.828 -8.133 -19.688 1 94.56 68 THR B CA 1
ATOM 3283 C C . THR B 1 68 ? 28.312 -8.438 -19.5 1 94.56 68 THR B C 1
ATOM 3285 O O . THR B 1 68 ? 29 -7.738 -18.75 1 94.56 68 THR B O 1
ATOM 3288 N N . VAL B 1 69 ? 28.797 -9.438 -20.203 1 92.69 69 VAL B N 1
ATOM 3289 C CA . VAL B 1 69 ? 30.188 -9.844 -20.078 1 92.69 69 VAL B CA 1
ATOM 3290 C C . VAL B 1 69 ? 31.094 -8.703 -20.547 1 92.69 69 VAL B C 1
ATOM 3292 O O . VAL B 1 69 ? 32.125 -8.43 -19.938 1 92.69 69 VAL B O 1
ATOM 3295 N N . GLU B 1 70 ? 30.672 -8.039 -21.562 1 90.5 70 GLU B N 1
ATOM 3296 C CA . GLU B 1 70 ? 31.438 -6.91 -22.062 1 90.5 70 GLU B CA 1
ATOM 3297 C C . GLU B 1 70 ? 31.531 -5.789 -21.031 1 90.5 70 GLU B C 1
ATOM 3299 O O . GLU B 1 70 ? 32.594 -5.18 -20.859 1 90.5 70 GLU B O 1
ATOM 3304 N N . CYS B 1 71 ? 30.516 -5.52 -20.391 1 91.5 71 CYS B N 1
ATOM 3305 C CA . CYS B 1 71 ? 30.531 -4.512 -19.344 1 91.5 71 CYS B CA 1
ATOM 3306 C C . CYS B 1 71 ? 31.469 -4.922 -18.203 1 91.5 71 CYS B C 1
ATOM 3308 O O . CYS B 1 71 ? 32.219 -4.098 -17.688 1 91.5 71 CYS B O 1
ATOM 3310 N N . VAL B 1 72 ? 31.438 -6.191 -17.875 1 91.94 72 VAL B N 1
ATOM 3311 C CA . VAL B 1 72 ? 32.281 -6.711 -16.812 1 91.94 72 VAL B CA 1
ATOM 3312 C C . VAL B 1 72 ? 33.75 -6.566 -17.219 1 91.94 72 VAL B C 1
ATOM 3314 O O . VAL B 1 72 ? 34.562 -6.086 -16.422 1 91.94 72 VAL B O 1
ATOM 3317 N N . LEU B 1 73 ? 34.031 -6.977 -18.453 1 87.38 73 LEU B N 1
ATOM 3318 C CA . LEU B 1 73 ? 35.406 -6.898 -18.938 1 87.38 73 LEU B CA 1
ATOM 3319 C C . LEU B 1 73 ? 35.906 -5.453 -19 1 87.38 73 LEU B C 1
ATOM 3321 O O . LEU B 1 73 ? 37.031 -5.156 -18.625 1 87.38 73 LEU B O 1
ATOM 3325 N N . HIS B 1 74 ? 35.031 -4.578 -19.406 1 86.06 74 HIS B N 1
ATOM 3326 C CA . HIS B 1 74 ? 35.375 -3.16 -19.453 1 86.06 74 HIS B CA 1
ATOM 3327 C C . HIS B 1 74 ? 35.719 -2.645 -18.062 1 86.06 74 HIS B C 1
ATOM 3329 O O . HIS B 1 74 ? 36.719 -1.923 -17.906 1 86.06 74 HIS B O 1
ATOM 3335 N N . TYR B 1 75 ? 34.969 -3.051 -17.109 1 87.94 75 TYR B N 1
ATOM 3336 C CA . TYR B 1 75 ? 35.219 -2.623 -15.734 1 87.94 75 TYR B CA 1
ATOM 3337 C C . TYR B 1 75 ? 36.562 -3.162 -15.219 1 87.94 75 TYR B C 1
ATOM 3339 O O . TYR B 1 75 ? 37.312 -2.445 -14.562 1 87.94 75 TYR B O 1
ATOM 3347 N N . LEU B 1 76 ? 36.812 -4.379 -15.508 1 83.81 76 LEU B N 1
ATOM 3348 C CA . LEU B 1 76 ? 38.031 -5.023 -15.016 1 83.81 76 LEU B CA 1
ATOM 3349 C C . LEU B 1 76 ? 39.281 -4.316 -15.539 1 83.81 76 LEU B C 1
ATOM 3351 O O . LEU B 1 76 ? 40.312 -4.258 -14.859 1 83.81 76 LEU B O 1
ATOM 3355 N N . TYR B 1 77 ? 39.125 -3.754 -16.719 1 80.62 77 TYR B N 1
ATOM 3356 C CA . TYR B 1 77 ? 40.281 -3.105 -17.328 1 80.62 77 TYR B CA 1
ATOM 3357 C C . TYR B 1 77 ? 40.344 -1.631 -16.953 1 80.62 77 TYR B C 1
ATOM 3359 O O . TYR B 1 77 ? 41.438 -1.075 -16.766 1 80.62 77 TYR B O 1
ATOM 3367 N N . THR B 1 78 ? 39.156 -0.977 -16.859 1 78.69 78 THR B N 1
ATOM 3368 C CA . THR B 1 78 ? 39.188 0.479 -16.766 1 78.69 78 THR B CA 1
ATOM 3369 C C . THR B 1 78 ? 38.656 0.944 -15.414 1 78.69 78 THR B C 1
ATOM 3371 O O . THR B 1 78 ? 38.844 2.1 -15.031 1 78.69 78 THR B O 1
ATOM 3374 N N . GLY B 1 79 ? 38.031 0.044 -14.625 1 81.06 79 GLY B N 1
ATOM 3375 C CA . GLY B 1 79 ? 37.375 0.442 -13.383 1 81.06 79 GLY B CA 1
ATOM 3376 C C . GLY B 1 79 ? 36 1.058 -13.586 1 81.06 79 GLY B C 1
ATOM 3377 O O . GLY B 1 79 ? 35.406 1.529 -12.633 1 81.06 79 GLY B O 1
ATOM 3378 N N . ASP B 1 80 ? 35.656 1.085 -14.852 1 84.06 80 ASP B N 1
ATOM 3379 C CA . ASP B 1 80 ? 34.344 1.614 -15.227 1 84.06 80 ASP B CA 1
ATOM 3380 C C . ASP B 1 80 ? 33.75 0.858 -16.422 1 84.06 80 ASP B C 1
ATOM 3382 O O . ASP B 1 80 ? 34.438 0.056 -17.047 1 84.06 80 ASP B O 1
ATOM 3386 N N . TYR B 1 81 ? 32.406 0.952 -16.531 1 86.31 81 TYR B N 1
ATOM 3387 C CA . TYR B 1 81 ? 31.797 0.415 -17.75 1 86.31 81 TYR B CA 1
ATOM 3388 C C . TYR B 1 81 ? 30.656 1.31 -18.219 1 86.31 81 TYR B C 1
ATOM 3390 O O . TYR B 1 81 ? 30.156 2.152 -17.469 1 86.31 81 TYR B O 1
ATOM 3398 N N . TYR B 1 82 ? 30.328 1.148 -19.562 1 78.94 82 TYR B N 1
ATOM 3399 C CA . TYR B 1 82 ? 29.25 1.93 -20.172 1 78.94 82 TYR B CA 1
ATOM 3400 C C . TYR B 1 82 ? 28.172 1.02 -20.75 1 78.94 82 TYR B C 1
ATOM 3402 O O . TYR B 1 82 ? 28.469 -0.075 -21.234 1 78.94 82 TYR B O 1
ATOM 3410 N N . VAL B 1 83 ? 26.953 1.481 -20.531 1 80.69 83 VAL B N 1
ATOM 3411 C CA . VAL B 1 83 ? 25.828 0.739 -21.094 1 80.69 83 VAL B CA 1
ATOM 3412 C C . VAL B 1 83 ? 25.547 1.215 -22.516 1 80.69 83 VAL B C 1
ATOM 3414 O O . VAL B 1 83 ? 25.266 2.393 -22.734 1 80.69 83 VAL B O 1
ATOM 3417 N N . PRO B 1 84 ? 25.781 0.343 -23.469 1 64.31 84 PRO B N 1
ATOM 3418 C CA . PRO B 1 84 ? 25.531 0.763 -24.844 1 64.31 84 PRO B CA 1
ATOM 3419 C C . PRO B 1 84 ? 24.047 0.944 -25.156 1 64.31 84 PRO B C 1
ATOM 3421 O O . PRO B 1 84 ? 23.203 0.249 -24.578 1 64.31 84 PRO B O 1
ATOM 3424 N N . TYR B 1 85 ? 23.5 2.104 -25.469 1 58.22 85 TYR B N 1
ATOM 3425 C CA . TYR B 1 85 ? 22.109 2.322 -25.859 1 58.22 85 TYR B CA 1
ATOM 3426 C C . TYR B 1 85 ? 21.766 1.5 -27.094 1 58.22 85 TYR B C 1
ATOM 3428 O O . TYR B 1 85 ? 22.469 1.547 -28.109 1 58.22 85 TYR B O 1
ATOM 3436 N N . PHE B 1 86 ? 21.203 0.385 -26.953 1 47.5 86 PHE B N 1
ATOM 3437 C CA . PHE B 1 86 ? 20.688 -0.256 -28.156 1 47.5 86 PHE B CA 1
ATOM 3438 C C . PHE B 1 86 ? 19.375 0.391 -28.594 1 47.5 86 PHE B C 1
ATOM 3440 O O . PHE B 1 86 ? 18.422 0.464 -27.828 1 47.5 86 PHE B O 1
ATOM 3447 N N . LEU B 1 87 ? 19.312 1.481 -29.469 1 40.72 87 LEU B N 1
ATOM 3448 C CA . LEU B 1 87 ? 18.062 1.777 -30.172 1 40.72 87 LEU B CA 1
ATOM 3449 C C . LEU B 1 87 ? 17.422 0.5 -30.703 1 40.72 87 LEU B C 1
ATOM 3451 O O . LEU B 1 87 ? 18.109 -0.398 -31.188 1 40.72 87 LEU B O 1
ATOM 3455 N N . PRO B 1 88 ? 16.219 0.229 -30.312 1 38.78 88 PRO B N 1
ATOM 3456 C CA . PRO B 1 88 ? 15.633 -0.86 -31.094 1 38.78 88 PRO B CA 1
ATOM 3457 C C . PRO B 1 88 ? 15.93 -0.739 -32.594 1 38.78 88 PRO B C 1
ATOM 3459 O O . PRO B 1 88 ? 15.992 0.371 -33.125 1 38.78 88 PRO B O 1
ATOM 3462 N N . MET B 1 89 ? 16.656 -1.623 -33.281 1 30.61 89 MET B N 1
ATOM 3463 C CA . MET B 1 89 ? 16.734 -1.697 -34.719 1 30.61 89 MET B CA 1
ATOM 3464 C C . MET B 1 89 ? 15.375 -1.457 -35.375 1 30.61 89 MET B C 1
ATOM 3466 O O . MET B 1 89 ? 14.406 -2.158 -35.062 1 30.61 89 MET B O 1
ATOM 3470 N N . LYS B 1 90 ? 14.953 -0.265 -35.938 1 30.48 90 LYS B N 1
ATOM 3471 C CA . LYS B 1 90 ? 14.039 -0.368 -37.062 1 30.48 90 LYS B CA 1
ATOM 3472 C C . LYS B 1 90 ? 14.445 -1.506 -38 1 30.48 90 LYS B C 1
ATOM 3474 O O . LYS B 1 90 ? 15.617 -1.878 -38.062 1 30.48 90 LYS B O 1
ATOM 3479 N N . GLY B 1 91 ? 13.508 -2.293 -38.719 1 25.97 91 GLY B N 1
ATOM 3480 C CA . GLY B 1 91 ? 13.836 -3.078 -39.906 1 25.97 91 GLY B CA 1
ATOM 3481 C C . GLY B 1 91 ? 14.922 -2.451 -40.75 1 25.97 91 GLY B C 1
ATOM 3482 O O . GLY B 1 91 ? 15.273 -1.285 -40.562 1 25.97 91 GLY B O 1
ATOM 3483 N N . SER B 1 92 ? 15.328 -3.061 -41.938 1 25.56 92 SER B N 1
ATOM 3484 C CA . SER B 1 92 ? 16.281 -2.939 -43.031 1 25.56 92 SER B CA 1
ATOM 3485 C C . SER B 1 92 ? 16.141 -1.592 -43.75 1 25.56 92 SER B C 1
ATOM 3487 O O . SER B 1 92 ? 16.188 -1.519 -44.969 1 25.56 92 SER B O 1
ATOM 3489 N N . ALA B 1 93 ? 15.578 -0.492 -43.688 1 24.42 93 ALA B N 1
ATOM 3490 C CA . ALA B 1 93 ? 15.977 0.328 -44.812 1 24.42 93 ALA B CA 1
ATOM 3491 C C . ALA B 1 93 ? 17.484 0.561 -44.844 1 24.42 93 ALA B C 1
ATOM 3493 O O . ALA B 1 93 ? 18.062 0.98 -43.812 1 24.42 93 ALA B O 1
ATOM 3494 N N . VAL B 1 94 ? 18.328 -0.014 -45.781 1 22.53 94 VAL B N 1
ATOM 3495 C CA . VAL B 1 94 ? 19.703 -0.053 -46.219 1 22.53 94 VAL B CA 1
ATOM 3496 C C . VAL B 1 94 ? 20.312 1.349 -46.156 1 22.53 94 VAL B C 1
ATOM 3498 O O . VAL B 1 94 ? 21.438 1.525 -45.719 1 22.53 94 VAL B O 1
ATOM 3501 N N . GLU B 1 95 ? 19.859 2.357 -47 1 22.59 95 GLU B N 1
ATOM 3502 C CA . GLU B 1 95 ? 20.844 3.021 -47.844 1 22.59 95 GLU B CA 1
ATOM 3503 C C . GLU B 1 95 ? 21.625 4.074 -47.031 1 22.59 95 GLU B C 1
ATOM 3505 O O . GLU B 1 95 ? 22.75 4.426 -47.406 1 22.59 95 GLU B O 1
ATOM 3510 N N . GLY B 1 96 ? 20.969 4.98 -46.188 1 20.17 96 GLY B N 1
ATOM 3511 C CA . GLY B 1 96 ? 21.484 6.32 -46.438 1 20.17 96 GLY B CA 1
ATOM 3512 C C . GLY B 1 96 ? 22.922 6.492 -46.031 1 20.17 96 GLY B C 1
ATOM 3513 O O . GLY B 1 96 ? 23.469 5.684 -45.281 1 20.17 96 GLY B O 1
ATOM 3514 N N . VAL B 1 97 ? 23.656 7.504 -46.719 1 19.39 97 VAL B N 1
ATOM 3515 C CA . VAL B 1 97 ? 24.953 8.109 -47.031 1 19.39 97 VAL B CA 1
ATOM 3516 C C . VAL B 1 97 ? 25.594 8.664 -45.75 1 19.39 97 VAL B C 1
ATOM 3518 O O . VAL B 1 97 ? 24.922 9.312 -44.938 1 19.39 97 VAL B O 1
ATOM 3521 N N . GLN B 1 98 ? 26.703 8.07 -45.375 1 19 98 GLN B N 1
ATOM 3522 C CA . GLN B 1 98 ? 27.797 8.383 -44.469 1 19 98 GLN B CA 1
ATOM 3523 C C . GLN B 1 98 ? 28.25 9.836 -44.625 1 19 98 GLN B C 1
ATOM 3525 O O . GLN B 1 98 ? 28.938 10.172 -45.594 1 19 98 GLN B O 1
ATOM 3530 N N . LYS B 1 99 ? 27.297 10.875 -44.406 1 19.92 99 LYS B N 1
ATOM 3531 C CA . LYS B 1 99 ? 27.938 12.188 -44.5 1 19.92 99 LYS B CA 1
ATOM 3532 C C . LYS B 1 99 ? 29.188 12.242 -43.625 1 19.92 99 LYS B C 1
ATOM 3534 O O . LYS B 1 99 ? 29.234 11.688 -42.531 1 19.92 99 LYS B O 1
ATOM 3539 N N . SER B 1 100 ? 30.312 12.602 -44.25 1 17.84 100 SER B N 1
ATOM 3540 C CA . SER B 1 100 ? 31.719 12.906 -44 1 17.84 100 SER B CA 1
ATOM 3541 C C . SER B 1 100 ? 31.875 13.875 -42.812 1 17.84 100 SER B C 1
ATOM 3543 O O . SER B 1 100 ? 30.984 14.688 -42.562 1 17.84 100 SER B O 1
ATOM 3545 N N . LEU B 1 101 ? 32.844 13.625 -41.875 1 18.67 101 LEU B N 1
ATOM 3546 C CA . LEU B 1 101 ? 33.531 14.078 -40.688 1 18.67 101 LEU B CA 1
ATOM 3547 C C . LEU B 1 101 ? 34.094 15.492 -40.875 1 18.67 101 LEU B C 1
ATOM 3549 O O . LEU B 1 101 ? 35.094 15.859 -40.281 1 18.67 101 LEU B O 1
ATOM 3553 N N . ASP B 1 102 ? 33.531 16.344 -41.812 1 18.23 102 ASP B N 1
ATOM 3554 C CA . ASP B 1 102 ? 34.562 17.375 -42 1 18.23 102 ASP B CA 1
ATOM 3555 C C . ASP B 1 102 ? 34.844 18.109 -40.688 1 18.23 102 ASP B C 1
ATOM 3557 O O . ASP B 1 102 ? 34 18.141 -39.781 1 18.23 102 ASP B O 1
ATOM 3561 N N . GLN B 1 103 ? 36.125 18.812 -40.562 1 18.22 103 GLN B N 1
ATOM 3562 C CA . GLN B 1 103 ? 37.188 19.438 -39.781 1 18.22 103 GLN B CA 1
ATOM 3563 C C . GLN B 1 103 ? 36.719 20.75 -39.156 1 18.22 103 GLN B C 1
ATOM 3565 O O . GLN B 1 103 ? 37 21.828 -39.688 1 18.22 103 GLN B O 1
ATOM 3570 N N . ALA B 1 104 ? 35.5 21.016 -38.906 1 17.97 104 ALA B N 1
ATOM 3571 C CA . ALA B 1 104 ? 35.406 22.469 -38.75 1 17.97 104 ALA B CA 1
ATOM 3572 C C . ALA B 1 104 ? 36.375 22.953 -37.656 1 17.97 104 ALA B C 1
ATOM 3574 O O . ALA B 1 104 ? 36.719 22.203 -36.75 1 17.97 104 ALA B O 1
ATOM 3575 N N . GLU B 1 105 ? 36.719 24.312 -37.688 1 18.42 105 GLU B N 1
ATOM 3576 C CA . GLU B 1 105 ? 37.656 25.391 -37.375 1 18.42 105 GLU B CA 1
ATOM 3577 C C . GLU B 1 105 ? 37.656 25.719 -35.875 1 18.42 105 GLU B C 1
ATOM 3579 O O . GLU B 1 105 ? 36.656 25.422 -35.188 1 18.42 105 GLU B O 1
ATOM 3584 N N . ASN B 1 106 ? 38.688 26.484 -35.375 1 18.89 106 ASN B N 1
ATOM 3585 C CA . ASN B 1 106 ? 39.562 26.875 -34.281 1 18.89 106 ASN B CA 1
ATOM 3586 C C . ASN B 1 106 ? 38.875 27.766 -33.281 1 18.89 106 ASN B C 1
ATOM 3588 O O . ASN B 1 106 ? 39.469 28.219 -32.312 1 18.89 106 ASN B O 1
ATOM 3592 N N . ASN B 1 107 ? 37.625 28.328 -33.531 1 18.75 107 ASN B N 1
ATOM 3593 C CA . ASN B 1 107 ? 37.656 29.672 -32.969 1 18.75 107 ASN B CA 1
ATOM 3594 C C . ASN B 1 107 ? 37.688 29.625 -31.438 1 18.75 107 ASN B C 1
ATOM 3596 O O . ASN B 1 107 ? 36.875 28.938 -30.828 1 18.75 107 ASN B O 1
ATOM 3600 N N . VAL B 1 108 ? 38.75 30.141 -30.75 1 20.02 108 VAL B N 1
ATOM 3601 C CA . VAL B 1 108 ? 39.438 30.25 -29.469 1 20.02 108 VAL B CA 1
ATOM 3602 C C . VAL B 1 108 ? 38.531 30.891 -28.422 1 20.02 108 VAL B C 1
ATOM 3604 O O . VAL B 1 108 ? 38.719 30.703 -27.219 1 20.02 108 VAL B O 1
ATOM 3607 N N . ASP B 1 109 ? 37.625 31.891 -28.812 1 19.61 109 ASP B N 1
ATOM 3608 C CA . ASP B 1 109 ? 37.906 33.062 -28 1 19.61 109 ASP B CA 1
ATOM 3609 C C . ASP B 1 109 ? 37.5 32.844 -26.547 1 19.61 109 ASP B C 1
ATOM 3611 O O . ASP B 1 109 ? 38.312 33.062 -25.625 1 19.61 109 ASP B O 1
ATOM 3615 N N . GLU B 1 110 ? 36.312 33.5 -26.109 1 21.06 110 GLU B N 1
ATOM 3616 C CA . GLU B 1 110 ? 36.312 34.531 -25.062 1 21.06 110 GLU B CA 1
ATOM 3617 C C . GLU B 1 110 ? 36.125 33.906 -23.688 1 21.06 110 GLU B C 1
ATOM 3619 O O . GLU B 1 110 ? 35.406 32.906 -23.547 1 21.06 110 GLU B O 1
ATOM 3624 N N . PRO B 1 111 ? 36.906 34.344 -22.656 1 22.69 111 PRO B N 1
ATOM 3625 C CA . PRO B 1 111 ? 37.156 33.875 -21.281 1 22.69 111 PRO B CA 1
ATOM 3626 C C . PRO B 1 111 ? 35.938 33.969 -20.375 1 22.69 111 PRO B C 1
ATOM 3628 O O . PRO B 1 111 ? 35.375 35.062 -20.188 1 22.69 111 PRO B O 1
ATOM 3631 N N . PRO B 1 112 ? 34.875 33.125 -20.562 1 20.02 112 PRO B N 1
ATOM 3632 C CA . PRO B 1 112 ? 33.688 33.594 -19.812 1 20.02 112 PRO B CA 1
ATOM 3633 C C . PRO B 1 112 ? 34 33.844 -18.328 1 20.02 112 PRO B C 1
ATOM 3635 O O . PRO B 1 112 ? 34.938 33.281 -17.781 1 20.02 112 PRO B O 1
ATOM 3638 N N . SER B 1 113 ? 33.469 34.969 -17.766 1 20.42 113 SER B N 1
ATOM 3639 C CA . SER B 1 113 ? 33.531 35.719 -16.516 1 20.42 113 SER B CA 1
ATOM 3640 C C . SER B 1 113 ? 33.125 34.875 -15.32 1 20.42 113 SER B C 1
ATOM 3642 O O . SER B 1 113 ? 32.406 33.906 -15.484 1 20.42 113 SER B O 1
ATOM 3644 N N . PRO B 1 114 ? 33.719 35.219 -14.109 1 20.45 114 PRO B N 1
ATOM 3645 C CA . PRO B 1 114 ? 33.938 34.594 -12.805 1 20.45 114 PRO B CA 1
ATOM 3646 C C . PRO B 1 114 ? 32.625 34.375 -12.031 1 20.45 114 PRO B C 1
ATOM 3648 O O . PRO B 1 114 ? 31.906 35.344 -11.773 1 20.45 114 PRO B O 1
ATOM 3651 N N . LEU B 1 115 ? 31.766 33.469 -12.438 1 18.31 115 LEU B N 1
ATOM 3652 C CA . LEU B 1 115 ? 30.484 33.344 -11.75 1 18.31 115 LEU B CA 1
ATOM 3653 C C . LEU B 1 115 ? 30.672 33.281 -10.234 1 18.31 115 LEU B C 1
ATOM 3655 O O . LEU B 1 115 ? 31.562 32.594 -9.742 1 18.31 115 LEU B O 1
ATOM 3659 N N . SER B 1 116 ? 30.062 34.281 -9.5 1 18.95 116 SER B N 1
ATOM 3660 C CA . SER B 1 116 ? 29.969 34.719 -8.109 1 18.95 116 SER B CA 1
ATOM 3661 C C . SER B 1 116 ? 29.594 33.562 -7.188 1 18.95 116 SER B C 1
ATOM 3663 O O . SER B 1 116 ? 28.969 32.594 -7.625 1 18.95 116 SER B O 1
ATOM 3665 N N . THR B 1 117 ? 30.125 33.594 -5.918 1 18.41 117 THR B N 1
ATOM 3666 C CA . THR B 1 117 ? 30.391 32.844 -4.691 1 18.41 117 THR B CA 1
ATOM 3667 C C . THR B 1 117 ? 29.094 32.531 -3.961 1 18.41 117 THR B C 1
ATOM 3669 O O . THR B 1 117 ? 28.469 33.406 -3.373 1 18.41 117 THR B O 1
ATOM 3672 N N . LEU B 1 118 ? 28.078 31.938 -4.535 1 18.27 118 LEU B N 1
ATOM 3673 C CA . LEU B 1 118 ? 26.859 31.812 -3.752 1 18.27 118 LEU B CA 1
ATOM 3674 C C . LEU B 1 118 ? 27.141 31.125 -2.414 1 18.27 118 LEU B C 1
ATOM 3676 O O . LEU B 1 118 ? 27.828 30.125 -2.361 1 18.27 118 LEU B O 1
ATOM 3680 N N . SER B 1 119 ? 26.906 31.812 -1.271 1 18.67 119 SER B N 1
ATOM 3681 C CA . SER B 1 119 ? 27.062 31.641 0.17 1 18.67 119 SER B CA 1
ATOM 3682 C C . SER B 1 119 ? 26.438 30.344 0.644 1 18.67 119 SER B C 1
ATOM 3684 O O . SER B 1 119 ? 25.391 29.922 0.128 1 18.67 119 SER B O 1
ATOM 3686 N N . THR B 1 120 ? 27.219 29.5 1.29 1 19.53 120 THR B N 1
ATOM 3687 C CA . THR B 1 120 ? 27.188 28.188 1.916 1 19.53 120 THR B CA 1
ATOM 3688 C C . THR B 1 120 ? 26.172 28.141 3.057 1 19.53 120 THR B C 1
ATOM 3690 O O . THR B 1 120 ? 26.422 28.703 4.133 1 19.53 120 THR B O 1
ATOM 3693 N N . CYS B 1 121 ? 24.906 28.609 2.887 1 19.16 121 CYS B N 1
ATOM 3694 C CA . CYS B 1 121 ? 24.078 28.578 4.078 1 19.16 121 CYS B CA 1
ATOM 3695 C C . CYS B 1 121 ? 24.203 27.25 4.809 1 19.16 121 CYS B C 1
ATOM 3697 O O . CYS B 1 121 ? 24.156 26.188 4.191 1 19.16 121 CYS B O 1
ATOM 3699 N N . ASP B 1 122 ? 24.812 27.25 5.961 1 20.22 122 ASP B N 1
ATOM 3700 C CA . ASP B 1 122 ? 25.156 26.328 7.047 1 20.22 122 ASP B CA 1
ATOM 3701 C C . ASP B 1 122 ? 23.953 25.469 7.438 1 20.22 122 ASP B C 1
ATOM 3703 O O . ASP B 1 122 ? 22.969 25.984 7.969 1 20.22 122 ASP B O 1
ATOM 3707 N N . ALA B 1 123 ? 23.516 24.672 6.656 1 23.39 123 ALA B N 1
ATOM 3708 C CA . ALA B 1 123 ? 22.422 23.797 7.055 1 23.39 123 ALA B CA 1
ATOM 3709 C C . ALA B 1 123 ? 22.703 23.141 8.398 1 23.39 123 ALA B C 1
ATOM 3711 O O . ALA B 1 123 ? 23.812 22.641 8.633 1 23.39 123 ALA B O 1
ATOM 3712 N N . LEU B 1 124 ? 22.094 23.625 9.469 1 22.97 124 LEU B N 1
ATOM 3713 C CA . LEU B 1 124 ? 22.141 23.125 10.836 1 22.97 124 LEU B CA 1
ATOM 3714 C C . LEU B 1 124 ? 22.141 21.609 10.867 1 22.97 124 LEU B C 1
ATOM 3716 O O . LEU B 1 124 ? 21.562 20.969 9.984 1 22.97 124 LEU B O 1
ATOM 3720 N N . PRO B 1 125 ? 23.125 21 11.484 1 24.83 125 PRO B N 1
ATOM 3721 C CA . PRO B 1 125 ? 23.328 19.562 11.641 1 24.83 125 PRO B CA 1
ATOM 3722 C C . PRO B 1 125 ? 22.062 18.828 12.086 1 24.83 125 PRO B C 1
ATOM 3724 O O . PRO B 1 125 ? 21.234 19.391 12.82 1 24.83 125 PRO B O 1
ATOM 3727 N N . PRO B 1 126 ? 21.5 18.031 11.297 1 24.69 126 PRO B N 1
ATOM 3728 C CA . PRO B 1 126 ? 20.328 17.297 11.758 1 24.69 126 PRO B CA 1
ATOM 3729 C C . PRO B 1 126 ? 20.516 16.719 13.156 1 24.69 126 PRO B C 1
ATOM 3731 O O . PRO B 1 126 ? 21.641 16.375 13.539 1 24.69 126 PRO B O 1
ATOM 3734 N N . THR B 1 127 ? 19.984 17.312 14.164 1 25 127 THR B N 1
ATOM 3735 C CA . THR B 1 127 ? 19.938 16.766 15.516 1 25 127 THR B CA 1
ATOM 3736 C C . THR B 1 127 ? 19.781 15.25 15.477 1 25 127 THR B C 1
ATOM 3738 O O . THR B 1 127 ? 18.953 14.727 14.719 1 25 127 THR B O 1
ATOM 3741 N N . GLU B 1 128 ? 20.781 14.5 15.906 1 26.88 128 GLU B N 1
ATOM 3742 C CA . GLU B 1 128 ? 20.906 13.078 16.188 1 26.88 128 GLU B CA 1
ATOM 3743 C C . GLU B 1 128 ? 19.688 12.539 16.938 1 26.88 128 GLU B C 1
ATOM 3745 O O . GLU B 1 128 ? 19.562 12.719 18.141 1 26.88 128 GLU B O 1
ATOM 3750 N N . SER B 1 129 ? 18.5 12.812 16.562 1 25.89 129 SER B N 1
ATOM 3751 C CA . SER B 1 129 ? 17.469 12.172 17.359 1 25.89 129 SER B CA 1
ATOM 3752 C C . SER B 1 129 ? 17.828 10.727 17.688 1 25.89 129 SER B C 1
ATOM 3754 O O . SER B 1 129 ? 18.406 10.023 16.859 1 25.89 129 SER B O 1
ATOM 3756 N N . SER B 1 130 ? 18.125 10.375 18.922 1 27.22 130 SER B N 1
ATOM 3757 C CA . SER B 1 130 ? 18.344 9.094 19.578 1 27.22 130 SER B CA 1
ATOM 3758 C C . SER B 1 130 ? 17.547 7.984 18.922 1 27.22 130 SER B C 1
ATOM 3760 O O . SER B 1 130 ? 16.359 8.156 18.609 1 27.22 130 SER B O 1
ATOM 3762 N N . LEU B 1 131 ? 18.172 7.098 18.234 1 29 131 LEU B N 1
ATOM 3763 C CA . LEU B 1 131 ? 17.797 5.781 17.719 1 29 131 LEU B CA 1
ATOM 3764 C C . LEU B 1 131 ? 17.016 4.992 18.766 1 29 131 LEU B C 1
ATOM 3766 O O . LEU B 1 131 ? 17.625 4.301 19.594 1 29 131 LEU B O 1
ATOM 3770 N N . LEU B 1 132 ? 16.156 5.586 19.547 1 28.23 132 LEU B N 1
ATOM 3771 C CA . LEU B 1 132 ? 15.453 4.613 20.375 1 28.23 132 LEU B CA 1
ATOM 3772 C C . LEU B 1 132 ? 15.078 3.377 19.562 1 28.23 132 LEU B C 1
ATOM 3774 O O . LEU B 1 132 ? 14.75 3.482 18.375 1 28.23 132 LEU B O 1
ATOM 3778 N N . GLU B 1 133 ? 15.539 2.123 19.812 1 34.03 133 GLU B N 1
ATOM 3779 C CA . GLU B 1 133 ? 15.297 0.734 19.438 1 34.03 133 GLU B CA 1
ATOM 3780 C C . GLU B 1 133 ? 13.844 0.516 19.031 1 34.03 133 GLU B C 1
ATOM 3782 O O . GLU B 1 133 ? 13.266 -0.531 19.312 1 34.03 133 GLU B O 1
ATOM 3787 N N . GLY B 1 134 ? 13.008 1.484 18.875 1 33.12 134 GLY B N 1
ATOM 3788 C CA . GLY B 1 134 ? 11.57 1.313 18.766 1 33.12 134 GLY B CA 1
ATOM 3789 C C . GLY B 1 134 ? 11.156 0.632 17.469 1 33.12 134 GLY B C 1
ATOM 3790 O O . GLY B 1 134 ? 12.008 0.305 16.641 1 33.12 134 GLY B O 1
ATOM 3791 N N . ASP B 1 135 ? 9.727 0.428 17.141 1 40.97 135 ASP B N 1
ATOM 3792 C CA . ASP B 1 135 ? 8.961 -0.351 16.172 1 40.97 135 ASP B CA 1
ATOM 3793 C C . ASP B 1 135 ? 9.258 0.112 14.742 1 40.97 135 ASP B C 1
ATOM 3795 O O . ASP B 1 135 ? 8.961 1.254 14.383 1 40.97 135 ASP B O 1
ATOM 3799 N N . THR B 1 136 ? 10.312 -0.287 14.18 1 47.72 136 THR B N 1
ATOM 3800 C CA . THR B 1 136 ? 10.773 -0.111 12.812 1 47.72 136 THR B CA 1
ATOM 3801 C C . THR B 1 136 ? 9.594 0.078 11.859 1 47.72 136 THR B C 1
ATOM 3803 O O . THR B 1 136 ? 9.758 0.578 10.75 1 47.72 136 THR B O 1
ATOM 3806 N N . THR B 1 137 ? 8.359 -0.405 12.188 1 51.72 137 THR B N 1
ATOM 3807 C CA . THR B 1 137 ? 7.227 -0.347 11.273 1 51.72 137 THR B CA 1
ATOM 3808 C C . THR B 1 137 ? 6.703 1.08 11.148 1 51.72 137 THR B C 1
ATOM 3810 O O . THR B 1 137 ? 5.945 1.393 10.227 1 51.72 137 THR B O 1
ATOM 3813 N N . LYS B 1 138 ? 7.137 1.976 12.047 1 56.22 138 LYS B N 1
ATOM 3814 C CA . LYS B 1 138 ? 6.562 3.318 12.055 1 56.22 138 LYS B CA 1
ATOM 3815 C C . LYS B 1 138 ? 7.5 4.316 11.375 1 56.22 138 LYS B C 1
ATOM 3817 O O . LYS B 1 138 ? 7.215 5.516 11.336 1 56.22 138 LYS B O 1
ATOM 3822 N N . ARG B 1 139 ? 8.664 3.764 10.836 1 56.84 139 ARG B N 1
ATOM 3823 C CA . ARG B 1 139 ? 9.609 4.668 10.195 1 56.84 139 ARG B CA 1
ATOM 3824 C C . ARG B 1 139 ? 9.328 4.789 8.703 1 56.84 139 ARG B C 1
ATOM 3826 O O . ARG B 1 139 ? 8.977 3.803 8.047 1 56.84 139 ARG B O 1
ATOM 3833 N N . PRO B 1 140 ? 9.398 6.039 8.148 1 63.41 140 PRO B N 1
ATOM 3834 C CA . PRO B 1 140 ? 9.219 6.207 6.703 1 63.41 140 PRO B CA 1
ATOM 3835 C C . PRO B 1 140 ? 10.258 5.441 5.887 1 63.41 140 PRO B C 1
ATOM 3837 O O . PRO B 1 140 ? 11.297 5.047 6.422 1 63.41 140 PRO B O 1
ATOM 3840 N N . LEU B 1 141 ? 9.859 5.145 4.77 1 61.78 141 LEU B N 1
ATOM 3841 C CA . LEU B 1 141 ? 10.781 4.453 3.881 1 61.78 141 LEU B CA 1
ATOM 3842 C C . LEU B 1 141 ? 12 5.32 3.574 1 61.78 141 LEU B C 1
ATOM 3844 O O . LEU B 1 141 ? 11.867 6.535 3.4 1 61.78 141 LEU B O 1
ATOM 3848 N N . THR B 1 142 ? 13.227 4.672 3.607 1 61.25 142 THR B N 1
ATOM 3849 C CA . THR B 1 142 ? 14.469 5.352 3.244 1 61.25 142 THR B CA 1
ATOM 3850 C C . THR B 1 142 ? 14.445 5.77 1.777 1 61.25 142 THR B C 1
ATOM 3852 O O . THR B 1 142 ? 14.07 4.984 0.907 1 61.25 142 THR B O 1
ATOM 3855 N N . PRO B 1 143 ? 14.781 7.062 1.585 1 62.44 143 PRO B N 1
ATOM 3856 C CA . PRO B 1 143 ? 14.867 7.492 0.187 1 62.44 143 PRO B CA 1
ATOM 3857 C C . PRO B 1 143 ? 15.844 6.652 -0.631 1 62.44 143 PRO B C 1
ATOM 3859 O O . PRO B 1 143 ? 16.812 6.109 -0.083 1 62.44 143 PRO B O 1
ATOM 3862 N N . ILE B 1 144 ? 15.531 6.5 -1.879 1 61.94 144 ILE B N 1
ATOM 3863 C CA . ILE B 1 144 ? 16.25 5.613 -2.789 1 61.94 144 ILE B CA 1
ATOM 3864 C C . ILE B 1 144 ? 17.734 5.949 -2.766 1 61.94 144 ILE B C 1
ATOM 3866 O O . ILE B 1 144 ? 18.578 5.051 -2.797 1 61.94 144 ILE B O 1
ATOM 3870 N N . ARG B 1 145 ? 18.062 7.215 -2.654 1 62.25 145 ARG B N 1
ATOM 3871 C CA . ARG B 1 145 ? 19.453 7.676 -2.697 1 62.25 145 ARG B CA 1
ATOM 3872 C C . ARG B 1 145 ? 20.234 7.141 -1.508 1 62.25 145 ARG B C 1
ATOM 3874 O O . ARG B 1 145 ? 21.453 6.945 -1.601 1 62.25 145 ARG B O 1
ATOM 3881 N N . ASN B 1 146 ? 19.484 6.867 -0.458 1 63.28 146 ASN B N 1
ATOM 3882 C CA . ASN B 1 146 ? 20.141 6.461 0.78 1 63.28 146 ASN B CA 1
ATOM 3883 C C . ASN B 1 146 ? 20.047 4.957 1 1 63.28 146 ASN B C 1
ATOM 3885 O O . ASN B 1 146 ? 20.422 4.457 2.066 1 63.28 146 ASN B O 1
ATOM 3889 N N . CYS B 1 147 ? 19.547 4.367 0.058 1 58.06 147 CYS B N 1
ATOM 3890 C CA . CYS B 1 147 ? 19.359 2.934 0.227 1 58.06 147 CYS B CA 1
ATOM 3891 C C . CYS B 1 147 ? 20.672 2.184 0.145 1 58.06 147 CYS B C 1
ATOM 3893 O O . CYS B 1 147 ? 20.781 1.041 0.595 1 58.06 147 CYS B O 1
ATOM 3895 N N . VAL B 1 148 ? 21.641 2.846 -0.568 1 58 148 VAL B N 1
ATOM 3896 C CA . VAL B 1 148 ? 22.922 2.18 -0.713 1 58 148 VAL B CA 1
ATOM 3897 C C . VAL B 1 148 ? 24 2.963 0.04 1 58 148 VAL B C 1
ATOM 3899 O O . VAL B 1 148 ? 24 4.195 0.035 1 58 148 VAL B O 1
ATOM 3902 N N . LYS B 1 149 ? 24.656 2.404 1.034 1 48.25 149 LYS B N 1
ATOM 3903 C CA . LYS B 1 149 ? 25.703 3.008 1.849 1 48.25 149 LYS B CA 1
ATOM 3904 C C . LYS B 1 149 ? 26.734 3.723 0.977 1 48.25 149 LYS B C 1
ATOM 3906 O O . LYS B 1 149 ? 27.391 4.66 1.43 1 48.25 149 LYS B O 1
ATOM 3911 N N . ALA B 1 150 ? 26.969 3.291 -0.126 1 45.5 150 ALA B N 1
ATOM 3912 C CA . ALA B 1 150 ? 28.078 3.855 -0.887 1 45.5 150 ALA B CA 1
ATOM 3913 C C . ALA B 1 150 ? 27.719 5.23 -1.439 1 45.5 150 ALA B C 1
ATOM 3915 O O . ALA B 1 150 ? 26.609 5.441 -1.931 1 45.5 150 ALA B O 1
ATOM 3916 N N . GLY B 1 151 ? 28.328 6.316 -0.814 1 42.62 151 GLY B N 1
ATOM 3917 C CA . GLY B 1 151 ? 28.203 7.711 -1.213 1 42.62 151 GLY B CA 1
ATOM 3918 C C . GLY B 1 151 ? 28 7.887 -2.705 1 42.62 151 GLY B C 1
ATOM 3919 O O . GLY B 1 151 ? 28.312 6.996 -3.494 1 42.62 151 GLY B O 1
ATOM 3920 N N . PHE B 1 152 ? 26.828 8.609 -3.045 1 44.56 152 PHE B N 1
ATOM 3921 C CA . PHE B 1 152 ? 26.688 9 -4.441 1 44.56 152 PHE B CA 1
ATOM 3922 C C . PHE B 1 152 ? 28.031 9.469 -5 1 44.56 152 PHE B C 1
ATOM 3924 O O . PHE B 1 152 ? 28.781 10.188 -4.324 1 44.56 152 PHE B O 1
ATOM 3931 N N . PRO B 1 153 ? 28.656 8.82 -5.781 1 38.34 153 PRO B N 1
ATOM 3932 C CA . PRO B 1 153 ? 29.828 9.508 -6.312 1 38.34 153 PRO B CA 1
ATOM 3933 C C . PRO B 1 153 ? 29.594 10.992 -6.566 1 38.34 153 PRO B C 1
ATOM 3935 O O . PRO B 1 153 ? 28.531 11.367 -7.082 1 38.34 153 PRO B O 1
ATOM 3938 N N . VAL B 1 154 ? 29.969 11.867 -5.625 1 33.66 154 VAL B N 1
ATOM 3939 C CA . VAL B 1 154 ? 29.922 13.32 -5.758 1 33.66 154 VAL B CA 1
ATOM 3940 C C . VAL B 1 154 ? 30.234 13.719 -7.199 1 33.66 154 VAL B C 1
ATOM 3942 O O . VAL B 1 154 ? 29.844 14.805 -7.641 1 33.66 154 VAL B O 1
ATOM 3945 N N . GLU B 1 155 ? 31.516 13.297 -7.695 1 32.38 155 GLU B N 1
ATOM 3946 C CA . GLU B 1 155 ? 32.062 13.953 -8.875 1 32.38 155 GLU B CA 1
ATOM 3947 C C . GLU B 1 155 ? 31.188 13.719 -10.102 1 32.38 155 GLU B C 1
ATOM 3949 O O . GLU B 1 155 ? 30.625 12.633 -10.266 1 32.38 155 GLU B O 1
ATOM 3954 N N . ASN B 1 156 ? 30.625 14.773 -10.672 1 32.69 156 ASN B N 1
ATOM 3955 C CA . ASN B 1 156 ? 30.266 14.922 -12.086 1 32.69 156 ASN B CA 1
ATOM 3956 C C . ASN B 1 156 ? 31.109 14 -12.969 1 32.69 156 ASN B C 1
ATOM 3958 O O . ASN B 1 156 ? 31.953 14.469 -13.727 1 32.69 156 ASN B O 1
ATOM 3962 N N . MET B 1 157 ? 31.953 13.188 -12.438 1 31.28 157 MET B N 1
ATOM 3963 C CA . MET B 1 157 ? 32.812 12.578 -13.445 1 31.28 157 MET B CA 1
ATOM 3964 C C . MET B 1 157 ? 32 12.055 -14.617 1 31.28 157 MET B C 1
ATOM 3966 O O . MET B 1 157 ? 30.984 11.406 -14.422 1 31.28 157 MET B O 1
ATOM 3970 N N . LYS B 1 158 ? 32.156 12.641 -15.789 1 33.31 158 LYS B N 1
ATOM 3971 C CA . LYS B 1 158 ? 31.938 12.094 -17.125 1 33.31 158 LYS B CA 1
ATOM 3972 C C . LYS B 1 158 ? 32.188 10.586 -17.141 1 33.31 158 LYS B C 1
ATOM 3974 O O . LYS B 1 158 ? 33.312 10.141 -17.297 1 33.31 158 LYS B O 1
ATOM 3979 N N . THR B 1 159 ? 31.984 9.891 -16.219 1 32.94 159 THR B N 1
ATOM 3980 C CA . THR B 1 159 ? 32.344 8.492 -16.375 1 32.94 159 THR B CA 1
ATOM 3981 C C . THR B 1 159 ? 31.891 7.969 -17.734 1 32.94 159 THR B C 1
ATOM 3983 O O . THR B 1 159 ? 31 8.555 -18.359 1 32.94 159 THR B O 1
ATOM 3986 N N . ALA B 1 160 ? 32.688 7.273 -18.391 1 32 160 ALA B N 1
ATOM 3987 C CA . ALA B 1 160 ? 32.219 6.633 -19.609 1 32 160 ALA B CA 1
ATOM 3988 C C . ALA B 1 160 ? 30.75 6.219 -19.484 1 32 160 ALA B C 1
ATOM 3990 O O . ALA B 1 160 ? 30.172 5.641 -20.422 1 32 160 ALA B O 1
ATOM 3991 N N . ALA B 1 161 ? 30.234 6.039 -18.266 1 35.28 161 ALA B N 1
ATOM 3992 C CA . ALA B 1 161 ? 28.781 5.93 -18.203 1 35.28 161 ALA B CA 1
ATOM 3993 C C . ALA B 1 161 ? 28.109 7.258 -18.547 1 35.28 161 ALA B C 1
ATOM 3995 O O . ALA B 1 161 ? 28.406 8.289 -17.922 1 35.28 161 ALA B O 1
ATOM 3996 N N . GLY B 1 162 ? 27.922 7.617 -19.703 1 35.53 162 GLY B N 1
ATOM 3997 C CA . GLY B 1 162 ? 27.234 8.758 -20.281 1 35.53 162 GLY B CA 1
ATOM 3998 C C . GLY B 1 162 ? 26.219 9.383 -19.359 1 35.53 162 GLY B C 1
ATOM 3999 O O . GLY B 1 162 ? 25.797 8.766 -18.375 1 35.53 162 GLY B O 1
ATOM 4000 N N . PHE B 1 163 ? 26.438 10.688 -19.062 1 36.59 163 PHE B N 1
ATOM 4001 C CA . PHE B 1 163 ? 25.406 11.531 -18.469 1 36.59 163 PHE B CA 1
ATOM 4002 C C . PHE B 1 163 ? 24.016 11.062 -18.875 1 36.59 163 PHE B C 1
ATOM 4004 O O . PHE B 1 163 ? 23.75 10.883 -20.062 1 36.59 163 PHE B O 1
ATOM 4011 N N . VAL B 1 164 ? 23.594 10.086 -18.172 1 41.97 164 VAL B N 1
ATOM 4012 C CA . VAL B 1 164 ? 22.188 9.984 -18.516 1 41.97 164 VAL B CA 1
ATOM 4013 C C . VAL B 1 164 ? 21.531 11.367 -18.469 1 41.97 164 VAL B C 1
ATOM 4015 O O . VAL B 1 164 ? 21.359 11.938 -17.391 1 41.97 164 VAL B O 1
ATOM 4018 N N . VAL B 1 165 ? 22.078 12.352 -19.234 1 40.84 165 VAL B N 1
ATOM 4019 C CA . VAL B 1 165 ? 21.281 13.555 -19.406 1 40.84 165 VAL B CA 1
ATOM 4020 C C . VAL B 1 165 ? 19.844 13.164 -19.766 1 40.84 165 VAL B C 1
ATOM 4022 O O . VAL B 1 165 ? 19.594 12.57 -20.812 1 40.84 165 VAL B O 1
ATOM 4025 N N . VAL B 1 166 ? 19.141 12.875 -18.766 1 42.22 166 VAL B N 1
ATOM 4026 C CA . VAL B 1 166 ? 17.719 12.602 -18.969 1 42.22 166 VAL B CA 1
ATOM 4027 C C . VAL B 1 166 ? 17.031 13.836 -19.562 1 42.22 166 VAL B C 1
ATOM 4029 O O . VAL B 1 166 ? 16.922 14.875 -18.906 1 42.22 166 VAL B O 1
ATOM 4032 N N . LYS B 1 167 ? 17.344 14.117 -20.844 1 42.84 167 LYS B N 1
ATOM 4033 C CA . LYS B 1 167 ? 16.375 14.984 -21.5 1 42.84 167 LYS B CA 1
ATOM 4034 C C . LYS B 1 167 ? 15 14.328 -21.562 1 42.84 167 LYS B C 1
ATOM 4036 O O . LYS B 1 167 ? 14.898 13.102 -21.672 1 42.84 167 LYS B O 1
ATOM 4041 N N . ASP B 1 168 ? 14.008 14.945 -21.156 1 54.47 168 ASP B N 1
ATOM 4042 C CA . ASP B 1 168 ? 12.586 14.625 -21.047 1 54.47 168 ASP B CA 1
ATOM 4043 C C . ASP B 1 168 ? 12.078 13.969 -22.328 1 54.47 168 ASP B C 1
ATOM 4045 O O . ASP B 1 168 ? 10.914 14.141 -22.703 1 54.47 168 ASP B O 1
ATOM 4049 N N . SER B 1 169 ? 13.039 13.344 -23.125 1 57.94 169 SER B N 1
ATOM 4050 C CA . SER B 1 169 ? 12.477 12.727 -24.328 1 57.94 169 SER B CA 1
ATOM 4051 C C . SER B 1 169 ? 12.172 11.25 -24.094 1 57.94 169 SER B C 1
ATOM 4053 O O . SER B 1 169 ? 12.68 10.641 -23.156 1 57.94 169 SER B O 1
ATOM 4055 N N . GLU B 1 170 ? 11.164 10.773 -24.766 1 60.22 170 GLU B N 1
ATOM 4056 C CA . GLU B 1 170 ? 10.773 9.367 -24.797 1 60.22 170 GLU B CA 1
ATOM 4057 C C . GLU B 1 170 ? 11.992 8.461 -24.938 1 60.22 170 GLU B C 1
ATOM 4059 O O . GLU B 1 170 ? 12.047 7.391 -24.328 1 60.22 170 GLU B O 1
ATOM 4064 N N . HIS B 1 171 ? 12.852 8.914 -25.688 1 59.84 171 HIS B N 1
ATOM 4065 C CA . HIS B 1 171 ? 14.102 8.18 -25.906 1 59.84 171 HIS B CA 1
ATOM 4066 C C . HIS B 1 171 ? 14.898 8.062 -24.609 1 59.84 171 HIS B C 1
ATOM 4068 O O . HIS B 1 171 ? 15.477 7.008 -24.328 1 59.84 171 HIS B O 1
ATOM 4074 N N . ASP B 1 172 ? 14.672 9.039 -23.859 1 67.5 172 ASP B N 1
ATOM 4075 C CA . ASP B 1 172 ? 15.445 9.07 -22.609 1 67.5 172 ASP B CA 1
ATOM 4076 C C . ASP B 1 172 ? 14.922 8.047 -21.609 1 67.5 172 ASP B C 1
ATOM 4078 O O . ASP B 1 172 ? 15.703 7.406 -20.906 1 67.5 172 ASP B O 1
ATOM 4082 N N . LYS B 1 173 ? 13.734 7.738 -21.859 1 73 173 LYS B N 1
ATOM 4083 C CA . LYS B 1 173 ? 13.133 6.82 -20.891 1 73 173 LYS B CA 1
ATOM 4084 C C . LYS B 1 173 ? 13.508 5.375 -21.203 1 73 173 LYS B C 1
ATOM 4086 O O . LYS B 1 173 ? 13.727 4.57 -20.297 1 73 173 LYS B O 1
ATOM 4091 N N . HIS B 1 174 ? 13.602 5.07 -22.453 1 77.88 174 HIS B N 1
ATOM 4092 C CA . HIS B 1 174 ? 14.031 3.736 -22.859 1 77.88 174 HIS B CA 1
ATOM 4093 C C . HIS B 1 174 ? 15.484 3.486 -22.469 1 77.88 174 HIS B C 1
ATOM 4095 O O . HIS B 1 174 ? 15.836 2.387 -22.031 1 77.88 174 HIS B O 1
ATOM 4101 N N . VAL B 1 175 ? 16.172 4.586 -22.594 1 78.69 175 VAL B N 1
ATOM 4102 C CA . VAL B 1 175 ? 17.594 4.484 -22.281 1 78.69 175 VAL B CA 1
ATOM 4103 C C . VAL B 1 175 ? 17.781 4.246 -20.781 1 78.69 175 VAL B C 1
ATOM 4105 O O . VAL B 1 175 ? 18.594 3.422 -20.359 1 78.69 175 VAL B O 1
ATOM 4108 N N . ILE B 1 176 ? 16.984 4.84 -20.078 1 82.94 176 ILE B N 1
ATOM 4109 C CA . ILE B 1 176 ? 17.047 4.688 -18.625 1 82.94 176 ILE B CA 1
ATOM 4110 C C . ILE B 1 176 ? 16.672 3.258 -18.234 1 82.94 176 ILE B C 1
ATOM 4112 O O . ILE B 1 176 ? 17.359 2.623 -17.438 1 82.94 176 ILE B O 1
ATOM 4116 N N . GLY B 1 177 ? 15.641 2.801 -18.891 1 87.19 177 GLY B N 1
ATOM 4117 C CA . GLY B 1 177 ? 15.203 1.438 -18.625 1 87.19 177 GLY B CA 1
ATOM 4118 C C . GLY B 1 177 ? 16.25 0.397 -18.984 1 87.19 177 GLY B C 1
ATOM 4119 O O . GLY B 1 177 ? 16.5 -0.527 -18.203 1 87.19 177 GLY B O 1
ATOM 4120 N N . ALA B 1 178 ? 16.812 0.564 -20.078 1 88 178 ALA B N 1
ATOM 4121 C CA . ALA B 1 178 ? 17.859 -0.357 -20.531 1 88 178 ALA B CA 1
ATOM 4122 C C . ALA B 1 178 ? 19.047 -0.331 -19.578 1 88 178 ALA B C 1
ATOM 4124 O O . ALA B 1 178 ? 19.672 -1.368 -19.312 1 88 178 ALA B O 1
ATOM 4125 N N . SER B 1 179 ? 19.344 0.842 -19.141 1 90.12 179 SER B N 1
ATOM 4126 C CA . SER B 1 179 ? 20.453 0.983 -18.188 1 90.12 179 SER B CA 1
ATOM 4127 C C . SER B 1 179 ? 20.156 0.26 -16.891 1 90.12 179 SER B C 1
ATOM 4129 O O . SER B 1 179 ? 21.031 -0.381 -16.312 1 90.12 179 SER B O 1
ATOM 4131 N N . VAL B 1 180 ? 18.938 0.355 -16.484 1 92.31 180 VAL B N 1
ATOM 4132 C CA . VAL B 1 180 ? 18.531 -0.319 -15.258 1 92.31 180 VAL B CA 1
ATOM 4133 C C . VAL B 1 180 ? 18.734 -1.826 -15.406 1 92.31 180 VAL B C 1
ATOM 4135 O O . VAL B 1 180 ? 19.297 -2.473 -14.523 1 92.31 180 VAL B O 1
ATOM 4138 N N . LEU B 1 181 ? 18.297 -2.344 -16.484 1 94.56 181 LEU B N 1
ATOM 4139 C CA . LEU B 1 181 ? 18.422 -3.775 -16.719 1 94.56 181 LEU B CA 1
ATOM 4140 C C . LEU B 1 181 ? 19.891 -4.191 -16.812 1 94.56 181 LEU B C 1
ATOM 4142 O O . LEU B 1 181 ? 20.297 -5.203 -16.234 1 94.56 181 LEU B O 1
ATOM 4146 N N . MET B 1 182 ? 20.656 -3.42 -17.422 1 94.06 182 MET B N 1
ATOM 4147 C CA . MET B 1 182 ? 22.062 -3.756 -17.625 1 94.06 182 MET B CA 1
ATOM 4148 C C . MET B 1 182 ? 22.812 -3.75 -16.297 1 94.06 182 MET B C 1
ATOM 4150 O O . MET B 1 182 ? 23.578 -4.672 -16 1 94.06 182 MET B O 1
ATOM 4154 N N . HIS B 1 183 ? 22.656 -2.717 -15.555 1 94.31 183 HIS B N 1
ATOM 4155 C CA . HIS B 1 183 ? 23.328 -2.658 -14.258 1 94.31 183 HIS B CA 1
ATOM 4156 C C . HIS B 1 183 ? 22.906 -3.826 -13.367 1 94.31 183 HIS B C 1
ATOM 4158 O O . HIS B 1 183 ? 23.719 -4.348 -12.602 1 94.31 183 HIS B O 1
ATOM 4164 N N . SER B 1 184 ? 21.641 -4.203 -13.508 1 95.88 184 SER B N 1
ATOM 4165 C CA . SER B 1 184 ? 21.172 -5.344 -12.734 1 95.88 184 SER B CA 1
ATOM 4166 C C . SER B 1 184 ? 21.844 -6.637 -13.172 1 95.88 184 SER B C 1
ATOM 4168 O O . SER B 1 184 ? 22.203 -7.469 -12.336 1 95.88 184 SER B O 1
ATOM 4170 N N . LYS B 1 185 ? 21.984 -6.777 -14.422 1 96.38 185 LYS B N 1
ATOM 4171 C CA . LYS B 1 185 ? 22.656 -7.965 -14.938 1 96.38 185 LYS B CA 1
ATOM 4172 C C . LYS B 1 185 ? 24.125 -8.008 -14.5 1 96.38 185 LYS B C 1
ATOM 4174 O O . LYS B 1 185 ? 24.625 -9.055 -14.109 1 96.38 185 LYS B O 1
ATOM 4179 N N . VAL B 1 186 ? 24.766 -6.895 -14.57 1 95.75 186 VAL B N 1
ATOM 4180 C CA . VAL B 1 186 ? 26.156 -6.812 -14.156 1 95.75 186 VAL B CA 1
ATOM 4181 C C . VAL B 1 186 ? 26.266 -7.098 -12.656 1 95.75 186 VAL B C 1
ATOM 4183 O O . VAL B 1 186 ? 27.188 -7.793 -12.219 1 95.75 186 VAL B O 1
ATOM 4186 N N . TYR B 1 187 ? 25.359 -6.578 -11.938 1 95.56 187 TYR B N 1
ATOM 4187 C CA . TYR B 1 187 ? 25.328 -6.852 -10.5 1 95.56 187 TYR B CA 1
ATOM 4188 C C . TYR B 1 187 ? 25.219 -8.352 -10.234 1 95.56 187 TYR B C 1
ATOM 4190 O O . TYR B 1 187 ? 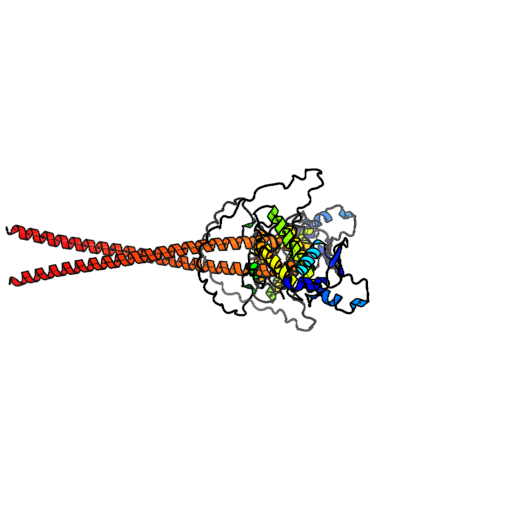25.953 -8.898 -9.414 1 95.56 187 TYR B O 1
ATOM 4198 N N . SER B 1 188 ? 24.312 -8.992 -10.914 1 95.88 188 SER B N 1
ATOM 4199 C CA . SER B 1 188 ? 24.094 -10.43 -10.734 1 95.88 188 SER B CA 1
ATOM 4200 C C . SER B 1 188 ? 25.359 -11.219 -11.086 1 95.88 188 SER B C 1
ATOM 4202 O O . SER B 1 188 ? 25.719 -12.156 -10.375 1 95.88 188 SER B O 1
ATOM 4204 N N . PHE B 1 189 ? 25.984 -10.859 -12.148 1 93.75 189 PHE B N 1
ATOM 4205 C CA . PHE B 1 189 ? 27.25 -11.492 -12.539 1 93.75 189 PHE B CA 1
ATOM 4206 C C . PHE B 1 189 ? 28.281 -11.352 -11.438 1 93.75 189 PHE B C 1
ATOM 4208 O O . PHE B 1 189 ? 28.906 -12.336 -11.031 1 93.75 189 PHE B O 1
ATOM 4215 N N . ALA B 1 190 ? 28.469 -10.094 -11.023 1 93.06 190 ALA B N 1
ATOM 4216 C CA . ALA B 1 190 ? 29.469 -9.781 -10.016 1 93.06 190 ALA B CA 1
ATOM 4217 C C . ALA B 1 190 ? 29.203 -10.523 -8.711 1 93.06 190 ALA B C 1
ATOM 4219 O O . ALA B 1 190 ? 30.125 -11.016 -8.062 1 93.06 190 ALA B O 1
ATOM 4220 N N . HIS B 1 191 ? 27.938 -10.586 -8.391 1 90.19 191 HIS B N 1
ATOM 4221 C CA . HIS B 1 191 ? 27.531 -11.25 -7.16 1 90.19 191 HIS B CA 1
ATOM 4222 C C . HIS B 1 191 ? 27.781 -12.75 -7.234 1 90.19 191 HIS B C 1
ATOM 4224 O O . HIS B 1 191 ? 28.281 -13.352 -6.285 1 90.19 191 HIS B O 1
ATOM 4230 N N . GLN B 1 192 ? 27.516 -13.391 -8.289 1 89.81 192 GLN B N 1
ATOM 4231 C CA . GLN B 1 192 ? 27.656 -14.828 -8.477 1 89.81 192 GLN B CA 1
ATOM 4232 C C . GLN B 1 192 ? 29.141 -15.219 -8.531 1 89.81 192 GLN B C 1
ATOM 4234 O O . GLN B 1 192 ? 29.516 -16.297 -8.07 1 89.81 192 GLN B O 1
ATOM 4239 N N . HIS B 1 193 ? 29.922 -14.383 -9.055 1 89.12 193 HIS B N 1
ATOM 4240 C CA . HIS B 1 193 ? 31.328 -14.703 -9.227 1 89.12 193 HIS B CA 1
ATOM 4241 C C . HIS B 1 193 ? 32.188 -14 -8.172 1 89.12 193 HIS B C 1
ATOM 4243 O O . HIS B 1 193 ? 33.406 -13.977 -8.289 1 89.12 193 HIS B O 1
ATOM 4249 N N . PHE B 1 194 ? 31.562 -13.305 -7.207 1 88.12 194 PHE B N 1
ATOM 4250 C CA . PHE B 1 194 ? 32.156 -12.742 -6.008 1 88.12 194 PHE B CA 1
ATOM 4251 C C . PHE B 1 194 ? 33.125 -11.609 -6.367 1 88.12 194 PHE B C 1
ATOM 4253 O O . PHE B 1 194 ? 34.219 -11.531 -5.824 1 88.12 194 PHE B O 1
ATOM 4260 N N . PHE B 1 195 ? 32.75 -10.805 -7.383 1 88.88 195 PHE B N 1
ATOM 4261 C CA . PHE B 1 195 ? 33.406 -9.523 -7.625 1 88.88 195 PHE B CA 1
ATOM 4262 C C . PHE B 1 195 ? 32.781 -8.43 -6.781 1 88.88 195 PHE B C 1
ATOM 4264 O O . PHE B 1 195 ? 31.922 -7.688 -7.262 1 88.88 195 PHE B O 1
ATOM 4271 N N . SER B 1 196 ? 33.219 -8.242 -5.59 1 88.19 196 SER B N 1
ATOM 4272 C CA . SER B 1 196 ? 32.531 -7.387 -4.613 1 88.19 196 SER B CA 1
ATOM 4273 C C . SER B 1 196 ? 32.594 -5.926 -5.043 1 88.19 196 SER B C 1
ATOM 4275 O O . SER B 1 196 ? 31.594 -5.211 -4.945 1 88.19 196 SER B O 1
ATOM 4277 N N . ASP B 1 197 ? 33.75 -5.512 -5.484 1 88.19 197 ASP B N 1
ATOM 4278 C CA . ASP B 1 197 ? 33.875 -4.113 -5.883 1 88.19 197 ASP B CA 1
ATOM 4279 C C . ASP B 1 197 ? 33 -3.807 -7.094 1 88.19 197 ASP B C 1
ATOM 4281 O O . ASP B 1 197 ? 32.375 -2.744 -7.16 1 88.19 197 ASP B O 1
ATOM 4285 N N . LEU B 1 198 ? 32.969 -4.688 -8.031 1 89.62 198 LEU B N 1
ATOM 4286 C CA . LEU B 1 198 ? 32.125 -4.512 -9.203 1 89.62 198 LEU B CA 1
ATOM 4287 C C . LEU B 1 198 ? 30.656 -4.523 -8.805 1 89.62 198 LEU B C 1
ATOM 4289 O O . LEU B 1 198 ? 29.859 -3.758 -9.352 1 89.62 198 LEU B O 1
ATOM 4293 N N . ALA B 1 199 ? 30.297 -5.391 -7.926 1 92.69 199 ALA B N 1
ATOM 4294 C CA . ALA B 1 199 ? 28.922 -5.445 -7.441 1 92.69 199 ALA B CA 1
ATOM 4295 C C . ALA B 1 199 ? 28.5 -4.117 -6.816 1 92.69 199 ALA B C 1
ATOM 4297 O O . ALA B 1 199 ? 27.422 -3.598 -7.109 1 92.69 199 ALA B O 1
ATOM 4298 N N . ASN B 1 200 ? 29.391 -3.627 -5.992 1 90.19 200 ASN B N 1
ATOM 4299 C CA . ASN B 1 200 ? 29.109 -2.338 -5.367 1 90.19 200 ASN B CA 1
ATOM 4300 C C . ASN B 1 200 ? 29.016 -1.222 -6.402 1 90.19 200 ASN B C 1
ATOM 4302 O O . ASN B 1 200 ? 28.156 -0.347 -6.297 1 90.19 200 ASN B O 1
ATOM 4306 N N . PHE B 1 201 ? 29.875 -1.303 -7.301 1 87.88 201 PHE B N 1
ATOM 4307 C CA . PHE B 1 201 ? 29.875 -0.301 -8.359 1 87.88 201 PHE B CA 1
ATOM 4308 C C . PHE B 1 201 ? 28.578 -0.358 -9.156 1 87.88 201 PHE B C 1
ATOM 4310 O O . PHE B 1 201 ? 27.953 0.674 -9.414 1 87.88 201 PHE B O 1
ATOM 4317 N N . ALA B 1 202 ? 28.203 -1.522 -9.586 1 92.69 202 ALA B N 1
ATOM 4318 C CA . ALA B 1 202 ? 26.969 -1.714 -10.344 1 92.69 202 ALA B CA 1
ATOM 4319 C C . ALA B 1 202 ? 25.766 -1.239 -9.539 1 92.69 202 ALA B C 1
ATOM 4321 O O . ALA B 1 202 ? 24.844 -0.619 -10.094 1 92.69 202 ALA B O 1
ATOM 4322 N N . LEU B 1 203 ? 25.75 -1.554 -8.281 1 91.56 203 LEU B N 1
ATOM 4323 C CA . LEU B 1 203 ? 24.656 -1.143 -7.402 1 91.56 203 LEU B CA 1
ATOM 4324 C C . LEU B 1 203 ? 24.594 0.378 -7.301 1 91.56 203 LEU B C 1
ATOM 4326 O O . LEU B 1 203 ? 23.5 0.952 -7.293 1 91.56 203 LEU B O 1
ATOM 4330 N N . GLN B 1 204 ? 25.672 0.951 -7.16 1 88.62 204 GLN B N 1
ATOM 4331 C CA . GLN B 1 204 ? 25.734 2.408 -7.105 1 88.62 204 GLN B CA 1
ATOM 4332 C C . GLN B 1 204 ? 25.156 3.029 -8.383 1 88.62 204 GLN B C 1
ATOM 4334 O O . GLN B 1 204 ? 24.375 3.975 -8.32 1 88.62 204 GLN B O 1
ATOM 4339 N N . ARG B 1 205 ? 25.594 2.547 -9.453 1 87.31 205 ARG B N 1
ATOM 4340 C CA . ARG B 1 205 ? 25.094 3.059 -10.727 1 87.31 205 ARG B CA 1
ATOM 4341 C C . ARG B 1 205 ? 23.594 2.828 -10.867 1 87.31 205 ARG B C 1
ATOM 4343 O O . ARG B 1 205 ? 22.875 3.693 -11.359 1 87.31 205 ARG B O 1
ATOM 4350 N N . LEU B 1 206 ? 23.188 1.672 -10.484 1 90.19 206 LEU B N 1
ATOM 4351 C CA . LEU B 1 206 ? 21.766 1.356 -10.508 1 90.19 206 LEU B CA 1
ATOM 4352 C C . LEU B 1 206 ? 20.984 2.35 -9.664 1 90.19 206 LEU B C 1
ATOM 4354 O O . LEU B 1 206 ? 19.938 2.848 -10.094 1 90.19 206 LEU B O 1
ATOM 4358 N N . THR B 1 207 ? 21.453 2.627 -8.484 1 88.06 207 THR B N 1
ATOM 4359 C CA . THR B 1 207 ? 20.812 3.576 -7.586 1 88.06 207 THR B CA 1
ATOM 4360 C C . THR B 1 207 ? 20.734 4.961 -8.227 1 88.06 207 THR B C 1
ATOM 4362 O O . THR B 1 207 ? 19.703 5.629 -8.141 1 88.06 207 THR B O 1
ATOM 4365 N N . GLN B 1 208 ? 21.781 5.309 -8.852 1 82.69 208 GLN B N 1
ATOM 4366 C CA . GLN B 1 208 ? 21.844 6.617 -9.492 1 82.69 208 GLN B CA 1
ATOM 4367 C C . GLN B 1 208 ? 20.812 6.73 -10.602 1 82.69 208 GLN B C 1
ATOM 4369 O O . GLN B 1 208 ? 20.094 7.734 -10.703 1 82.69 208 GLN B O 1
ATOM 4374 N N . VAL B 1 209 ? 20.781 5.77 -11.406 1 85 209 VAL B N 1
ATOM 4375 C CA . VAL B 1 209 ? 19.844 5.781 -12.531 1 85 209 VAL B CA 1
ATOM 4376 C C . VAL B 1 209 ? 18.406 5.809 -12.023 1 85 209 VAL B C 1
ATOM 4378 O O . VAL B 1 209 ? 17.562 6.523 -12.562 1 85 209 VAL B O 1
ATOM 4381 N N . LEU B 1 210 ? 18.078 5.059 -10.984 1 86.5 210 LEU B N 1
ATOM 4382 C CA . LEU B 1 210 ? 16.734 5 -10.43 1 86.5 210 LEU B CA 1
ATOM 4383 C C . LEU B 1 210 ? 16.359 6.328 -9.773 1 86.5 210 LEU B C 1
ATOM 4385 O O . LEU B 1 210 ? 15.188 6.73 -9.797 1 86.5 210 LEU B O 1
ATOM 4389 N N . ALA B 1 211 ? 17.281 6.961 -9.172 1 80.94 211 ALA B N 1
ATOM 4390 C CA . ALA B 1 211 ? 17.031 8.242 -8.523 1 80.94 211 ALA B CA 1
ATOM 4391 C C . ALA B 1 211 ? 16.703 9.32 -9.555 1 80.94 211 ALA B C 1
ATOM 4393 O O . ALA B 1 211 ? 15.953 10.258 -9.258 1 80.94 211 ALA B O 1
ATOM 4394 N N . LEU B 1 212 ? 17.234 9.117 -10.758 1 77.5 212 LEU B N 1
ATOM 4395 C CA . LEU B 1 212 ? 17.047 10.117 -11.797 1 77.5 212 LEU B CA 1
ATOM 4396 C C . LEU B 1 212 ? 15.852 9.773 -12.68 1 77.5 212 LEU B C 1
ATOM 4398 O O . LEU B 1 212 ? 15.445 10.562 -13.531 1 77.5 212 LEU B O 1
ATOM 4402 N N . ALA B 1 213 ? 15.273 8.672 -12.422 1 81.44 213 ALA B N 1
ATOM 4403 C CA . ALA B 1 213 ? 14.156 8.227 -13.258 1 81.44 213 ALA B CA 1
ATOM 4404 C C . ALA B 1 213 ? 12.945 9.141 -13.094 1 81.44 213 ALA B C 1
ATOM 4406 O O . ALA B 1 213 ? 12.641 9.578 -11.984 1 81.44 213 ALA B O 1
ATOM 4407 N N . PRO B 1 214 ? 12.352 9.414 -14.227 1 75.75 214 PRO B N 1
ATOM 4408 C CA . PRO B 1 214 ? 11.172 10.273 -14.148 1 75.75 214 PRO B CA 1
ATOM 4409 C C . PRO B 1 214 ? 9.961 9.562 -13.531 1 75.75 214 PRO B C 1
ATOM 4411 O O . PRO B 1 214 ? 9.953 8.336 -13.43 1 75.75 214 PRO B O 1
ATOM 4414 N N . ASP B 1 215 ? 8.969 10.336 -13.172 1 72.25 215 ASP B N 1
ATOM 4415 C CA . ASP B 1 215 ? 7.762 9.812 -12.539 1 72.25 215 ASP B CA 1
ATOM 4416 C C . ASP B 1 215 ? 6.93 9 -13.531 1 72.25 215 ASP B C 1
ATOM 4418 O O . ASP B 1 215 ? 6.266 8.039 -13.148 1 72.25 215 ASP B O 1
ATOM 4422 N N . ASP B 1 216 ? 7.078 9.477 -14.711 1 75 216 ASP B N 1
ATOM 4423 C CA . ASP B 1 216 ? 6.371 8.695 -15.711 1 75 216 ASP B CA 1
ATOM 4424 C C . ASP B 1 216 ? 7.184 7.469 -16.125 1 75 216 ASP B C 1
ATOM 4426 O O . ASP B 1 216 ? 8.07 7.562 -16.984 1 75 216 ASP B O 1
ATOM 4430 N N . CYS B 1 217 ? 6.918 6.426 -15.508 1 73.75 217 CYS B N 1
ATOM 4431 C CA . CYS B 1 217 ? 7.738 5.227 -15.648 1 73.75 217 CYS B CA 1
ATOM 4432 C C . CYS B 1 217 ? 7.098 4.238 -16.625 1 73.75 217 CYS B C 1
ATOM 4434 O O . CYS B 1 217 ? 7.504 3.08 -16.688 1 73.75 217 CYS B O 1
ATOM 4436 N N . ALA B 1 218 ? 6.23 4.66 -17.453 1 77.25 218 ALA B N 1
ATOM 4437 C CA . ALA B 1 218 ? 5.512 3.711 -18.297 1 77.25 218 ALA B CA 1
ATOM 4438 C C . ALA B 1 218 ? 6.453 3.053 -19.312 1 77.25 218 ALA B C 1
ATOM 4440 O O . ALA B 1 218 ? 6.375 1.846 -19.547 1 77.25 218 ALA B O 1
ATOM 4441 N N . LEU B 1 219 ? 7.43 3.854 -19.812 1 78.88 219 LEU B N 1
ATOM 4442 C CA . LEU B 1 219 ? 8.297 3.332 -20.859 1 78.88 219 LEU B CA 1
ATOM 4443 C C . LEU B 1 219 ? 9.469 2.553 -20.266 1 78.88 219 LEU B C 1
ATOM 4445 O O . LEU B 1 219 ? 10.016 1.653 -20.906 1 78.88 219 LEU B O 1
ATOM 4449 N N . MET B 1 220 ? 9.797 2.885 -19.078 1 85.38 220 MET B N 1
ATOM 4450 C CA . MET B 1 220 ? 10.945 2.227 -18.453 1 85.38 220 MET B CA 1
ATOM 4451 C C . MET B 1 220 ? 10.508 0.976 -17.688 1 85.38 220 MET B C 1
ATOM 4453 O O . MET B 1 220 ? 11.336 0.115 -17.375 1 85.38 220 MET B O 1
ATOM 4457 N N . PHE B 1 221 ? 9.203 0.747 -17.5 1 88.12 221 PHE B N 1
ATOM 4458 C CA . PHE B 1 221 ? 8.727 -0.242 -16.531 1 88.12 221 PHE B CA 1
ATOM 4459 C C . PHE B 1 221 ? 8.969 -1.656 -17.047 1 88.12 221 PHE B C 1
ATOM 4461 O O . PHE B 1 221 ? 9.344 -2.545 -16.281 1 88.12 221 PHE B O 1
ATOM 4468 N N . PRO B 1 222 ? 8.828 -1.902 -18.328 1 88.94 222 PRO B N 1
ATOM 4469 C CA . PRO B 1 222 ? 9.125 -3.266 -18.766 1 88.94 222 PRO B CA 1
ATOM 4470 C C . PRO B 1 222 ? 10.562 -3.682 -18.469 1 88.94 222 PRO B C 1
ATOM 4472 O O . PRO B 1 222 ? 10.805 -4.82 -18.062 1 88.94 222 PRO B O 1
ATOM 4475 N N . TYR B 1 223 ? 11.477 -2.744 -18.656 1 90.69 223 TYR B N 1
ATOM 4476 C CA . TYR B 1 223 ? 12.875 -3.02 -18.344 1 90.69 223 TYR B CA 1
ATOM 4477 C C . TYR B 1 223 ? 13.07 -3.195 -16.844 1 90.69 223 TYR B C 1
ATOM 4479 O O . TYR B 1 223 ? 13.828 -4.066 -16.406 1 90.69 223 TYR B O 1
ATOM 4487 N N . LEU B 1 224 ? 12.398 -2.318 -16.141 1 92.19 224 LEU B N 1
ATOM 4488 C CA . LEU B 1 224 ? 12.477 -2.42 -14.695 1 92.19 224 LEU B CA 1
ATOM 4489 C C . LEU B 1 224 ? 11.938 -3.762 -14.211 1 92.19 224 LEU B C 1
ATOM 4491 O O . LEU B 1 224 ? 12.531 -4.402 -13.344 1 92.19 224 LEU B O 1
ATOM 4495 N N . ALA B 1 225 ? 10.82 -4.18 -14.789 1 93.81 225 ALA B N 1
ATOM 4496 C CA . ALA B 1 225 ? 10.227 -5.461 -14.43 1 93.81 225 ALA B CA 1
ATOM 4497 C C . ALA B 1 225 ? 11.18 -6.613 -14.727 1 93.81 225 ALA B C 1
ATOM 4499 O O . ALA B 1 225 ? 11.352 -7.516 -13.898 1 93.81 225 ALA B O 1
ATOM 4500 N N . ASP B 1 226 ? 11.789 -6.594 -15.844 1 94.56 226 ASP B N 1
ATOM 4501 C CA . ASP B 1 226 ? 12.758 -7.629 -16.203 1 94.56 226 ASP B CA 1
ATOM 4502 C C . ASP B 1 226 ? 13.945 -7.625 -15.25 1 94.56 226 ASP B C 1
ATOM 4504 O O . ASP B 1 226 ? 14.453 -8.688 -14.875 1 94.56 226 ASP B O 1
ATOM 4508 N N . ALA B 1 227 ? 14.422 -6.434 -14.953 1 95.38 227 ALA B N 1
ATOM 4509 C CA . ALA B 1 227 ? 15.523 -6.305 -14.008 1 95.38 227 ALA B CA 1
ATOM 4510 C C . ALA B 1 227 ? 15.172 -6.922 -12.656 1 95.38 227 ALA B C 1
ATOM 4512 O O . ALA B 1 227 ? 15.977 -7.641 -12.062 1 95.38 227 ALA B O 1
ATOM 4513 N N . ILE B 1 228 ? 13.977 -6.652 -12.227 1 95.56 228 ILE B N 1
ATOM 4514 C CA . ILE B 1 228 ? 13.5 -7.164 -10.945 1 95.56 228 ILE B CA 1
ATOM 4515 C C . ILE B 1 228 ? 13.43 -8.688 -10.992 1 95.56 228 ILE B C 1
ATOM 4517 O O . ILE B 1 228 ? 13.945 -9.367 -10.094 1 95.56 228 ILE B O 1
ATOM 4521 N N . ARG B 1 229 ? 12.891 -9.195 -12.016 1 95.5 229 ARG B N 1
ATOM 4522 C CA . ARG B 1 229 ? 12.812 -10.641 -12.164 1 95.5 229 ARG B CA 1
ATOM 4523 C C . ARG B 1 229 ? 14.203 -11.266 -12.156 1 95.5 229 ARG B C 1
ATOM 4525 O O . ARG B 1 229 ? 14.43 -12.289 -11.5 1 95.5 229 ARG B O 1
ATOM 4532 N N . HIS B 1 230 ? 15.047 -10.641 -12.875 1 95.88 230 HIS B N 1
ATOM 4533 C CA . HIS B 1 230 ? 16.406 -11.156 -12.977 1 95.88 230 HIS B CA 1
ATOM 4534 C C . HIS B 1 230 ? 17.094 -11.195 -11.617 1 95.88 230 HIS B C 1
ATOM 4536 O O . HIS B 1 230 ? 17.672 -12.211 -11.242 1 95.88 230 HIS B O 1
ATOM 4542 N N . ILE B 1 231 ? 17.016 -10.148 -10.844 1 96.06 231 ILE B N 1
ATOM 4543 C CA . ILE B 1 231 ? 17.672 -10.047 -9.539 1 96.06 231 ILE B CA 1
ATOM 4544 C C . ILE B 1 231 ? 17.047 -11.055 -8.578 1 96.06 231 ILE B C 1
ATOM 4546 O O . ILE B 1 231 ? 17.766 -11.773 -7.867 1 96.06 231 ILE B O 1
ATOM 4550 N N . TYR B 1 232 ? 15.781 -11.188 -8.555 1 95.19 232 TYR B N 1
ATOM 4551 C CA . TYR B 1 232 ? 15.125 -12.062 -7.594 1 95.19 232 TYR B CA 1
ATOM 4552 C C . TYR B 1 232 ? 15.32 -13.531 -7.969 1 95.19 232 TYR B C 1
ATOM 4554 O O . TYR B 1 232 ? 15.242 -14.414 -7.109 1 95.19 232 TYR B O 1
ATOM 4562 N N . ASP B 1 233 ? 15.648 -13.789 -9.188 1 94.31 233 ASP B N 1
ATOM 4563 C CA . ASP B 1 233 ? 15.914 -15.148 -9.633 1 94.31 233 ASP B CA 1
ATOM 4564 C C . ASP B 1 233 ? 17.359 -15.547 -9.359 1 94.31 233 ASP B C 1
ATOM 4566 O O . ASP B 1 233 ? 17.672 -16.734 -9.203 1 94.31 233 ASP B O 1
ATOM 4570 N N . THR B 1 234 ? 18.234 -14.578 -9.32 1 93.69 234 THR B N 1
ATOM 4571 C CA . THR B 1 234 ? 19.656 -14.906 -9.312 1 93.69 234 THR B CA 1
ATOM 4572 C C . THR B 1 234 ? 20.266 -14.625 -7.945 1 93.69 234 THR B C 1
ATOM 4574 O O . THR B 1 234 ? 21.422 -14.961 -7.699 1 93.69 234 THR B O 1
ATOM 4577 N N . THR B 1 235 ? 19.625 -14 -7.078 1 91.75 235 THR B N 1
ATOM 4578 C CA . THR B 1 235 ? 20.141 -13.688 -5.75 1 91.75 235 THR B CA 1
ATOM 4579 C C . THR B 1 235 ? 19.422 -14.508 -4.68 1 91.75 235 THR B C 1
ATOM 4581 O O . THR B 1 235 ? 18.297 -14.969 -4.891 1 91.75 235 THR B O 1
ATOM 4584 N N . PRO B 1 236 ? 20.109 -14.688 -3.578 1 86.94 236 PRO B N 1
ATOM 4585 C CA . PRO B 1 236 ? 19.516 -15.5 -2.52 1 86.94 236 PRO B CA 1
ATOM 4586 C C . PRO B 1 236 ? 18.344 -14.789 -1.817 1 86.94 236 PRO B C 1
ATOM 4588 O O . PRO B 1 236 ? 18.297 -13.562 -1.79 1 86.94 236 PRO B O 1
ATOM 4591 N N . GLY B 1 237 ? 17.5 -15.594 -1.21 1 82.81 237 GLY B N 1
ATOM 4592 C CA . GLY B 1 237 ? 16.328 -15.078 -0.516 1 82.81 237 GLY B CA 1
ATOM 4593 C C . GLY B 1 237 ? 16.656 -14.477 0.836 1 82.81 237 GLY B C 1
ATOM 4594 O O . GLY B 1 237 ? 17.781 -14.594 1.32 1 82.81 237 GLY B O 1
ATOM 4595 N N . PRO B 1 238 ? 15.602 -13.812 1.332 1 76.5 238 PRO B N 1
ATOM 4596 C CA . PRO B 1 238 ? 15.797 -13.094 2.598 1 76.5 238 PRO B CA 1
ATOM 4597 C C . PRO B 1 238 ? 16.141 -14.031 3.752 1 76.5 238 PRO B C 1
ATOM 4599 O O . PRO B 1 238 ? 16.766 -13.602 4.734 1 76.5 238 PRO B O 1
ATOM 4602 N N . GLU B 1 239 ? 15.742 -15.219 3.689 1 77.25 239 GLU B N 1
ATOM 4603 C CA . GLU B 1 239 ? 16.016 -16.172 4.762 1 77.25 239 GLU B CA 1
ATOM 4604 C C . GLU B 1 239 ? 17.516 -16.422 4.902 1 77.25 239 GLU B C 1
ATOM 4606 O O . GLU B 1 239 ? 18 -16.719 5.992 1 77.25 239 GLU B O 1
ATOM 4611 N N . ILE B 1 240 ? 18.219 -16.281 3.855 1 77.62 240 ILE B N 1
ATOM 4612 C CA . ILE B 1 240 ? 19.656 -16.531 3.855 1 77.62 240 ILE B CA 1
ATOM 4613 C C . ILE B 1 240 ? 20.422 -15.234 4.117 1 77.62 240 ILE B C 1
ATOM 4615 O O . ILE B 1 240 ? 21.203 -15.141 5.066 1 77.62 240 ILE B O 1
ATOM 4619 N N . GLN B 1 241 ? 20.25 -14.203 3.291 1 77.56 241 GLN B N 1
ATOM 4620 C CA . GLN B 1 241 ? 20.906 -12.906 3.408 1 77.56 241 GLN B CA 1
ATOM 4621 C C . GLN B 1 241 ? 20.094 -11.805 2.754 1 77.56 241 GLN B C 1
ATOM 4623 O O . GLN B 1 241 ? 19.453 -12.023 1.728 1 77.56 241 GLN B O 1
ATOM 4628 N N . GLU B 1 242 ? 20.188 -10.758 3.463 1 84.38 242 GLU B N 1
ATOM 4629 C CA . GLU B 1 242 ? 19.562 -9.594 2.828 1 84.38 242 GLU B CA 1
ATOM 4630 C C . GLU B 1 242 ? 20.406 -9.094 1.66 1 84.38 242 GLU B C 1
ATOM 4632 O O . GLU B 1 242 ? 21.578 -8.75 1.836 1 84.38 242 GLU B O 1
ATOM 4637 N N . ASP B 1 243 ? 19.859 -9.102 0.532 1 90.75 243 ASP B N 1
ATOM 4638 C CA . ASP B 1 243 ? 20.562 -8.648 -0.663 1 90.75 243 ASP B CA 1
ATOM 4639 C C . ASP B 1 243 ? 20.297 -7.168 -0.927 1 90.75 243 ASP B C 1
ATOM 4641 O O . ASP B 1 243 ? 19.141 -6.75 -1.001 1 90.75 243 ASP B O 1
ATOM 4645 N N . PRO B 1 244 ? 21.297 -6.422 -1.122 1 90.44 244 PRO B N 1
ATOM 4646 C CA . PRO B 1 244 ? 21.125 -4.98 -1.304 1 90.44 244 PRO B CA 1
ATOM 4647 C C . PRO B 1 244 ? 20.359 -4.637 -2.582 1 90.44 244 PRO B C 1
ATOM 4649 O O . PRO B 1 244 ? 19.641 -3.637 -2.623 1 90.44 244 PRO B O 1
ATOM 4652 N N . ALA B 1 245 ? 20.562 -5.348 -3.607 1 93.5 245 ALA B N 1
ATOM 4653 C CA . ALA B 1 245 ? 19.859 -5.066 -4.852 1 93.5 245 ALA B CA 1
ATOM 4654 C C . ALA B 1 245 ? 18.359 -5.316 -4.691 1 93.5 245 ALA B C 1
ATOM 4656 O O . ALA B 1 245 ? 17.531 -4.559 -5.215 1 93.5 245 ALA B O 1
ATOM 4657 N N . ARG B 1 246 ? 18.031 -6.438 -4.012 1 93.12 246 ARG B N 1
ATOM 4658 C CA . ARG B 1 246 ? 16.625 -6.707 -3.709 1 93.12 246 ARG B CA 1
ATOM 4659 C C . ARG B 1 246 ? 16.016 -5.566 -2.908 1 93.12 246 ARG B C 1
ATOM 4661 O O . ARG B 1 246 ? 14.898 -5.125 -3.201 1 93.12 246 ARG B O 1
ATOM 4668 N N . LYS B 1 247 ? 16.766 -5.141 -1.941 1 91.12 247 LYS B N 1
ATOM 4669 C CA . LYS B 1 247 ? 16.312 -4.051 -1.088 1 91.12 247 LYS B CA 1
ATOM 4670 C C . LYS B 1 247 ? 16.094 -2.775 -1.897 1 91.12 247 LYS B C 1
ATOM 4672 O O . LYS B 1 247 ? 15.062 -2.111 -1.749 1 91.12 247 LYS B O 1
ATOM 4677 N N . LEU B 1 248 ? 17 -2.459 -2.732 1 91.19 248 LEU B N 1
ATOM 4678 C CA . LEU B 1 248 ? 16.922 -1.245 -3.537 1 91.19 248 LEU B CA 1
ATOM 4679 C C . LEU B 1 248 ? 15.727 -1.28 -4.477 1 91.19 248 LEU B C 1
ATOM 4681 O O . LEU B 1 248 ? 14.945 -0.329 -4.523 1 91.19 248 LEU B O 1
ATOM 4685 N N . LEU B 1 249 ? 15.586 -2.342 -5.195 1 93.12 249 LEU B N 1
ATOM 4686 C CA . LEU B 1 249 ? 14.547 -2.434 -6.215 1 93.12 249 LEU B CA 1
ATOM 4687 C C . LEU B 1 249 ? 13.164 -2.477 -5.574 1 93.12 249 LEU B C 1
ATOM 4689 O O . LEU B 1 249 ? 12.227 -1.841 -6.062 1 93.12 249 LEU B O 1
ATOM 4693 N N . SER B 1 250 ? 13.016 -3.258 -4.512 1 93.19 250 SER B N 1
ATOM 4694 C CA . SER B 1 250 ? 11.727 -3.303 -3.824 1 93.19 250 SER B CA 1
ATOM 4695 C C . SER B 1 250 ? 11.367 -1.944 -3.232 1 93.19 250 SER B C 1
ATOM 4697 O O . SER B 1 250 ? 10.203 -1.541 -3.252 1 93.19 250 SER B O 1
ATOM 4699 N N . GLN B 1 251 ? 12.367 -1.274 -2.697 1 90.75 251 GLN B N 1
ATOM 4700 C CA . GLN B 1 251 ? 12.125 0.054 -2.145 1 90.75 251 GLN B CA 1
ATOM 4701 C C . GLN B 1 251 ? 11.695 1.033 -3.232 1 90.75 251 GLN B C 1
ATOM 4703 O O . GLN B 1 251 ? 10.789 1.843 -3.021 1 90.75 251 GLN B O 1
ATOM 4708 N N . TYR B 1 252 ? 12.352 0.983 -4.328 1 91.5 252 TYR B N 1
ATOM 4709 C CA . TYR B 1 252 ? 11.977 1.854 -5.438 1 91.5 252 TYR B CA 1
ATOM 4710 C C . TYR B 1 252 ? 10.531 1.624 -5.855 1 91.5 252 TYR B C 1
ATOM 4712 O O . TYR B 1 252 ? 9.773 2.578 -6.047 1 91.5 252 TYR B O 1
ATOM 4720 N N . VAL B 1 253 ? 10.164 0.386 -6.043 1 92.38 253 VAL B N 1
ATOM 4721 C CA . VAL B 1 253 ? 8.812 0.051 -6.477 1 92.38 253 VAL B CA 1
ATOM 4722 C C . VAL B 1 253 ? 7.805 0.524 -5.43 1 92.38 253 VAL B C 1
ATOM 4724 O O . VAL B 1 253 ? 6.77 1.1 -5.777 1 92.38 253 VAL B O 1
ATOM 4727 N N . ALA B 1 254 ? 8.086 0.267 -4.172 1 91.38 254 ALA B N 1
ATOM 4728 C CA . ALA B 1 254 ? 7.172 0.669 -3.104 1 91.38 254 ALA B CA 1
ATOM 4729 C C . ALA B 1 254 ? 6.98 2.184 -3.088 1 91.38 254 ALA B C 1
ATOM 4731 O O . ALA B 1 254 ? 5.855 2.67 -2.963 1 91.38 254 ALA B O 1
ATOM 4732 N N . MET B 1 255 ? 8.055 2.904 -3.215 1 87.31 255 MET B N 1
ATOM 4733 C CA . MET B 1 255 ? 8.008 4.363 -3.16 1 87.31 255 MET B CA 1
ATOM 4734 C C . MET B 1 255 ? 7.25 4.926 -4.359 1 87.31 255 MET B C 1
ATOM 4736 O O . MET B 1 255 ? 6.625 5.984 -4.258 1 87.31 255 MET B O 1
ATOM 4740 N N . ASN B 1 256 ? 7.355 4.258 -5.445 1 88.88 256 ASN B N 1
ATOM 4741 C CA . ASN B 1 256 ? 6.699 4.707 -6.668 1 88.88 256 ASN B CA 1
ATOM 4742 C C . ASN B 1 256 ? 5.488 3.842 -7.004 1 88.88 256 ASN B C 1
ATOM 4744 O O . ASN B 1 256 ? 5.113 3.717 -8.172 1 88.88 256 ASN B O 1
ATOM 4748 N N . TYR B 1 257 ? 4.875 3.227 -6.051 1 91.62 257 TYR B N 1
ATOM 4749 C CA . TYR B 1 257 ? 3.822 2.232 -6.234 1 91.62 257 TYR B CA 1
ATOM 4750 C C . TYR B 1 257 ? 2.627 2.83 -6.965 1 91.62 257 TYR B C 1
ATOM 4752 O O . TYR B 1 257 ? 2.033 2.184 -7.832 1 91.62 257 TYR B O 1
ATOM 4760 N N . THR B 1 258 ? 2.273 4.055 -6.645 1 89.5 258 THR B N 1
ATOM 4761 C CA . THR B 1 258 ? 1.12 4.715 -7.246 1 89.5 258 THR B CA 1
ATOM 4762 C C . THR B 1 258 ? 1.415 5.105 -8.695 1 89.5 258 THR B C 1
ATOM 4764 O O . THR B 1 258 ? 0.539 5.02 -9.555 1 89.5 258 THR B O 1
ATOM 4767 N N . HIS B 1 259 ? 2.609 5.504 -8.953 1 86.31 259 HIS B N 1
ATOM 4768 C CA . HIS B 1 259 ? 3.01 5.926 -10.289 1 86.31 259 HIS B CA 1
ATOM 4769 C C . HIS B 1 259 ? 3.18 4.73 -11.219 1 86.31 259 HIS B C 1
ATOM 4771 O O . HIS B 1 259 ? 3.025 4.859 -12.438 1 86.31 259 HIS B O 1
ATOM 4777 N N . LEU B 1 260 ? 3.555 3.662 -10.594 1 88.25 260 LEU B N 1
ATOM 4778 C CA . LEU B 1 260 ? 3.795 2.457 -11.383 1 88.25 260 LEU B CA 1
ATOM 4779 C C . LEU B 1 260 ? 2.5 1.679 -11.586 1 88.25 260 LEU B C 1
ATOM 4781 O O . LEU B 1 260 ? 2.498 0.636 -12.25 1 88.25 260 LEU B O 1
ATOM 4785 N N . ALA B 1 261 ? 1.433 2.215 -11.047 1 87.06 261 ALA B N 1
ATOM 4786 C CA . ALA B 1 261 ? 0.156 1.509 -11.125 1 87.06 261 ALA B CA 1
ATOM 4787 C C . ALA B 1 261 ? -0.272 1.309 -12.578 1 87.06 261 ALA B C 1
ATOM 4789 O O . ALA B 1 261 ? -0.185 2.232 -13.391 1 87.06 261 ALA B O 1
ATOM 4790 N N . GLY B 1 262 ? -0.559 0.127 -13.023 1 84.62 262 GLY B N 1
ATOM 4791 C CA . GLY B 1 262 ? -0.959 -0.227 -14.375 1 84.62 262 GLY B CA 1
ATOM 4792 C C . GLY B 1 262 ? -0.831 -1.711 -14.664 1 84.62 262 GLY B C 1
ATOM 4793 O O . GLY B 1 262 ? -0.816 -2.531 -13.742 1 84.62 262 GLY B O 1
ATOM 4794 N N . GLU B 1 263 ? -0.76 -2.051 -15.898 1 81.5 263 GLU B N 1
ATOM 4795 C CA . GLU B 1 263 ? -0.791 -3.449 -16.312 1 81.5 263 GLU B CA 1
ATOM 4796 C C . GLU B 1 263 ? 0.516 -4.16 -15.977 1 81.5 263 GLU B C 1
ATOM 4798 O O . GLU B 1 263 ? 0.509 -5.324 -15.578 1 81.5 263 GLU B O 1
ATOM 4803 N N . GLU B 1 264 ? 1.534 -3.428 -16.109 1 83.56 264 GLU B N 1
ATOM 4804 C CA . GLU B 1 264 ? 2.816 -4.07 -15.844 1 83.56 264 GLU B CA 1
ATOM 4805 C C . GLU B 1 264 ? 2.98 -4.371 -14.359 1 83.56 264 GLU B C 1
ATOM 4807 O O . GLU B 1 264 ? 3.523 -5.41 -13.984 1 83.56 264 GLU B O 1
ATOM 4812 N N . LEU B 1 265 ? 2.574 -3.43 -13.578 1 90 265 LEU B N 1
ATOM 4813 C CA . LEU B 1 265 ? 2.623 -3.703 -12.148 1 90 265 LEU B CA 1
ATOM 4814 C C . LEU B 1 265 ? 1.715 -4.875 -11.789 1 90 265 LEU B C 1
ATOM 4816 O O . LEU B 1 265 ? 2.078 -5.715 -10.961 1 90 265 LEU B O 1
ATOM 4820 N N . SER B 1 266 ? 0.594 -4.906 -12.438 1 91.44 266 SER B N 1
ATOM 4821 C CA . SER B 1 266 ? -0.341 -6 -12.195 1 91.44 266 SER B CA 1
ATOM 4822 C C . SER B 1 266 ? 0.28 -7.348 -12.547 1 91.44 266 SER B C 1
ATOM 4824 O O . SER B 1 266 ? 0.065 -8.336 -11.844 1 91.44 266 SER B O 1
ATOM 4826 N N . ALA B 1 267 ? 1.013 -7.371 -13.594 1 92.19 267 ALA B N 1
ATOM 4827 C CA . ALA B 1 267 ? 1.686 -8.602 -13.992 1 92.19 267 ALA B CA 1
ATOM 4828 C C . ALA B 1 267 ? 2.703 -9.039 -12.938 1 92.19 267 ALA B C 1
ATOM 4830 O O . ALA B 1 267 ? 2.801 -10.227 -12.617 1 92.19 267 ALA B O 1
ATOM 4831 N N . LEU B 1 268 ? 3.443 -8.062 -12.453 1 91.88 268 LEU B N 1
ATOM 4832 C CA . LEU B 1 268 ? 4.426 -8.367 -11.414 1 91.88 268 LEU B CA 1
ATOM 4833 C C . LEU B 1 268 ? 3.744 -8.859 -10.148 1 91.88 268 LEU B C 1
ATOM 4835 O O . LEU B 1 268 ? 4.215 -9.812 -9.508 1 91.88 268 LEU B O 1
ATOM 4839 N N . VAL B 1 269 ? 2.678 -8.211 -9.805 1 93.81 269 VAL B N 1
ATOM 4840 C CA . VAL B 1 269 ? 1.923 -8.531 -8.602 1 93.81 269 VAL B CA 1
ATOM 4841 C C . VAL B 1 269 ? 1.325 -9.938 -8.727 1 93.81 269 VAL B C 1
ATOM 4843 O O . VAL B 1 269 ? 1.299 -10.695 -7.754 1 93.81 269 VAL B O 1
ATOM 4846 N N . GLU B 1 270 ? 0.892 -10.258 -9.867 1 93.5 270 GLU B N 1
ATOM 4847 C CA . GLU B 1 270 ? 0.293 -11.562 -10.125 1 93.5 270 GLU B CA 1
ATOM 4848 C C . GLU B 1 270 ? 1.308 -12.68 -9.922 1 93.5 270 GLU B C 1
ATOM 4850 O O . GLU B 1 270 ? 0.949 -13.781 -9.484 1 93.5 270 GLU B O 1
ATOM 4855 N N . GLU B 1 271 ? 2.525 -12.43 -10.258 1 93.62 271 GLU B N 1
ATOM 4856 C CA . GLU B 1 271 ? 3.582 -13.422 -10.117 1 93.62 271 GLU B CA 1
ATOM 4857 C C . GLU B 1 271 ? 3.857 -13.734 -8.648 1 93.62 271 GLU B C 1
ATOM 4859 O O . GLU B 1 271 ? 4.238 -14.859 -8.312 1 93.62 271 GLU B O 1
ATOM 4864 N N . GLY B 1 272 ? 3.613 -12.789 -7.758 1 93.94 272 GLY B N 1
ATOM 4865 C CA . GLY B 1 272 ? 3.871 -12.969 -6.34 1 93.94 272 GLY B CA 1
ATOM 4866 C C . GLY B 1 272 ? 5.328 -13.25 -6.023 1 93.94 272 GLY B C 1
ATOM 4867 O O . GLY B 1 272 ? 6.223 -12.578 -6.547 1 93.94 272 GLY B O 1
ATOM 4868 N N . GLY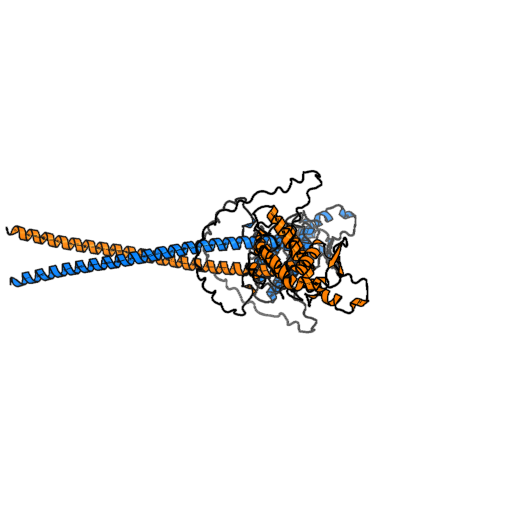 B 1 273 ? 5.598 -14.109 -5.027 1 92.88 273 GLY B N 1
ATOM 4869 C CA . GLY B 1 273 ? 6.949 -14.516 -4.684 1 92.88 273 GLY B CA 1
ATOM 4870 C C . GLY B 1 273 ? 7.609 -13.594 -3.672 1 92.88 273 GLY B C 1
ATOM 4871 O O . GLY B 1 273 ? 6.93 -12.836 -2.984 1 92.88 273 GLY B O 1
ATOM 4872 N N . ASP B 1 274 ? 8.875 -13.703 -3.617 1 93.44 274 ASP B N 1
ATOM 4873 C CA . ASP B 1 274 ? 9.664 -12.953 -2.641 1 93.44 274 ASP B CA 1
ATOM 4874 C C . ASP B 1 274 ? 9.547 -11.453 -2.881 1 93.44 274 ASP B C 1
ATOM 4876 O O . ASP B 1 274 ? 9.578 -10.664 -1.935 1 93.44 274 ASP B O 1
ATOM 4880 N N . LEU B 1 275 ? 9.438 -11.156 -4.125 1 93.69 275 LEU B N 1
ATOM 4881 C CA . LEU B 1 275 ? 9.352 -9.742 -4.465 1 93.69 275 LEU B CA 1
ATOM 4882 C C . LEU B 1 275 ? 8.156 -9.086 -3.781 1 93.69 275 LEU B C 1
ATOM 4884 O O . LEU B 1 275 ? 8.289 -8.039 -3.145 1 93.69 275 LEU B O 1
ATOM 4888 N N . MET B 1 276 ? 7.047 -9.695 -3.951 1 94.56 276 MET B N 1
ATOM 4889 C CA . MET B 1 276 ? 5.824 -9.094 -3.43 1 94.56 276 MET B CA 1
ATOM 4890 C C . MET B 1 276 ? 5.832 -9.078 -1.904 1 94.56 276 MET B C 1
ATOM 4892 O O . MET B 1 276 ? 5.254 -8.188 -1.284 1 94.56 276 MET B O 1
ATOM 4896 N N . ILE B 1 277 ? 6.43 -10.062 -1.305 1 93.5 277 ILE B N 1
ATOM 4897 C CA . ILE B 1 277 ? 6.574 -10.039 0.147 1 93.5 277 ILE B CA 1
ATOM 4898 C C . ILE B 1 277 ? 7.363 -8.797 0.567 1 93.5 277 ILE B C 1
ATOM 4900 O O . ILE B 1 277 ? 6.957 -8.086 1.484 1 93.5 277 ILE B O 1
ATOM 4904 N N . ASP B 1 278 ? 8.484 -8.555 -0.091 1 92.31 278 ASP B N 1
ATOM 4905 C CA . ASP B 1 278 ? 9.312 -7.387 0.215 1 92.31 278 ASP B CA 1
ATOM 4906 C C . ASP B 1 278 ? 8.531 -6.094 0.011 1 92.31 278 ASP B C 1
ATOM 4908 O O . ASP B 1 278 ? 8.594 -5.188 0.847 1 92.31 278 ASP B O 1
ATOM 4912 N N . ILE B 1 279 ? 7.867 -6.016 -1.075 1 94.12 279 ILE B N 1
ATOM 4913 C CA . ILE B 1 279 ? 7.105 -4.812 -1.396 1 94.12 279 ILE B CA 1
ATOM 4914 C C . ILE B 1 279 ? 5.992 -4.621 -0.366 1 94.12 279 ILE B C 1
ATOM 4916 O O . ILE B 1 279 ? 5.75 -3.5 0.088 1 94.12 279 ILE B O 1
ATOM 4920 N N . SER B 1 280 ? 5.312 -5.715 -0.034 1 94.38 280 SER B N 1
ATOM 4921 C CA . SER B 1 280 ? 4.215 -5.652 0.928 1 94.38 280 SER B CA 1
ATOM 4922 C C . SER B 1 280 ? 4.691 -5.109 2.271 1 94.38 280 SER B C 1
ATOM 4924 O O . SER B 1 280 ? 4.02 -4.277 2.887 1 94.38 280 SER B O 1
ATOM 4926 N N . LYS B 1 281 ? 5.801 -5.582 2.729 1 90.94 281 LYS B N 1
ATOM 4927 C CA . LYS B 1 281 ? 6.355 -5.094 3.988 1 90.94 281 LYS B CA 1
ATOM 4928 C C . LYS B 1 281 ? 6.602 -3.588 3.934 1 90.94 281 LYS B C 1
ATOM 4930 O O . LYS B 1 281 ? 6.328 -2.873 4.898 1 90.94 281 LYS B O 1
ATOM 4935 N N . LYS B 1 282 ? 7.109 -3.111 2.902 1 90.38 282 LYS B N 1
ATOM 4936 C CA . LYS B 1 282 ? 7.402 -1.69 2.742 1 90.38 282 LYS B CA 1
ATOM 4937 C C . LYS B 1 282 ? 6.117 -0.878 2.598 1 90.38 282 LYS B C 1
ATOM 4939 O O . LYS B 1 282 ? 6.051 0.269 3.043 1 90.38 282 LYS B O 1
ATOM 4944 N N . LEU B 1 283 ? 5.152 -1.454 1.91 1 92.88 283 LEU B N 1
ATOM 4945 C CA . LEU B 1 283 ? 3.863 -0.779 1.795 1 92.88 283 LEU B CA 1
ATOM 4946 C C . LEU B 1 283 ? 3.205 -0.628 3.162 1 92.88 283 LEU B C 1
ATOM 4948 O O . LEU B 1 283 ? 2.574 0.394 3.443 1 92.88 283 LEU B O 1
ATOM 4952 N N . VAL B 1 284 ? 3.309 -1.678 3.969 1 91 284 VAL B N 1
ATOM 4953 C CA . VAL B 1 284 ? 2.781 -1.61 5.328 1 91 284 VAL B CA 1
ATOM 4954 C C . VAL B 1 284 ? 3.414 -0.436 6.07 1 91 284 VAL B C 1
ATOM 4956 O O . VAL B 1 284 ? 2.719 0.333 6.734 1 91 284 VAL B O 1
ATOM 4959 N N . ARG B 1 285 ? 4.656 -0.268 5.953 1 89.38 285 ARG B N 1
ATOM 4960 C CA . ARG B 1 285 ? 5.363 0.828 6.609 1 89.38 285 ARG B CA 1
ATOM 4961 C C . ARG B 1 285 ? 4.91 2.178 6.062 1 89.38 285 ARG B C 1
ATOM 4963 O O . ARG B 1 285 ? 4.699 3.123 6.824 1 89.38 285 ARG B O 1
ATOM 4970 N N . LEU B 1 286 ? 4.773 2.227 4.801 1 90.31 286 LEU B N 1
ATOM 4971 C CA . LEU B 1 286 ? 4.332 3.463 4.164 1 90.31 286 LEU B CA 1
ATOM 4972 C C . LEU B 1 286 ? 2.939 3.855 4.652 1 90.31 286 LEU B C 1
ATOM 4974 O O . LEU B 1 286 ? 2.695 5.02 4.973 1 90.31 286 LEU B O 1
ATOM 4978 N N . LEU B 1 287 ? 2.119 2.916 4.664 1 91 287 LEU B N 1
ATOM 4979 C CA . LEU B 1 287 ? 0.746 3.174 5.082 1 91 287 LEU B CA 1
ATOM 4980 C C . LEU B 1 287 ? 0.695 3.578 6.555 1 91 287 LEU B C 1
ATOM 4982 O O . LEU B 1 287 ? -0.054 4.484 6.93 1 91 287 LEU B O 1
ATOM 4986 N N . THR B 1 288 ? 1.455 2.926 7.348 1 88.62 288 THR B N 1
ATOM 4987 C CA . THR B 1 288 ? 1.511 3.246 8.766 1 88.62 288 THR B CA 1
ATOM 4988 C C . THR B 1 288 ? 2.027 4.668 8.984 1 88.62 288 THR B C 1
ATOM 4990 O O . THR B 1 288 ? 1.465 5.426 9.773 1 88.62 288 THR B O 1
ATOM 4993 N N . THR B 1 289 ? 3.055 5.031 8.281 1 87.88 289 THR B N 1
ATOM 4994 C CA . THR B 1 289 ? 3.623 6.371 8.391 1 87.88 289 THR B CA 1
ATOM 4995 C C . THR B 1 289 ? 2.627 7.422 7.918 1 87.88 289 THR B C 1
ATOM 4997 O O . THR B 1 289 ? 2.475 8.469 8.547 1 87.88 289 THR B O 1
ATOM 5000 N N . ASN B 1 290 ? 1.975 7.156 6.828 1 89.88 290 ASN B N 1
ATOM 5001 C CA . ASN B 1 290 ? 0.978 8.086 6.312 1 89.88 290 ASN B CA 1
ATOM 5002 C C . ASN B 1 290 ? -0.155 8.312 7.309 1 89.88 290 ASN B C 1
ATOM 5004 O O . ASN B 1 290 ? -0.596 9.445 7.512 1 89.88 290 ASN B O 1
ATOM 5008 N N . THR B 1 291 ? -0.556 7.27 7.859 1 88.25 291 THR B N 1
ATOM 5009 C CA . THR B 1 291 ? -1.644 7.375 8.828 1 88.25 291 THR B CA 1
ATOM 5010 C C . THR B 1 291 ? -1.204 8.18 10.047 1 88.25 291 THR B C 1
ATOM 5012 O O . THR B 1 291 ? -1.96 9.008 10.562 1 88.25 291 THR B O 1
ATOM 5015 N N . SER B 1 292 ? -0.026 7.965 10.547 1 89.38 292 SER B N 1
ATOM 5016 C CA . SER B 1 292 ? 0.499 8.727 11.68 1 89.38 292 SER B CA 1
ATOM 5017 C C . SER B 1 292 ? 0.648 10.203 11.336 1 89.38 292 SER B C 1
ATOM 5019 O O . SER B 1 292 ? 0.347 11.07 12.156 1 89.38 292 SER B O 1
ATOM 5021 N N . GLU B 1 293 ? 1.088 10.422 10.133 1 89.5 293 GLU B N 1
ATOM 5022 C CA . GLU B 1 293 ? 1.248 11.805 9.695 1 89.5 293 GLU B CA 1
ATOM 5023 C C . GLU B 1 293 ? -0.1 12.516 9.602 1 89.5 293 GLU B C 1
ATOM 5025 O O . GLU B 1 293 ? -0.222 13.68 9.984 1 89.5 293 GLU B O 1
ATOM 5030 N N . ILE B 1 294 ? -1.058 11.883 9.117 1 91.12 294 ILE B N 1
ATOM 5031 C CA . ILE B 1 294 ? -2.395 12.453 9.008 1 91.12 294 ILE B CA 1
ATOM 5032 C C . ILE B 1 294 ? -2.932 12.781 10.398 1 91.12 294 ILE B C 1
ATOM 5034 O O . ILE B 1 294 ? -3.459 13.875 10.633 1 91.12 294 ILE B O 1
ATOM 5038 N N . PHE B 1 295 ? -2.711 11.891 11.289 1 91.81 295 PHE B N 1
ATOM 5039 C CA . PHE B 1 295 ? -3.164 12.109 12.656 1 91.81 295 PHE B CA 1
ATOM 5040 C C . PHE B 1 295 ? -2.455 13.312 13.273 1 91.81 295 PHE B C 1
ATOM 5042 O O . PHE B 1 295 ? -3.09 14.148 13.922 1 91.81 295 PHE B O 1
ATOM 5049 N N . CYS B 1 296 ? -1.184 13.391 13.055 1 92.06 296 CYS B N 1
ATOM 5050 C CA . CYS B 1 296 ? -0.397 14.492 13.594 1 92.06 296 CYS B CA 1
ATOM 5051 C C . CYS B 1 296 ? -0.854 15.82 13 1 92.06 296 CYS B C 1
ATOM 5053 O O . CYS B 1 296 ? -1.025 16.797 13.727 1 92.06 296 CYS B O 1
ATOM 5055 N N . LEU B 1 297 ? -1.12 15.812 11.734 1 92.19 297 LEU B N 1
ATOM 5056 C CA . LEU B 1 297 ? -1.547 17.031 11.062 1 92.19 297 LEU B CA 1
ATOM 5057 C C . LEU B 1 297 ? -2.951 17.438 11.5 1 92.19 297 LEU B C 1
ATOM 5059 O O . LEU B 1 297 ? -3.238 18.625 11.664 1 92.19 297 LEU B O 1
ATOM 5063 N N . GLU B 1 298 ? -3.783 16.469 11.719 1 94.44 298 GLU B N 1
ATOM 5064 C CA . GLU B 1 298 ? -5.129 16.75 12.211 1 94.44 298 GLU B CA 1
ATOM 5065 C C . GLU B 1 298 ? -5.086 17.391 13.594 1 94.44 298 GLU B C 1
ATOM 5067 O O . GLU B 1 298 ? -5.824 18.344 13.867 1 94.44 298 GLU B O 1
ATOM 5072 N N . ARG B 1 299 ? -4.27 16.969 14.414 1 94.5 299 ARG B N 1
ATOM 5073 C CA . ARG B 1 299 ? -4.109 17.531 15.75 1 94.5 299 ARG B CA 1
ATOM 5074 C C . ARG B 1 299 ? -3.586 18.969 15.68 1 94.5 299 ARG B C 1
ATOM 5076 O O . ARG B 1 299 ? -4.059 19.844 16.406 1 94.5 299 ARG B O 1
ATOM 5083 N N . LYS B 1 300 ? -2.68 19.203 14.867 1 95.5 300 LYS B N 1
ATOM 5084 C CA . LYS B 1 300 ? -2.127 20.547 14.695 1 95.5 300 LYS B CA 1
ATOM 5085 C C . LYS B 1 300 ? -3.188 21.516 14.172 1 95.5 300 LYS B C 1
ATOM 5087 O O . LYS B 1 300 ? -3.264 22.656 14.625 1 95.5 300 LYS B O 1
ATOM 5092 N N . VAL B 1 301 ? -3.947 21.031 13.242 1 95.5 301 VAL B N 1
ATOM 5093 C CA . VAL B 1 301 ? -5.023 21.859 12.695 1 95.5 301 VAL B CA 1
ATOM 5094 C C . VAL B 1 301 ? -6.016 22.219 13.805 1 95.5 301 VAL B C 1
ATOM 5096 O O . VAL B 1 301 ? -6.453 23.359 13.906 1 95.5 301 VAL B O 1
ATOM 5099 N N . HIS B 1 302 ? -6.293 21.234 14.562 1 96 302 HIS B N 1
ATOM 5100 C CA . HIS B 1 302 ? -7.215 21.484 15.664 1 96 302 HIS B CA 1
ATOM 5101 C C . HIS B 1 302 ? -6.641 22.484 16.656 1 96 302 HIS B C 1
ATOM 5103 O O . HIS B 1 302 ? -7.344 23.391 17.094 1 96 302 HIS B O 1
ATOM 5109 N N . SER B 1 303 ? -5.398 22.375 16.984 1 96.25 303 SER B N 1
ATOM 5110 C CA . SER B 1 303 ? -4.734 23.281 17.906 1 96.25 303 SER B CA 1
ATOM 5111 C C . SER B 1 303 ? -4.664 24.688 17.344 1 96.25 303 SER B C 1
ATOM 5113 O O . SER B 1 303 ? -4.965 25.656 18.047 1 96.25 303 SER B O 1
ATOM 5115 N N . LEU B 1 304 ? -4.32 24.781 16.141 1 95.56 304 LEU B N 1
ATOM 5116 C CA . LEU B 1 304 ? -4.207 26.094 15.5 1 95.56 304 LEU B CA 1
ATOM 5117 C C . LEU B 1 304 ? -5.574 26.75 15.359 1 95.56 304 LEU B C 1
ATOM 5119 O O . LEU B 1 304 ? -5.703 27.969 15.523 1 95.56 304 LEU B O 1
ATOM 5123 N N . SER B 1 305 ? -6.578 26 15.062 1 96.12 305 SER B N 1
ATOM 5124 C CA . SER B 1 305 ? -7.938 26.531 14.969 1 96.12 305 SER B CA 1
ATOM 5125 C C . SER B 1 305 ? -8.422 27.062 16.312 1 96.12 305 SER B C 1
ATOM 5127 O O . SER B 1 305 ? -9.062 28.109 16.375 1 96.12 305 SER B O 1
ATOM 5129 N N . ALA B 1 306 ? -8.109 26.344 17.312 1 96.44 306 ALA B N 1
ATOM 5130 C CA . ALA B 1 306 ? -8.453 26.812 18.656 1 96.44 306 ALA B CA 1
ATOM 5131 C C . ALA B 1 306 ? -7.723 28.109 19 1 96.44 306 ALA B C 1
ATOM 5133 O O . ALA B 1 306 ? -8.312 29.016 19.562 1 96.44 306 ALA B O 1
ATOM 5134 N N . GLU B 1 307 ? -6.488 28.203 18.672 1 96.25 307 GLU B N 1
ATOM 5135 C CA . GLU B 1 307 ? -5.691 29.391 18.906 1 96.25 307 GLU B CA 1
ATOM 5136 C C . GLU B 1 307 ? -6.242 30.594 18.141 1 96.25 307 GLU B C 1
ATOM 5138 O O . GLU B 1 307 ? -6.297 31.703 18.656 1 96.25 307 GLU B O 1
ATOM 5143 N N . VAL B 1 308 ? -6.641 30.375 16.938 1 96.31 308 VAL B N 1
ATOM 5144 C CA . VAL B 1 308 ? -7.234 31.422 16.125 1 96.31 308 VAL B CA 1
ATOM 5145 C C . VAL B 1 308 ? -8.516 31.922 16.797 1 96.31 308 VAL B C 1
ATOM 5147 O O . VAL B 1 308 ? -8.75 33.125 16.891 1 96.31 308 VAL B O 1
ATOM 5150 N N . GLY B 1 309 ? -9.305 30.984 17.219 1 95.62 309 GLY B N 1
ATOM 5151 C CA . GLY B 1 309 ? -10.523 31.359 17.922 1 95.62 309 GLY B CA 1
ATOM 5152 C C . GLY B 1 309 ? -10.258 32.188 19.172 1 95.62 309 GLY B C 1
ATOM 5153 O O . GLY B 1 309 ? -10.938 33.188 19.406 1 95.62 309 GLY B O 1
ATOM 5154 N N . GLU B 1 310 ? -9.297 31.859 19.922 1 96.12 310 GLU B N 1
ATOM 5155 C CA . GLU B 1 310 ? -8.922 32.594 21.125 1 96.12 310 GLU B CA 1
ATOM 5156 C C . GLU B 1 310 ? -8.414 34 20.781 1 96.12 310 GLU B C 1
ATOM 5158 O O . GLU B 1 310 ? -8.805 34.969 21.422 1 96.12 310 GLU B O 1
ATOM 5163 N N . LEU B 1 311 ? -7.555 34.094 19.781 1 95.12 311 LEU B N 1
ATOM 5164 C CA . LEU B 1 311 ? -6.977 35.375 19.391 1 95.12 311 LEU B CA 1
ATOM 5165 C C . LEU B 1 311 ? -8.047 36.312 18.828 1 95.12 311 LEU B C 1
ATOM 5167 O O . LEU B 1 311 ? -8 37.5 19.062 1 95.12 311 LEU B O 1
ATOM 5171 N N . GLN B 1 312 ? -9.008 35.75 18.141 1 95.56 312 GLN B N 1
ATOM 5172 C CA . GLN B 1 312 ? -10.117 36.562 17.625 1 95.56 312 GLN B CA 1
ATOM 5173 C C . GLN B 1 312 ? -10.945 37.156 18.766 1 95.56 312 GLN B C 1
ATOM 5175 O O . GLN B 1 312 ? -11.375 38.312 18.703 1 95.56 312 GLN B O 1
ATOM 5180 N N . THR B 1 313 ? -11.164 36.375 19.828 1 96.44 313 THR B N 1
ATOM 5181 C CA . THR B 1 313 ? -11.891 36.875 21 1 96.44 313 THR B CA 1
ATOM 5182 C C . THR B 1 313 ? -11.109 37.969 21.703 1 96.44 313 THR B C 1
ATOM 5184 O O . THR B 1 313 ? -11.68 38.969 22.109 1 96.44 313 THR B O 1
ATOM 5187 N N . ILE B 1 314 ? -9.836 37.719 21.828 1 95.25 314 ILE B N 1
ATOM 5188 C CA . ILE B 1 314 ? -8.977 38.719 22.469 1 95.25 314 ILE B CA 1
ATOM 5189 C C . ILE B 1 314 ? -8.984 40.031 21.656 1 95.25 314 ILE B C 1
ATOM 5191 O O . ILE B 1 314 ? -9.055 41.094 22.234 1 95.25 314 ILE B O 1
ATOM 5195 N N . CYS B 1 315 ? -8.906 39.938 20.406 1 94.31 315 CYS B N 1
ATOM 5196 C CA . CYS B 1 315 ? -8.922 41.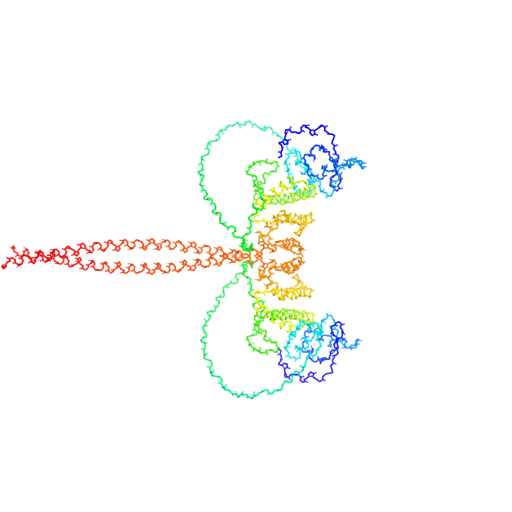094 19.531 1 94.31 315 CYS B CA 1
ATOM 5197 C C . CYS B 1 315 ? -10.234 41.875 19.672 1 94.31 315 CYS B C 1
ATOM 5199 O O . CYS B 1 315 ? -10.25 43.094 19.703 1 94.31 315 CYS B O 1
ATOM 5201 N N . LYS B 1 316 ? -11.305 41.125 19.766 1 95.19 316 LYS B N 1
ATOM 5202 C CA . LYS B 1 316 ? -12.602 41.781 19.938 1 95.19 316 LYS B CA 1
ATOM 5203 C C . LYS B 1 316 ? -12.695 42.5 21.281 1 95.19 316 LYS B C 1
ATOM 5205 O O . LYS B 1 316 ? -13.211 43.625 21.359 1 95.19 316 LYS B O 1
ATOM 5210 N N . ASP B 1 317 ? -12.18 41.906 22.344 1 95.5 317 ASP B N 1
ATOM 5211 C CA . ASP B 1 317 ? -12.172 42.5 23.672 1 95.5 317 ASP B CA 1
ATOM 5212 C C . ASP B 1 317 ? -11.336 43.781 23.688 1 95.5 317 ASP B C 1
ATOM 5214 O O . ASP B 1 317 ? -11.742 44.781 24.281 1 95.5 317 ASP B O 1
ATOM 5218 N N . LYS B 1 318 ? -10.195 43.75 23.031 1 94.25 318 LYS B N 1
ATOM 5219 C CA . LYS B 1 318 ? -9.328 44.906 23 1 94.25 318 LYS B CA 1
ATOM 5220 C C . LYS B 1 318 ? -9.945 46.031 22.172 1 94.25 318 LYS B C 1
ATOM 5222 O O . LYS B 1 318 ? -9.789 47.219 22.5 1 94.25 318 LYS B O 1
ATOM 5227 N N . GLU B 1 319 ? -10.664 45.625 21.125 1 94.31 319 GLU B N 1
ATOM 5228 C CA . GLU B 1 319 ? -11.375 46.625 20.328 1 94.31 319 GLU B CA 1
ATOM 5229 C C . GLU B 1 319 ? -12.461 47.312 21.141 1 94.31 319 GLU B C 1
ATOM 5231 O O . GLU B 1 319 ? -12.641 48.531 21.031 1 94.31 319 GLU B O 1
ATOM 5236 N N . GLN B 1 320 ? -13.148 46.594 22.016 1 95 320 GLN B N 1
ATOM 5237 C CA . GLN B 1 320 ? -14.164 47.188 22.891 1 95 320 GLN B CA 1
ATOM 5238 C C . GLN B 1 320 ? -13.539 48.094 23.938 1 95 320 GLN B C 1
ATOM 5240 O O . GLN B 1 320 ? -14.086 49.156 24.25 1 95 320 GLN B O 1
ATOM 5245 N N . GLU B 1 321 ? -12.391 47.688 24.406 1 93.75 321 GLU B N 1
ATOM 5246 C CA . GLU B 1 321 ? -11.672 48.5 25.391 1 93.75 321 GLU B CA 1
ATOM 5247 C C . GLU B 1 321 ? -11.211 49.844 24.766 1 93.75 321 GLU B C 1
ATOM 5249 O O . GLU B 1 321 ? -11.281 50.875 25.406 1 93.75 321 GLU B O 1
ATOM 5254 N N . ILE B 1 322 ? -10.758 49.781 23.547 1 93.38 322 ILE B N 1
ATOM 5255 C CA . ILE B 1 322 ? -10.297 50.969 22.844 1 93.38 322 ILE B CA 1
ATOM 5256 C C . ILE B 1 322 ? -11.477 51.906 22.625 1 93.38 322 ILE B C 1
ATOM 5258 O O . ILE B 1 322 ? -11.367 53.125 22.844 1 93.38 322 ILE B O 1
ATOM 5262 N N . GLN B 1 323 ? -12.641 51.375 22.328 1 93.69 323 GLN B N 1
ATOM 5263 C CA . GLN B 1 323 ? -13.836 52.188 22.109 1 93.69 323 GLN B CA 1
ATOM 5264 C C . GLN B 1 323 ? -14.305 52.844 23.406 1 93.69 323 GLN B C 1
ATOM 5266 O O . GLN B 1 323 ? -14.688 54.031 23.406 1 93.69 323 GLN B O 1
ATOM 5271 N N . ASN B 1 324 ? -14.211 52.156 24.531 1 93.5 324 ASN B N 1
ATOM 5272 C CA . ASN B 1 324 ? -14.602 52.688 25.828 1 93.5 324 ASN B CA 1
ATOM 5273 C C . ASN B 1 324 ? -13.656 53.781 26.281 1 93.5 324 ASN B C 1
ATOM 5275 O O . ASN B 1 324 ? -14.109 54.812 26.781 1 93.5 324 ASN B O 1
ATOM 5279 N N . LEU B 1 325 ? -12.352 53.594 25.984 1 91.25 325 LEU B N 1
ATOM 5280 C CA . LEU B 1 325 ? -11.359 54.594 26.359 1 91.25 325 LEU B CA 1
ATOM 5281 C C . LEU B 1 325 ? -11.484 55.844 25.5 1 91.25 325 LEU B C 1
ATOM 5283 O O . LEU B 1 325 ? -11.312 56.969 25.984 1 91.25 325 LEU B O 1
ATOM 5287 N N . GLN B 1 326 ? -11.836 55.625 24.266 1 90.88 326 GLN B N 1
ATOM 5288 C CA . GLN B 1 326 ? -12.047 56.75 23.359 1 90.88 326 GLN B CA 1
ATOM 5289 C C . GLN B 1 326 ? -13.266 57.562 23.766 1 90.88 326 GLN B C 1
ATOM 5291 O O . GLN B 1 326 ? -13.234 58.781 23.75 1 90.88 326 GLN B O 1
ATOM 5296 N N . ALA B 1 327 ? -14.297 56.938 24.297 1 91 327 ALA B N 1
ATOM 5297 C CA . ALA B 1 327 ? -15.508 57.594 24.75 1 91 327 ALA B CA 1
ATOM 5298 C C . ALA B 1 327 ? -15.25 58.375 26.031 1 91 327 ALA B C 1
ATOM 5300 O O . ALA B 1 327 ? -15.727 59.5 26.172 1 91 327 ALA B O 1
ATOM 5301 N N . ARG B 1 328 ? -14.445 57.844 26.891 1 88.44 328 ARG B N 1
ATOM 5302 C CA . ARG B 1 328 ? -14.102 58.531 28.141 1 88.44 328 ARG B CA 1
ATOM 5303 C C . ARG B 1 328 ? -13.211 59.75 27.875 1 88.44 328 ARG B C 1
ATOM 5305 O O . ARG B 1 328 ? -13.383 60.781 28.5 1 88.44 328 ARG B O 1
ATOM 5312 N N . TYR B 1 329 ? -12.305 59.562 26.922 1 87.62 329 TYR B N 1
ATOM 5313 C CA . TYR B 1 329 ? -11.406 60.656 26.562 1 87.62 329 TYR B CA 1
ATOM 5314 C C . TYR B 1 329 ? -12.172 61.812 25.922 1 87.62 329 TYR B C 1
ATOM 5316 O O . TYR B 1 329 ? -11.953 62.969 26.281 1 87.62 329 TYR B O 1
ATOM 5324 N N . GLU B 1 330 ? -13.125 61.5 25.109 1 86.94 330 GLU B N 1
ATOM 5325 C CA . GLU B 1 330 ? -13.922 62.531 24.453 1 86.94 330 GLU B CA 1
ATOM 5326 C C . GLU B 1 330 ? -14.812 63.25 25.453 1 86.94 330 GLU B C 1
ATOM 5328 O O . GLU B 1 330 ? -15.008 64.5 25.344 1 86.94 330 GLU B O 1
ATOM 5333 N N . SER B 1 331 ? -15.258 62.625 26.516 1 86.88 331 SER B N 1
ATOM 5334 C CA . SER B 1 331 ? -16.078 63.219 27.547 1 86.88 331 SER B CA 1
ATOM 5335 C C . SER B 1 331 ? -15.266 64.188 28.422 1 86.88 331 SER B C 1
ATOM 5337 O O . SER B 1 331 ? -15.734 65.25 28.75 1 86.88 331 SER B O 1
ATOM 5339 N N . GLU B 1 332 ? -14.016 63.812 28.656 1 83.88 332 GLU B N 1
ATOM 5340 C CA . GLU B 1 332 ? -13.141 64.688 29.469 1 83.88 332 GLU B CA 1
ATOM 5341 C C . GLU B 1 332 ? -12.68 65.875 28.703 1 83.88 332 GLU B C 1
ATOM 5343 O O . GLU B 1 332 ? -12.594 67 29.266 1 83.88 332 GLU B O 1
ATOM 5348 N N . VAL B 1 333 ? -12.477 65.625 27.406 1 84.62 333 VAL B N 1
ATOM 5349 C CA . VAL B 1 333 ? -12.047 66.75 26.562 1 84.62 333 VAL B CA 1
ATOM 5350 C C . VAL B 1 333 ? -13.188 67.75 26.406 1 84.62 333 VAL B C 1
ATOM 5352 O O . VAL B 1 333 ? -12.969 68.938 26.406 1 84.62 333 VAL B O 1
ATOM 5355 N N . THR B 1 334 ? -14.422 67.312 26.359 1 85.62 334 THR B N 1
ATOM 5356 C CA . THR B 1 334 ? -15.586 68.188 26.25 1 85.62 334 THR B CA 1
ATOM 5357 C C . THR B 1 334 ? -15.805 68.938 27.547 1 85.62 334 THR B C 1
ATOM 5359 O O . THR B 1 334 ? -16.156 70.125 27.516 1 85.62 334 THR B O 1
ATOM 5362 N N . THR B 1 335 ? -15.531 68.312 28.641 1 83.94 335 THR B N 1
ATOM 5363 C CA . THR B 1 335 ? -15.672 69 29.938 1 83.94 335 THR B CA 1
ATOM 5364 C C . THR B 1 335 ? -14.609 70.062 30.109 1 83.94 335 THR B C 1
ATOM 5366 O O . THR B 1 335 ? -14.906 71.125 30.625 1 83.94 335 THR B O 1
ATOM 5369 N N . LEU B 1 336 ? -13.414 69.812 29.672 1 81.81 336 LEU B N 1
ATOM 5370 C CA . LEU B 1 336 ? -12.32 70.75 29.781 1 81.81 336 LEU B CA 1
ATOM 5371 C C . LEU B 1 336 ? -12.57 72 28.875 1 81.81 336 LEU B C 1
ATOM 5373 O O . LEU B 1 336 ? -12.289 73.125 29.266 1 81.81 336 LEU B O 1
ATOM 5377 N N . SER B 1 337 ? -13.078 71.75 27.75 1 84.25 337 SER B N 1
ATOM 5378 C CA . SER B 1 337 ? -13.391 72.812 26.844 1 84.25 337 SER B CA 1
ATOM 5379 C C . SER B 1 337 ? -14.523 73.688 27.375 1 84.25 337 SER B C 1
ATOM 5381 O O . SER B 1 337 ? -14.508 74.938 27.219 1 84.25 337 SER B O 1
ATOM 5383 N N . ALA B 1 338 ? -15.461 73.125 28.062 1 83.5 338 ALA B N 1
ATOM 5384 C CA . ALA B 1 338 ? -16.562 73.875 28.672 1 83.5 338 ALA B CA 1
ATOM 5385 C C . ALA B 1 338 ? -16.078 74.75 29.812 1 83.5 338 ALA B C 1
ATOM 5387 O O . ALA B 1 338 ? -16.516 75.875 29.969 1 83.5 338 ALA B O 1
ATOM 5388 N N . ILE B 1 339 ? -15.109 74.312 30.453 1 78.25 339 ILE B N 1
ATOM 5389 C CA . ILE B 1 339 ? -14.547 75.062 31.578 1 78.25 339 ILE B CA 1
ATOM 5390 C C . ILE B 1 339 ? -13.727 76.25 31.062 1 78.25 339 ILE B C 1
ATOM 5392 O O . ILE B 1 339 ? -13.805 77.312 31.594 1 78.25 339 ILE B O 1
ATOM 5396 N N . LYS B 1 340 ? -13.062 76.062 29.984 1 76.62 340 LYS B N 1
ATOM 5397 C CA . LYS B 1 340 ? -12.242 77.125 29.406 1 76.62 340 LYS B CA 1
ATOM 5398 C C . LYS B 1 340 ? -13.109 78.25 28.797 1 76.62 340 LYS B C 1
ATOM 5400 O O . LYS B 1 340 ? -12.797 79.438 28.922 1 76.62 340 LYS B O 1
ATOM 5405 N N . ASN B 1 341 ? -14.188 77.812 28.234 1 82.38 341 ASN B N 1
ATOM 5406 C CA . ASN B 1 341 ? -15.094 78.75 27.625 1 82.38 341 ASN B CA 1
ATOM 5407 C C . ASN B 1 341 ? -15.844 79.562 28.688 1 82.38 341 ASN B C 1
ATOM 5409 O O . ASN B 1 341 ? -16.094 80.75 28.516 1 82.38 341 ASN B O 1
ATOM 5413 N N . SER B 1 342 ? -16.156 79.062 29.797 1 79.12 342 SER B N 1
ATOM 5414 C CA . SER B 1 342 ? -16.828 79.75 30.891 1 79.12 342 SER B CA 1
ATOM 5415 C C . SER B 1 342 ? -15.898 80.75 31.547 1 79.12 342 SER B C 1
ATOM 5417 O O . SER B 1 342 ? -16.344 81.812 31.953 1 79.12 342 SER B O 1
ATOM 5419 N N . ARG B 1 343 ? -14.664 80.688 31.578 1 71.81 343 ARG B N 1
ATOM 5420 C CA . ARG B 1 343 ? -13.703 81.625 32.125 1 71.81 343 ARG B CA 1
ATOM 5421 C C . ARG B 1 343 ? -13.492 82.812 31.203 1 71.81 343 ARG B C 1
ATOM 5423 O O . ARG B 1 343 ? -13.328 83.938 31.672 1 71.81 343 ARG B O 1
ATOM 5430 N N . LYS B 1 344 ? -13.555 82.625 30.047 1 75.06 344 LYS B N 1
ATOM 5431 C CA . LYS B 1 344 ? -13.398 83.688 29.094 1 75.06 344 LYS B CA 1
ATOM 5432 C C . LYS B 1 344 ? -14.602 84.625 29.141 1 75.06 344 LYS B C 1
ATOM 5434 O O . LYS B 1 344 ? -14.438 85.875 29.047 1 75.06 344 LYS B O 1
ATOM 5439 N N . LYS B 1 345 ? -15.695 84.188 29.375 1 74.81 345 LYS B N 1
ATOM 5440 C CA . LYS B 1 345 ? -16.891 85 29.453 1 74.81 345 LYS B CA 1
ATOM 5441 C C . LYS B 1 345 ? -16.891 85.875 30.734 1 74.81 345 LYS B C 1
ATOM 5443 O O . LYS B 1 345 ? -17.297 87 30.719 1 74.81 345 LYS B O 1
ATOM 5448 N N . LYS B 1 346 ? -16.422 85.375 31.719 1 71.06 346 LYS B N 1
ATOM 5449 C CA . LYS B 1 346 ? -16.406 86.125 32.969 1 71.06 346 LYS B CA 1
ATOM 5450 C C . LYS B 1 346 ? -15.312 87.188 32.938 1 71.06 346 LYS B C 1
ATOM 5452 O O . LYS B 1 346 ? -15.477 88.25 33.531 1 71.06 346 LYS B O 1
ATOM 5457 N N . SER B 1 347 ? -14.344 86.875 32.281 1 67.19 347 SER B N 1
ATOM 5458 C CA . SER B 1 347 ? -13.305 87.938 32.188 1 67.19 347 SER B CA 1
ATOM 5459 C C . SER B 1 347 ? -13.688 89 31.188 1 67.19 347 SER B C 1
ATOM 5461 O O . SER B 1 347 ? -13.18 90.125 31.266 1 67.19 347 SER B O 1
ATOM 5463 N N . GLY B 1 348 ? -14.398 88.688 30.266 1 65.12 348 GLY B N 1
ATOM 5464 C CA . GLY B 1 348 ? -14.875 89.688 29.344 1 65.12 348 GLY B CA 1
ATOM 5465 C C . GLY B 1 348 ? -15.945 90.562 29.953 1 65.12 348 GLY B C 1
ATOM 5466 O O . GLY B 1 348 ? -16.266 91.625 29.406 1 65.12 348 GLY B O 1
ATOM 5467 N N . SER B 1 349 ? -16.641 90.125 30.766 1 59.16 349 SER B N 1
ATOM 5468 C CA . SER B 1 349 ? -17.656 91 31.344 1 59.16 349 SER B CA 1
ATOM 5469 C C . SER B 1 349 ? -17.031 92 32.344 1 59.16 349 SER B C 1
ATOM 5471 O O . SER B 1 349 ? -17.75 92.812 32.906 1 59.16 349 SER B O 1
ATOM 5473 N N . LEU B 1 350 ? -15.945 91.938 32.656 1 51.91 350 LEU B N 1
ATOM 5474 C CA . LEU B 1 350 ? -15.367 92.938 33.5 1 51.91 350 LEU B CA 1
ATOM 5475 C C . LEU B 1 350 ? -14.742 94.062 32.688 1 51.91 350 LEU B C 1
ATOM 5477 O O . LEU B 1 350 ? -14.141 95 33.25 1 51.91 350 LEU B O 1
ATOM 5481 N N . TYR B 1 351 ? -14.828 94.062 31.438 1 42.53 351 TYR B N 1
ATOM 5482 C CA . TYR B 1 351 ? -14.648 95.375 30.781 1 42.53 351 TYR B CA 1
ATOM 5483 C C . TYR B 1 351 ? -15.984 95.938 30.375 1 42.53 351 TYR B C 1
ATOM 5485 O O . TYR B 1 351 ? -16.859 95.25 29.891 1 42.53 351 TYR B O 1
#

Secondary structure (DSSP, 8-state):
---TTTTHHHHTTSPEEEEEETTTTEEEEEEHHHHHTSTTSHHHHHHHSGGGGTS-S-EEETTS-HHHHHHHHHHHHHS--------------------------------------------------------GGGSPPPPGGGSSSS----S----SS------SSHHHHHHHHHHHHHHHHHHHHHHHTT-HHHHHHHHHHHHHHHHH--S--TTTHHHHHHHHHHHHHHS--TTT---HHHHHHHHHHHHTTTTTTTHHHHHHHHH-HHHHHHHHHHHHHHHHHHHHHHHHHHHHHHHHHHHHHHHHHHHHHHHHHHHHHHHHHHHHHHHHHHHHHHHHHHHHTT-/---TTTTHHHHTTSPEEEEEETTTTEEEEEEHHHHHTSTTSHHHHHHHSGGGGSS-S-EEETTS-HHHHHHHHHHHHHS--------------------------------------------------------GGGSPPPPGGGSSSS----S----SS------SSHHHHHHHHHHHHHHHHHHHHHHHTT-HHHHHHHHHHHHHHHHH--S--TTTHHHHHHHHHHHHHHS--TTT---HHHHHHHHHHHHTTTTTTTHHHHHHHHH-HHHHHHHHHHHHHHHHHHHHHHHHHHHHHHHHHHHHHHHHHHHHHHHHHHHHHHHHHHHHHHHHHHHHHHHHHHHHTT-